Protein 6CGS (pdb70)

Structure (mmCIF, N/CA/C/O backbone):
data_6CGS
#
_entry.id   6CGS
#
_cell.length_a   58.304
_cell.length_b   82.431
_cell.length_c   93.546
_cell.angle_alpha   90.00
_cell.angle_beta   90.00
_cell.angle_gamma   90.00
#
_symmetry.space_group_name_H-M   'P 21 21 21'
#
loop_
_entity.id
_entity.type
_entity.pdbx_description
1 polymer Cadherin-7
2 non-polymer 'CALCIUM ION'
3 non-polymer GLYCEROL
4 water water
#
loop_
_atom_site.group_PDB
_atom_site.id
_atom_site.type_symbol
_atom_site.label_atom_id
_atom_site.label_alt_id
_atom_site.label_comp_id
_atom_site.label_asym_id
_atom_site.label_entity_id
_atom_site.label_seq_id
_atom_site.pdbx_PDB_ins_code
_atom_site.Cartn_x
_atom_site.Cartn_y
_atom_site.Cartn_z
_atom_site.occupancy
_atom_site.B_iso_or_equiv
_atom_site.auth_seq_id
_atom_site.auth_comp_id
_atom_site.auth_asym_id
_atom_site.auth_atom_id
_atom_site.pdbx_PDB_model_num
ATOM 1 N N . SER A 1 1 ? -25.520 0.121 -9.347 1.00 23.75 1 SER A N 1
ATOM 2 C CA . SER A 1 1 ? -24.967 -0.131 -10.704 1.00 18.53 1 SER A CA 1
ATOM 3 C C . SER A 1 1 ? -23.486 -0.483 -10.613 1.00 18.08 1 SER A C 1
ATOM 4 O O . SER A 1 1 ? -22.767 0.061 -9.795 1.00 15.36 1 SER A O 1
ATOM 14 N N . TRP A 1 2 ? -23.053 -1.377 -11.485 1.00 16.58 2 TRP A N 1
ATOM 15 C CA . TRP A 1 2 ? -21.626 -1.552 -11.743 1.00 15.65 2 TRP A CA 1
ATOM 16 C C . TRP A 1 2 ? -21.040 -0.263 -12.265 1.00 14.98 2 TRP A C 1
ATOM 17 O O . TRP A 1 2 ? -21.652 0.411 -13.088 1.00 16.44 2 TRP A O 1
ATOM 38 N N . VAL A 1 3 ? -19.855 0.069 -11.776 1.00 13.43 3 VAL A N 1
ATOM 39 C CA . VAL A 1 3 ? -19.096 1.220 -12.224 1.00 14.78 3 VAL A CA 1
ATOM 40 C C . VAL A 1 3 ? -17.990 0.745 -13.139 1.00 15.85 3 VAL A C 1
ATOM 41 O O . VAL A 1 3 ? -17.060 0.064 -12.707 1.00 14.02 3 VAL A O 1
ATOM 54 N N . TRP A 1 4 ? -18.112 1.076 -14.417 1.00 13.26 4 TRP A N 1
ATOM 55 C CA . TRP A 1 4 ? -17.144 0.675 -15.423 1.00 13.93 4 TRP A CA 1
ATOM 56 C C . TRP A 1 4 ? -16.472 1.866 -16.114 1.00 15.20 4 TRP A C 1
ATOM 57 O O . TRP A 1 4 ? -15.591 1.668 -16.944 1.00 16.57 4 TRP A O 1
ATOM 78 N N . ASN A 1 5 ? -16.897 3.085 -15.784 1.00 14.98 5 ASN A N 1
ATOM 79 C CA . ASN A 1 5 ? -16.443 4.268 -16.518 1.00 13.27 5 ASN A CA 1
ATOM 80 C C . ASN A 1 5 ? -15.306 4.963 -15.777 1.00 16.97 5 ASN A C 1
ATOM 81 O O . ASN A 1 5 ? -15.272 6.183 -15.670 1.00 16.41 5 ASN A O 1
ATOM 92 N N . GLN A 1 6 ? -14.378 4.164 -15.272 1.00 17.05 6 GLN A N 1
ATOM 93 C CA A GLN A 1 6 ? -13.222 4.682 -14.536 0.57 18.14 6 GLN A CA 1
ATOM 94 C CA B GLN A 1 6 ? -13.222 4.677 -14.532 0.43 18.15 6 GLN A CA 1
ATOM 95 C C . GLN A 1 6 ? -11.949 4.024 -15.058 1.00 20.30 6 GLN A C 1
ATOM 96 O O . GLN A 1 6 ? -11.865 2.800 -15.134 1.00 22.07 6 GLN A O 1
ATOM 121 N N . PHE A 1 7 ? -10.975 4.851 -15.445 1.00 12.49 7 PHE A N 1
ATOM 122 C CA . PHE A 1 7 ? -9.669 4.388 -15.883 1.00 13.00 7 PHE A CA 1
ATOM 123 C C . PHE A 1 7 ? -8.675 4.708 -14.784 1.00 12.14 7 PHE A C 1
ATOM 124 O O . PHE A 1 7 ? -9.002 5.421 -13.846 1.00 14.09 7 PHE A O 1
ATOM 141 N N . PHE A 1 8 ? -7.461 4.187 -14.894 1.00 14.07 8 PHE A N 1
ATOM 142 C CA . PHE A 1 8 ? -6.434 4.517 -13.911 1.00 15.34 8 PHE A CA 1
ATOM 143 C C . PHE A 1 8 ? -5.057 4.673 -14.532 1.00 17.23 8 PHE A C 1
ATOM 144 O O . PHE A 1 8 ? -4.732 4.078 -15.559 1.00 18.20 8 PHE A O 1
ATOM 161 N N . VAL A 1 9 ? -4.253 5.507 -13.884 1.00 16.14 9 VAL A N 1
ATOM 162 C CA . VAL A 1 9 ? -2.896 5.799 -14.301 1.00 16.78 9 VAL A CA 1
ATOM 163 C C . VAL A 1 9 ? -2.060 5.773 -13.027 1.00 15.58 9 VAL A C 1
ATOM 164 O O . VAL A 1 9 ? -2.424 6.423 -12.057 1.00 15.85 9 VAL A O 1
ATOM 177 N N . LEU A 1 10 ? -0.950 5.052 -13.040 1.00 15.76 10 LEU A N 1
ATOM 178 C CA . LEU A 1 10 ? -0.057 5.067 -11.887 1.00 15.27 10 LEU A CA 1
ATOM 179 C C . LEU A 1 10 ? 0.734 6.371 -11.858 1.00 16.50 10 LEU A C 1
ATOM 180 O O . LEU A 1 10 ? 1.292 6.783 -12.875 1.00 16.60 10 LEU A O 1
ATOM 196 N N . GLU A 1 11 ? 0.772 7.033 -10.701 1.00 16.17 11 GLU A N 1
ATOM 197 C CA . GLU A 1 11 ? 1.475 8.305 -10.591 1.00 13.17 11 GLU A CA 1
ATOM 198 C C . GLU A 1 11 ? 2.998 8.134 -10.754 1.00 15.72 11 GLU A C 1
ATOM 199 O O . GLU A 1 11 ? 3.561 7.046 -10.523 1.00 17.66 11 GLU A O 1
ATOM 211 N N . GLU A 1 12 ? 3.609 9.236 -11.185 1.00 15.02 12 GLU A N 1
ATOM 212 C CA . GLU A 1 12 ? 5.057 9.487 -11.184 1.00 16.71 12 GLU A CA 1
ATOM 213 C C . GLU A 1 12 ? 5.791 8.607 -12.209 1.00 19.81 12 GLU A C 1
ATOM 214 O O . GLU A 1 12 ? 6.929 8.190 -12.027 1.00 20.64 12 GLU A O 1
ATOM 226 N N . TYR A 1 13 ? 5.116 8.355 -13.322 1.00 17.38 13 TYR A N 1
ATOM 227 C CA . TYR A 1 13 ? 5.717 7.594 -14.412 1.00 17.73 13 TYR A CA 1
ATOM 228 C C . TYR A 1 13 ? 6.790 8.414 -15.108 1.00 20.17 13 TYR A C 1
ATOM 229 O O . TYR A 1 13 ? 6.557 9.558 -15.504 1.00 19.94 13 TYR A O 1
ATOM 247 N N . MET A 1 14 ? 7.963 7.817 -15.278 1.00 23.45 14 MET A N 1
ATOM 248 C CA A MET A 1 14 ? 9.110 8.546 -15.803 0.30 24.61 14 MET A CA 1
ATOM 249 C CA C MET A 1 14 ? 9.109 8.545 -15.796 0.70 24.61 14 MET A CA 1
ATOM 250 C C . MET A 1 14 ? 9.541 8.084 -17.186 1.00 25.97 14 MET A C 1
ATOM 251 O O . MET A 1 14 ? 10.577 8.512 -17.687 1.00 29.36 14 MET A O 1
ATOM 276 N N . GLY A 1 15 ? 8.755 7.221 -17.813 1.00 25.22 15 GLY A N 1
ATOM 277 C CA . GLY A 1 15 ? 9.098 6.758 -19.156 1.00 28.82 15 GLY A CA 1
ATOM 278 C C . GLY A 1 15 ? 8.823 7.794 -20.229 1.00 27.07 15 GLY A C 1
ATOM 279 O O . GLY A 1 15 ? 8.052 8.726 -20.019 1.00 23.46 15 GLY A O 1
ATOM 283 N N . SER A 1 16 ? 9.455 7.639 -21.394 1.00 26.60 16 SER A N 1
ATOM 284 C CA . SER A 1 16 ? 9.230 8.564 -22.502 1.00 26.42 16 SER A CA 1
ATOM 285 C C . SER A 1 16 ? 8.000 8.171 -23.306 1.00 24.81 16 SER A C 1
ATOM 286 O O . SER A 1 16 ? 7.373 9.031 -23.907 1.00 25.64 16 SER A O 1
ATOM 294 N N . ASP A 1 17 ? 7.657 6.884 -23.313 1.00 25.15 17 ASP A N 1
ATOM 295 C CA A ASP A 1 17 ? 6.484 6.411 -24.048 0.42 26.10 17 ASP A CA 1
ATOM 296 C CA B ASP A 1 17 ? 6.475 6.403 -24.048 0.58 26.08 17 ASP A CA 1
ATOM 297 C C . ASP A 1 17 ? 5.199 6.794 -23.306 1.00 23.08 17 ASP A C 1
ATOM 298 O O . ASP A 1 17 ? 5.044 6.437 -22.162 1.00 24.66 17 ASP A O 1
ATOM 313 N N . PRO A 1 18 ? 4.279 7.518 -23.968 1.00 21.69 18 PRO A N 1
ATOM 314 C CA . PRO A 1 18 ? 3.041 7.873 -23.242 1.00 20.86 18 PRO A CA 1
ATOM 315 C C . PRO A 1 18 ? 2.294 6.675 -22.681 1.00 21.27 18 PRO A C 1
ATOM 316 O O . PRO A 1 18 ? 2.139 5.662 -23.351 1.00 22.17 18 PRO A O 1
ATOM 327 N N . LEU A 1 19 ? 1.866 6.801 -21.426 1.00 19.06 19 LEU A N 1
ATOM 328 C CA A LEU A 1 19 ? 1.147 5.748 -20.745 0.32 20.17 19 LEU A CA 1
ATOM 329 C CA B LEU A 1 19 ? 1.138 5.737 -20.755 0.68 20.13 19 LEU A CA 1
ATOM 330 C C . LEU A 1 19 ? -0.233 5.558 -21.350 1.00 19.67 19 LEU A C 1
ATOM 331 O O . LEU A 1 19 ? -0.967 6.529 -21.522 1.00 16.70 19 LEU A O 1
ATOM 360 N N . TYR A 1 20 ? -0.584 4.311 -21.643 1.00 20.53 20 TYR A N 1
ATOM 361 C CA . TYR A 1 20 ? -1.919 3.997 -22.127 1.00 17.19 20 TYR A CA 1
ATOM 362 C C . TYR A 1 20 ? -2.940 3.986 -20.995 1.00 17.73 20 TYR A C 1
ATOM 363 O O . TYR A 1 20 ? -2.740 3.361 -19.949 1.00 16.24 20 TYR A O 1
ATOM 381 N N . VAL A 1 21 ? -4.047 4.686 -21.224 1.00 15.96 21 VAL A N 1
ATOM 382 C CA . VAL A 1 21 ? -5.077 4.880 -20.220 1.00 14.45 21 VAL A CA 1
ATOM 383 C C . VAL A 1 21 ? -6.260 3.941 -20.434 1.00 15.86 21 VAL A C 1
ATOM 384 O O . VAL A 1 21 ? -6.829 3.400 -19.468 1.00 15.43 21 VAL A O 1
ATOM 397 N N . GLY A 1 22 ? -6.609 3.731 -21.697 1.00 16.36 22 GLY A N 1
ATOM 398 C CA . GLY A 1 22 ? -7.782 2.938 -22.043 1.00 14.82 22 GLY A CA 1
ATOM 399 C C . GLY A 1 22 ? -8.426 3.383 -23.343 1.00 16.23 22 GLY A C 1
ATOM 400 O O . GLY A 1 22 ? -7.859 4.184 -24.064 1.00 15.18 22 GLY A O 1
ATOM 404 N N . LYS A 1 23 ? -9.631 2.890 -23.608 1.00 17.01 23 LYS A N 1
ATOM 405 C CA . LYS A 1 23 ? -10.253 3.037 -24.931 1.00 16.44 23 LYS A CA 1
ATOM 406 C C . LYS A 1 23 ? -11.715 3.439 -24.775 1.00 16.93 23 LYS A C 1
ATOM 407 O O . LYS A 1 23 ? -12.447 2.810 -24.015 1.00 19.02 23 LYS A O 1
ATOM 426 N N . LEU A 1 24 ? -12.139 4.477 -25.484 1.00 15.28 24 LEU A N 1
ATOM 427 C CA . LEU A 1 24 ? -13.554 4.818 -25.586 1.00 15.52 24 LEU A CA 1
ATOM 428 C C . LEU A 1 24 ? -14.173 4.029 -26.730 1.00 15.62 24 LEU A C 1
ATOM 429 O O . LEU A 1 24 ? -13.540 3.850 -27.772 1.00 16.96 24 LEU A O 1
ATOM 445 N N . HIS A 1 25 ? -15.411 3.582 -26.550 1.00 13.63 25 HIS A N 1
ATOM 446 C CA . HIS A 1 25 ? -16.075 2.838 -27.604 1.00 15.45 25 HIS A CA 1
ATOM 447 C C . HIS A 1 25 ? -17.575 2.956 -27.508 1.00 14.91 25 HIS A C 1
ATOM 448 O O . HIS A 1 25 ? -18.156 2.794 -26.435 1.00 14.09 25 HIS A O 1
ATOM 462 N N . SER A 1 26 ? -18.193 3.254 -28.649 1.00 15.66 26 SER A N 1
ATOM 463 C CA . SER A 1 26 ? -19.643 3.253 -28.780 1.00 16.12 26 SER A CA 1
ATOM 464 C C . SER A 1 26 ? -20.068 2.059 -29.618 1.00 17.59 26 SER A C 1
ATOM 465 O O . SER A 1 26 ? -19.414 1.759 -30.613 1.00 17.01 26 SER A O 1
ATOM 473 N N . ASP A 1 27 ? -21.145 1.366 -29.244 1.00 15.73 27 ASP A N 1
ATOM 474 C CA . ASP A 1 27 ? -21.534 0.197 -30.027 1.00 19.19 27 ASP A CA 1
ATOM 475 C C . ASP A 1 27 ? -22.290 0.626 -31.303 1.00 22.09 27 ASP A C 1
ATOM 476 O O . ASP A 1 27 ? -22.758 -0.215 -32.059 1.00 20.64 27 ASP A O 1
ATOM 485 N N . VAL A 1 28 ? -22.352 1.931 -31.562 1.00 17.03 28 VAL A N 1
ATOM 486 C CA . VAL A 1 28 ? -22.755 2.440 -32.886 1.00 20.77 28 VAL A CA 1
ATOM 487 C C . VAL A 1 28 ? -21.608 2.308 -33.903 1.00 24.92 28 VAL A C 1
ATOM 488 O O . VAL A 1 28 ? -21.837 2.285 -35.112 1.00 23.59 28 VAL A O 1
ATOM 501 N N . ASP A 1 29 ? -20.382 2.198 -33.400 1.00 21.46 29 ASP A N 1
ATOM 502 C CA . ASP A 1 29 ? -19.160 2.134 -34.193 1.00 22.57 29 ASP A CA 1
ATOM 503 C C . ASP A 1 29 ? -19.026 0.803 -34.942 1.00 30.26 29 ASP A C 1
ATOM 504 O O . ASP A 1 29 ? -18.823 -0.242 -34.328 1.00 28.41 29 ASP A O 1
ATOM 513 N N . LYS A 1 30 ? -19.118 0.863 -36.272 1.00 26.16 30 LYS A N 1
ATOM 514 C CA . LYS A 1 30 ? -19.067 -0.330 -37.119 1.00 29.48 30 LYS A CA 1
ATOM 515 C C . LYS A 1 30 ? -17.647 -0.635 -37.603 1.00 29.59 30 LYS A C 1
ATOM 516 O O . LYS A 1 30 ? -17.445 -1.546 -38.398 1.00 30.35 30 LYS A O 1
ATOM 535 N N . GLY A 1 31 ? -16.675 0.138 -37.134 1.00 25.54 31 GLY A N 1
ATOM 536 C CA . GLY A 1 31 ? -15.286 -0.089 -37.469 1.00 26.03 31 GLY A CA 1
ATOM 537 C C . GLY A 1 31 ? -14.907 0.502 -38.818 1.00 24.38 31 GLY A C 1
ATOM 538 O O . GLY A 1 31 ? -13.819 0.247 -39.318 1.00 25.41 31 GLY A O 1
ATOM 542 N N . ASP A 1 32 ? -15.796 1.309 -39.384 1.00 21.95 32 ASP A N 1
ATOM 543 C CA . ASP A 1 32 ? -15.581 1.884 -40.715 1.00 20.83 32 ASP A CA 1
ATOM 544 C C . ASP A 1 32 ? -15.089 3.328 -40.654 1.00 20.93 32 ASP A C 1
ATOM 545 O O . ASP A 1 32 ? -14.993 4.021 -41.679 1.00 21.25 32 ASP A O 1
ATOM 554 N N . GLY A 1 33 ? -14.748 3.784 -39.457 1.00 20.43 33 GLY A N 1
ATOM 555 C CA . GLY A 1 33 ? -14.187 5.106 -39.289 1.00 20.34 33 GLY A CA 1
ATOM 556 C C . GLY A 1 33 ? -15.155 6.260 -39.459 1.00 23.41 33 GLY A C 1
ATOM 557 O O . GLY A 1 33 ? -14.727 7.400 -39.607 1.00 26.06 33 GLY A O 1
ATOM 561 N N . SER A 1 34 ? -16.454 5.999 -39.403 1.00 21.58 34 SER A N 1
ATOM 562 C CA . SER A 1 34 ? -17.421 7.080 -39.572 1.00 22.39 34 SER A CA 1
ATOM 563 C C . SER A 1 34 ? -17.698 7.841 -38.256 1.00 23.05 34 SER A C 1
ATOM 564 O O . SER A 1 34 ? -18.335 8.888 -38.284 1.00 23.56 34 SER A O 1
ATOM 572 N N . ILE A 1 35 ? -17.220 7.304 -37.133 1.00 20.83 35 ILE A N 1
ATOM 573 C CA A ILE A 1 35 ? -17.343 7.942 -35.818 0.52 23.66 35 ILE A CA 1
ATOM 574 C CA B ILE A 1 35 ? -17.344 7.941 -35.822 0.48 23.66 35 ILE A CA 1
ATOM 575 C C . ILE A 1 35 ? -16.023 8.571 -35.393 1.00 22.69 35 ILE A C 1
ATOM 576 O O . ILE A 1 35 ? -14.949 8.016 -35.652 1.00 22.98 35 ILE A O 1
ATOM 605 N N . LYS A 1 36 ? -16.126 9.715 -34.729 1.00 16.20 36 LYS A N 1
ATOM 606 C CA . LYS A 1 36 ? -15.003 10.456 -34.175 1.00 19.94 36 LYS A CA 1
ATOM 607 C C . LYS A 1 36 ? -15.187 10.483 -32.651 1.00 18.04 36 LYS A C 1
ATOM 608 O O . LYS A 1 36 ? -16.238 10.906 -32.190 1.00 17.07 36 LYS A O 1
ATOM 627 N N . TYR A 1 37 ? -14.189 10.047 -31.884 1.00 15.53 37 TYR A N 1
ATOM 628 C CA . TYR A 1 37 ? -14.239 10.113 -30.417 1.00 14.41 37 TYR A CA 1
ATOM 629 C C . TYR A 1 37 ? -13.505 11.343 -29.918 1.00 17.31 37 TYR A C 1
ATOM 630 O O . TYR A 1 37 ? -12.355 11.563 -30.302 1.00 16.72 37 TYR A O 1
ATOM 648 N N . ILE A 1 38 ? -14.147 12.158 -29.080 1.00 15.53 38 ILE A N 1
ATOM 649 C CA A ILE A 1 38 ? -13.496 13.353 -28.561 0.52 18.24 38 ILE A CA 1
ATOM 650 C CA B ILE A 1 38 ? -13.463 13.331 -28.565 0.48 18.25 38 ILE A CA 1
ATOM 651 C C . ILE A 1 38 ? -13.608 13.436 -27.043 1.00 17.02 38 ILE A C 1
ATOM 652 O O . ILE A 1 38 ? -14.551 12.904 -26.447 1.00 14.06 38 ILE A O 1
ATOM 681 N N . LEU A 1 39 ? -12.613 14.075 -26.430 1.00 16.02 39 LEU A N 1
ATOM 682 C CA . LEU A 1 39 ? -12.546 14.272 -24.985 1.00 15.03 39 LEU A CA 1
ATOM 683 C C . LEU A 1 39 ? -12.726 15.721 -24.646 1.00 18.20 39 LEU A C 1
ATOM 684 O O . LEU A 1 39 ? -12.289 16.580 -25.406 1.00 18.68 39 LEU A O 1
ATOM 700 N N . SER A 1 40 ? -13.308 15.981 -23.484 1.00 15.89 40 SER A N 1
ATOM 701 C CA . SER A 1 40 ? -13.269 17.297 -22.879 1.00 19.06 40 SER A CA 1
ATOM 702 C C . SER A 1 40 ? -13.247 17.121 -21.360 1.00 18.51 40 SER A C 1
ATOM 703 O O . SER A 1 40 ? -13.403 16.014 -20.853 1.00 16.06 40 SER A O 1
ATOM 711 N N . GLY A 1 41 ? -13.033 18.219 -20.650 1.00 21.25 41 GLY A N 1
ATOM 712 C CA . GLY A 1 41 ? -12.949 18.196 -19.200 1.00 18.66 41 GLY A CA 1
ATOM 713 C C . GLY A 1 41 ? -11.521 18.262 -18.737 1.00 18.46 41 GLY A C 1
ATOM 714 O O . GLY A 1 41 ? -10.621 18.722 -19.444 1.00 18.02 41 GLY A O 1
ATOM 718 N N . GLU A 1 42 ? -11.315 17.786 -17.518 1.00 18.64 42 GLU A N 1
ATOM 719 C CA . GLU A 1 42 ? -10.053 17.981 -16.824 1.00 19.16 42 GLU A CA 1
ATOM 720 C C . GLU A 1 42 ? -8.909 17.242 -17.484 1.00 20.71 42 GLU A C 1
ATOM 721 O O . GLU A 1 42 ? -8.932 16.021 -17.579 1.00 19.26 42 GLU A O 1
ATOM 733 N N . GLY A 1 43 ? -7.912 18.004 -17.924 1.00 21.28 43 GLY A N 1
ATOM 734 C CA . GLY A 1 43 ? -6.740 17.466 -18.593 1.00 22.02 43 GLY A CA 1
ATOM 735 C C . GLY A 1 43 ? -6.904 17.183 -20.079 1.00 21.54 43 GLY A C 1
ATOM 736 O O . GLY A 1 43 ? -5.987 16.685 -20.734 1.00 21.66 43 GLY A O 1
ATOM 740 N N . ALA A 1 44 ? -8.072 17.481 -20.637 1.00 20.66 44 ALA A N 1
ATOM 741 C CA . ALA A 1 44 ? -8.355 17.067 -22.014 1.00 22.55 44 ALA A CA 1
ATOM 742 C C . ALA A 1 44 ? -7.517 17.831 -23.050 1.00 27.16 44 ALA A C 1
ATOM 743 O O . ALA A 1 44 ? -7.351 19.038 -22.958 1.00 29.00 44 ALA A O 1
ATOM 750 N N . SER A 1 45 ? -6.980 17.080 -24.011 1.00 27.96 45 SER A N 1
ATOM 751 C CA . SER A 1 45 ? -6.173 17.602 -25.118 1.00 30.23 45 SER A CA 1
ATOM 752 C C . SER A 1 45 ? -4.854 18.234 -24.658 1.00 33.32 45 SER A C 1
ATOM 753 O O . SER A 1 45 ? -4.200 18.933 -25.439 1.00 41.58 45 SER A O 1
ATOM 761 N N . SER A 1 46 ? -4.458 17.986 -23.407 1.00 29.08 46 SER A N 1
ATOM 762 C CA . SER A 1 46 ? -3.142 18.409 -22.909 1.00 25.71 46 SER A CA 1
ATOM 763 C C . SER A 1 46 ? -2.491 17.222 -22.192 1.00 21.44 46 SER A C 1
ATOM 764 O O . SER A 1 46 ? -1.636 16.545 -22.774 1.00 21.40 46 SER A O 1
ATOM 772 N N . ILE A 1 47 ? -2.947 16.952 -20.968 1.00 18.64 47 ILE A N 1
ATOM 773 C CA . ILE A 1 47 ? -2.530 15.772 -20.211 1.00 17.56 47 ILE A CA 1
ATOM 774 C C . ILE A 1 47 ? -3.018 14.489 -20.860 1.00 15.81 47 ILE A C 1
ATOM 775 O O . ILE A 1 47 ? -2.265 13.531 -21.000 1.00 16.99 47 ILE A O 1
ATOM 791 N N . PHE A 1 48 ? -4.300 14.454 -21.207 1.00 16.52 48 PHE A N 1
ATOM 792 C CA . PHE A 1 48 ? -4.871 13.286 -21.875 1.00 16.93 48 PHE A CA 1
ATOM 793 C C . PHE A 1 48 ? -5.197 13.589 -23.327 1.00 17.65 48 PHE A C 1
ATOM 794 O O . PHE A 1 48 ? -5.831 14.589 -23.635 1.00 19.43 48 PHE A O 1
ATOM 811 N N . ILE A 1 49 ? -4.719 12.716 -24.197 1.00 15.37 49 ILE A N 1
ATOM 812 C CA . ILE A 1 49 ? -4.963 12.826 -25.634 1.00 16.02 49 ILE A CA 1
ATOM 813 C C . ILE A 1 49 ? -5.687 11.577 -26.094 1.00 18.75 49 ILE A C 1
ATOM 814 O O . ILE A 1 49 ? -5.630 10.548 -25.452 1.00 17.01 49 ILE A O 1
ATOM 830 N N . ILE A 1 50 ? -6.380 11.685 -27.212 1.00 16.30 50 ILE A N 1
ATOM 831 C CA . ILE A 1 50 ? -7.147 10.567 -27.734 1.00 15.46 50 ILE A CA 1
ATOM 832 C C . ILE A 1 50 ? -6.891 10.446 -29.223 1.00 16.98 50 ILE A C 1
ATOM 833 O O . ILE A 1 50 ? -6.672 11.437 -29.922 1.00 17.49 50 ILE A O 1
ATOM 849 N N . ASP A 1 51 ? 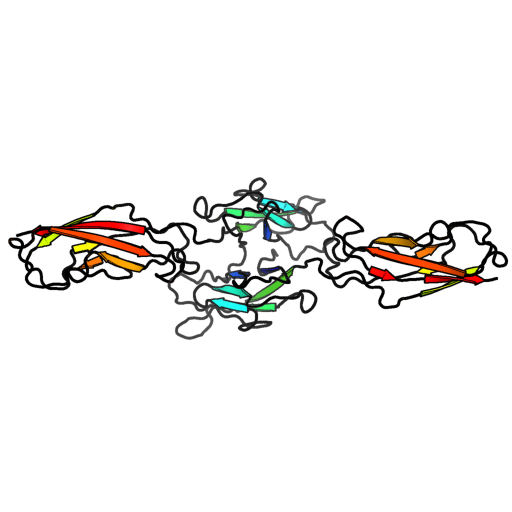-6.867 9.209 -29.689 1.00 14.72 51 ASP A N 1
ATOM 850 C CA . ASP A 1 51 ? -6.922 8.912 -31.100 1.00 18.83 51 ASP A CA 1
ATOM 851 C C . ASP A 1 51 ? -8.398 8.957 -31.486 1.00 16.89 51 ASP A C 1
ATOM 852 O O . ASP A 1 51 ? -9.191 8.124 -31.047 1.00 15.96 51 ASP A O 1
ATOM 861 N N . GLU A 1 52 ? -8.765 9.943 -32.299 1.00 16.73 52 GLU A N 1
ATOM 862 C CA A GLU A 1 52 ? -10.170 10.165 -32.647 0.56 18.30 52 GLU A CA 1
ATOM 863 C CA B GLU A 1 52 ? -10.170 10.176 -32.631 0.44 18.31 52 GLU A CA 1
ATOM 864 C C . GLU A 1 52 ? -10.802 8.991 -33.362 1.00 16.89 52 GLU A C 1
ATOM 865 O O . GLU A 1 52 ? -12.009 8.817 -33.312 1.00 17.24 52 GLU A O 1
ATOM 886 N N . ASN A 1 53 ? -9.992 8.182 -34.037 1.00 15.48 53 ASN A N 1
ATOM 887 C CA A ASN A 1 53 ? -10.519 7.046 -34.786 0.41 17.80 53 ASN A CA 1
ATOM 888 C CA B ASN A 1 53 ? -10.525 7.058 -34.784 0.59 17.77 53 ASN A CA 1
ATOM 889 C C . ASN A 1 53 ? -10.739 5.814 -33.919 1.00 17.47 53 ASN A C 1
ATOM 890 O O . ASN A 1 53 ? -11.754 5.135 -34.039 1.00 17.05 53 ASN A O 1
ATOM 909 N N . THR A 1 54 ? -9.784 5.523 -33.047 1.00 14.63 54 THR A N 1
ATOM 910 C CA . THR A 1 54 ? -9.819 4.291 -32.274 1.00 16.77 54 THR A CA 1
ATOM 911 C C . THR A 1 54 ? -10.372 4.454 -30.869 1.00 14.99 54 THR A C 1
ATOM 912 O O . THR A 1 54 ? -10.732 3.462 -30.240 1.00 16.59 54 THR A O 1
ATOM 923 N N . GLY A 1 55 ? -10.427 5.687 -30.379 1.00 13.99 55 GLY A N 1
ATOM 924 C CA . GLY A 1 55 ? -10.842 5.927 -28.995 1.00 14.33 55 GLY A CA 1
ATOM 925 C C . GLY A 1 55 ? -9.749 5.705 -27.955 1.00 15.39 55 GLY A C 1
ATOM 926 O O . GLY A 1 55 ? -10.007 5.855 -26.753 1.00 13.61 55 GLY A O 1
ATOM 930 N N . ASP A 1 56 ? -8.538 5.366 -28.404 1.00 14.09 56 ASP A N 1
ATOM 931 C CA . ASP A 1 56 ? -7.429 5.098 -27.474 1.00 13.64 56 ASP A CA 1
ATOM 932 C C . ASP A 1 56 ? -6.933 6.385 -26.834 1.00 14.98 56 ASP A C 1
ATOM 933 O O . ASP A 1 56 ? -6.642 7.366 -27.523 1.00 15.85 56 ASP A O 1
ATOM 942 N N . ILE A 1 57 ? -6.802 6.351 -25.507 1.00 13.26 57 ILE A N 1
ATOM 943 C CA . ILE A 1 57 ? -6.393 7.502 -24.715 1.00 13.32 57 ILE A CA 1
ATOM 944 C C . ILE A 1 57 ? -5.015 7.268 -24.140 1.00 15.81 57 ILE A C 1
ATOM 945 O O . ILE A 1 57 ? -4.752 6.192 -23.632 1.00 13.94 57 ILE A O 1
ATOM 961 N N . HIS A 1 58 ? -4.138 8.272 -24.229 1.00 14.60 58 HIS A N 1
ATOM 962 C CA . HIS A 1 58 ? -2.851 8.228 -23.537 1.00 14.67 58 HIS A CA 1
ATOM 963 C C . HIS A 1 58 ? -2.662 9.443 -22.622 1.00 16.61 58 HIS A C 1
ATOM 964 O O . HIS A 1 58 ? -3.246 10.515 -22.826 1.00 16.15 58 HIS A O 1
ATOM 978 N N . ALA A 1 59 ? -1.832 9.256 -21.609 1.00 15.83 59 ALA A N 1
ATOM 979 C CA . ALA A 1 59 ? -1.373 10.346 -20.740 1.00 14.23 59 ALA A CA 1
ATOM 980 C C . ALA A 1 59 ? -0.016 10.825 -21.236 1.00 16.29 59 ALA A C 1
ATOM 981 O O . ALA A 1 59 ? 0.850 10.001 -21.512 1.00 18.13 59 ALA A O 1
ATOM 988 N N . THR A 1 60 ? 0.172 12.140 -21.336 1.00 15.93 60 THR A N 1
ATOM 989 C CA . THR A 1 60 ? 1.336 12.687 -22.037 1.00 17.07 60 THR A CA 1
ATOM 990 C C . THR A 1 60 ? 2.445 13.201 -21.139 1.00 21.10 60 THR A C 1
ATOM 991 O O . THR A 1 60 ? 3.485 13.659 -21.622 1.00 20.64 60 THR A O 1
ATOM 1002 N N . LYS A 1 61 ? 2.235 13.141 -19.835 1.00 17.62 61 LYS A N 1
ATOM 1003 C CA . LYS A 1 61 ? 3.252 13.601 -18.909 1.00 20.30 61 LYS A CA 1
ATOM 1004 C C . LYS A 1 61 ? 3.164 12.856 -17.592 1.00 20.59 61 LYS A C 1
ATOM 1005 O O . LYS A 1 61 ? 2.159 12.218 -17.286 1.00 17.68 61 LYS A O 1
ATOM 1024 N N . ARG A 1 62 ? 4.248 12.940 -16.836 1.00 19.79 62 ARG A N 1
ATOM 1025 C CA . ARG A 1 62 ? 4.318 12.407 -15.487 1.00 20.46 62 ARG A CA 1
ATOM 1026 C C . ARG A 1 62 ? 3.265 13.067 -14.599 1.00 17.75 62 ARG A C 1
ATOM 1027 O O . ARG A 1 62 ? 3.158 14.297 -14.571 1.00 17.90 62 ARG A O 1
ATOM 1048 N N . LEU A 1 63 ? 2.475 12.263 -13.885 1.00 16.59 63 LEU A N 1
ATOM 1049 C CA . LEU A 1 63 ? 1.445 12.818 -13.021 1.00 14.44 63 LEU A CA 1
ATOM 1050 C C . LEU A 1 63 ? 1.713 12.554 -11.527 1.00 16.09 63 LEU A C 1
ATOM 1051 O O . LEU A 1 63 ? 2.337 11.580 -11.147 1.00 17.60 63 LEU A O 1
ATOM 1067 N N . ASP A 1 64 ? 1.231 13.471 -10.712 1.00 16.76 64 ASP A N 1
ATOM 1068 C CA . ASP A 1 64 ? 1.442 13.465 -9.251 1.00 16.01 64 ASP A CA 1
ATOM 1069 C C . ASP A 1 64 ? 0.076 13.386 -8.551 1.00 15.11 64 ASP A C 1
ATOM 1070 O O . ASP A 1 64 ? -0.705 14.320 -8.608 1.00 13.55 64 ASP A O 1
ATOM 1079 N N . ARG A 1 65 ? -0.237 12.245 -7.936 1.00 14.62 65 ARG A N 1
ATOM 1080 C CA . ARG A 1 65 ? -1.494 12.085 -7.215 1.00 15.94 65 ARG A CA 1
ATOM 1081 C C . ARG A 1 65 ? -1.712 13.169 -6.158 1.00 14.61 65 ARG A C 1
ATOM 1082 O O . ARG A 1 65 ? -2.836 13.598 -5.922 1.00 15.90 65 ARG A O 1
ATOM 1103 N N . GLU A 1 66 ? -0.623 13.585 -5.513 1.00 17.77 66 GLU A N 1
ATOM 1104 C CA . GLU A 1 66 ? -0.716 14.574 -4.455 1.00 16.24 66 GLU A CA 1
ATOM 1105 C C . GLU A 1 66 ? -0.974 15.975 -5.041 1.00 19.12 66 GLU A C 1
ATOM 1106 O O . GLU A 1 66 ? -1.350 16.880 -4.305 1.00 22.67 66 GLU A O 1
ATOM 1118 N N . GLU A 1 67 ? -0.805 16.159 -6.351 1.00 17.89 67 GLU A N 1
ATOM 1119 C CA . GLU A 1 67 ? -1.240 17.407 -6.990 1.00 19.70 67 GLU A CA 1
ATOM 1120 C C . GLU A 1 67 ? -2.712 17.325 -7.406 1.00 19.84 67 GLU A C 1
ATOM 1121 O O . GLU A 1 67 ? -3.495 18.249 -7.168 1.00 20.27 67 GLU A O 1
ATOM 1133 N N . GLN A 1 68 ? -3.092 16.217 -8.037 1.00 17.82 68 GLN A N 1
ATOM 1134 C CA . GLN A 1 68 ? -4.485 15.978 -8.376 1.00 17.81 68 GLN A CA 1
ATOM 1135 C C . GLN A 1 68 ? -4.733 14.480 -8.468 1.00 17.00 68 GLN A C 1
ATOM 1136 O O . GLN A 1 68 ? -4.018 13.785 -9.190 1.00 16.01 68 GLN A O 1
ATOM 1150 N N . ALA A 1 69 ? -5.736 14.000 -7.732 1.00 15.18 69 ALA A N 1
ATOM 1151 C CA . ALA A 1 69 ? -5.922 12.569 -7.529 1.00 15.06 69 ALA A CA 1
ATOM 1152 C C . ALA A 1 69 ? -6.856 11.934 -8.545 1.00 16.47 69 ALA A C 1
ATOM 1153 O O . ALA A 1 69 ? -6.811 10.726 -8.763 1.00 15.51 69 ALA A O 1
ATOM 1160 N N A TYR A 1 70 ? -7.716 12.762 -9.151 0.63 17.08 70 TYR A N 1
ATOM 1161 N N B TYR A 1 70 ? -7.694 12.734 -9.180 0.37 17.08 70 TYR A N 1
ATOM 1162 C CA A TYR A 1 70 ? -8.760 12.320 -10.076 0.63 16.93 70 TYR A CA 1
ATOM 1163 C CA B TYR A 1 70 ? -8.453 12.208 -10.286 0.37 17.26 70 TYR A CA 1
ATOM 1164 C C A TYR A 1 70 ? -8.947 13.363 -11.162 0.63 17.80 70 TYR A C 1
ATOM 1165 C C B TYR A 1 70 ? -9.006 13.309 -11.140 0.37 17.81 70 TYR A C 1
ATOM 1166 O O A TYR A 1 70 ? -8.790 14.556 -10.902 0.63 17.54 70 TYR A O 1
ATOM 1167 O O B TYR A 1 70 ? -9.187 14.447 -10.704 0.37 17.89 70 TYR A O 1
ATOM 1202 N N . TYR A 1 71 ? -9.282 12.907 -12.370 1.00 15.47 71 TYR A N 1
ATOM 1203 C CA . TYR A 1 71 ? -9.684 13.791 -13.456 1.00 16.46 71 TYR A CA 1
ATOM 1204 C C . TYR A 1 71 ? -11.037 13.340 -13.955 1.00 16.73 71 TYR A C 1
ATOM 1205 O O . TYR A 1 71 ? -11.233 12.161 -14.244 1.00 15.01 71 TYR A O 1
ATOM 1223 N N . THR A 1 72 ? -11.953 14.292 -14.067 1.00 15.13 72 THR A N 1
ATOM 1224 C CA . THR A 1 72 ? -13.286 14.040 -14.580 1.00 14.70 72 THR A CA 1
ATOM 1225 C C . THR A 1 72 ? -13.401 14.616 -15.985 1.00 16.53 72 THR A C 1
ATOM 1226 O O . THR A 1 72 ? -13.125 15.793 -16.207 1.00 15.94 72 THR A O 1
ATOM 1237 N N . LEU A 1 73 ? -13.778 13.749 -16.922 1.00 14.10 73 LEU A N 1
ATOM 1238 C CA . LEU A 1 73 ? -13.821 14.079 -18.355 1.00 15.04 73 LEU A CA 1
ATOM 1239 C C . LEU A 1 73 ? -15.187 13.726 -18.939 1.00 14.26 73 LEU A C 1
ATOM 1240 O O . LEU A 1 73 ? -15.995 13.072 -18.282 1.00 14.46 73 LEU A O 1
ATOM 1256 N N . ARG A 1 74 ? -15.441 14.197 -20.154 1.00 16.29 74 ARG A N 1
ATOM 1257 C CA . ARG A 1 74 ? -16.642 13.854 -20.906 1.00 15.66 74 ARG A CA 1
ATOM 1258 C C . ARG A 1 74 ? -16.188 13.208 -22.189 1.00 13.96 74 ARG A C 1
ATOM 1259 O O . ARG A 1 74 ? -15.296 13.730 -22.852 1.00 15.24 74 ARG A O 1
ATOM 1280 N N . ALA A 1 75 ? -16.820 12.093 -22.528 1.00 15.34 75 ALA A N 1
ATOM 1281 C CA . ALA A 1 75 ? -16.666 11.446 -23.819 1.00 15.07 75 ALA A CA 1
ATOM 1282 C C . ALA A 1 75 ? -17.814 11.829 -24.764 1.00 13.90 75 ALA A C 1
ATOM 1283 O O . ALA A 1 75 ? -18.979 11.838 -24.372 1.00 14.52 75 ALA A O 1
ATOM 1290 N N . GLN A 1 76 ? -17.468 12.125 -26.019 1.00 12.13 76 GLN A N 1
ATOM 1291 C CA . GLN A 1 76 ? -18.456 12.290 -27.069 1.00 13.84 76 GLN A CA 1
ATOM 1292 C C . GLN A 1 76 ? -18.103 11.408 -28.248 1.00 14.36 76 GLN A C 1
ATOM 1293 O O . GLN A 1 76 ? -16.921 11.163 -28.537 1.00 13.89 76 GLN A O 1
ATOM 1307 N N . ALA A 1 77 ? -19.137 10.908 -28.909 1.00 14.55 77 ALA A N 1
ATOM 1308 C CA . ALA A 1 77 ? -18.967 10.207 -30.171 1.00 12.35 77 ALA A CA 1
ATOM 1309 C C . ALA A 1 77 ? -19.702 10.996 -31.248 1.00 14.58 77 ALA A C 1
ATOM 1310 O O . ALA A 1 77 ? -20.927 11.152 -31.187 1.00 15.42 77 ALA A O 1
ATOM 1317 N N . LEU A 1 78 ? -18.948 11.520 -32.201 1.00 14.89 78 LEU A N 1
ATOM 1318 C CA . LEU A 1 78 ? -19.503 12.409 -33.228 1.00 13.97 78 LEU A CA 1
ATOM 1319 C C . LEU A 1 78 ? -19.500 11.746 -34.594 1.00 16.31 78 LEU A C 1
ATOM 1320 O O . LEU A 1 78 ? -18.617 10.954 -34.907 1.00 15.93 78 LEU A O 1
ATOM 1336 N N . ASP A 1 79 ? -20.491 12.071 -35.420 1.00 17.18 79 ASP A N 1
ATOM 1337 C CA . ASP A 1 79 ? -20.411 11.713 -36.840 1.00 17.98 79 ASP A CA 1
ATOM 1338 C C . ASP A 1 79 ? -19.238 12.461 -37.461 1.00 20.35 79 ASP A C 1
ATOM 1339 O O . ASP A 1 79 ? -19.171 13.672 -37.364 1.00 19.79 79 ASP A O 1
ATOM 1348 N N . ARG A 1 80 ? -18.314 11.753 -38.105 1.00 20.79 80 ARG A N 1
ATOM 1349 C CA A ARG A 1 80 ? -17.107 12.387 -38.638 0.58 24.65 80 ARG A CA 1
ATOM 1350 C CA B ARG A 1 80 ? -17.116 12.397 -38.637 0.42 24.65 80 ARG A CA 1
ATOM 1351 C C . ARG A 1 80 ? -17.469 13.466 -39.667 1.00 24.29 80 ARG A C 1
ATOM 1352 O O . ARG A 1 80 ? -16.875 14.540 -39.681 1.00 27.19 80 ARG A O 1
ATOM 1391 N N . LEU A 1 81 ? -18.455 13.191 -40.512 1.00 23.26 81 LEU A N 1
ATOM 1392 C CA . LEU A 1 81 ? -18.863 14.154 -41.543 1.00 26.74 81 LEU A CA 1
ATOM 1393 C C . LEU A 1 81 ? -19.537 15.424 -41.009 1.00 26.25 81 LEU A C 1
ATOM 1394 O O . LEU A 1 81 ? -19.182 16.528 -41.418 1.00 27.23 81 LEU A O 1
ATOM 1410 N N . THR A 1 82 ? -20.511 15.264 -40.111 1.00 22.95 82 THR A N 1
ATOM 1411 C CA . THR A 1 82 ? -21.340 16.376 -39.654 1.00 22.35 82 THR A CA 1
ATOM 1412 C C . THR A 1 82 ? -20.865 17.013 -38.339 1.00 21.26 82 THR A C 1
ATOM 1413 O O . THR A 1 82 ? -21.285 18.107 -38.009 1.00 19.73 82 THR A O 1
ATOM 1424 N N . ASN A 1 83 ? -19.984 16.324 -37.622 1.00 16.61 83 ASN A N 1
ATOM 1425 C CA . ASN A 1 83 ? -19.580 16.713 -36.248 1.00 17.63 83 ASN A CA 1
ATOM 1426 C C . ASN A 1 83 ? -20.743 16.712 -35.252 1.00 16.66 83 ASN A C 1
ATOM 1427 O O . ASN A 1 83 ? -20.624 17.293 -34.172 1.00 15.80 83 ASN A O 1
ATOM 1438 N N . LYS A 1 84 ? -21.845 16.052 -35.589 1.00 17.17 84 LYS A N 1
ATOM 1439 C CA . LYS A 1 84 ? -22.987 15.971 -34.694 1.00 17.97 84 LYS A CA 1
ATOM 1440 C C . LYS A 1 84 ? -22.985 14.656 -33.912 1.00 16.49 84 LYS A C 1
ATOM 1441 O O . LYS A 1 84 ? -22.519 13.641 -34.410 1.00 15.92 84 LYS A O 1
ATOM 1460 N N . PRO A 1 85 ? -23.488 14.672 -32.666 1.00 17.95 85 PRO A N 1
ATOM 1461 C CA . PRO A 1 85 ? -23.364 13.458 -31.841 1.00 16.92 85 PRO A CA 1
ATOM 1462 C C . PRO A 1 85 ? -24.160 12.268 -32.320 1.00 18.05 85 PRO A C 1
ATOM 1463 O O . PRO A 1 85 ? -25.280 12.434 -32.786 1.00 19.13 85 PRO A O 1
ATOM 1474 N N . VAL A 1 86 ? -23.605 11.075 -32.147 1.00 16.73 86 VAL A N 1
ATOM 1475 C CA . VAL A 1 86 ? -24.332 9.835 -32.392 1.00 18.56 86 VAL A CA 1
ATOM 1476 C C . VAL A 1 86 ? -24.566 9.053 -31.085 1.00 21.72 86 VAL A C 1
ATOM 1477 O O . VAL A 1 86 ? -25.161 7.964 -31.099 1.00 24.45 86 VAL A O 1
ATOM 1490 N N . GLU A 1 87 ? -24.101 9.621 -29.970 1.00 19.32 87 GLU A N 1
ATOM 1491 C CA . GLU A 1 87 ? -24.377 9.128 -28.620 1.00 22.79 87 GLU A CA 1
ATOM 1492 C C . GLU A 1 87 ? -24.648 10.303 -27.717 1.00 19.75 87 GLU A C 1
ATOM 1493 O O . GLU A 1 87 ? -24.107 11.376 -27.953 1.00 18.61 87 GLU A O 1
ATOM 1505 N N . PRO A 1 88 ? -25.429 10.099 -26.646 1.00 21.43 88 PRO A N 1
ATOM 1506 C CA . PRO A 1 88 ? -25.390 11.128 -25.611 1.00 19.55 88 PRO A CA 1
ATOM 1507 C C . PRO A 1 88 ? -23.983 11.199 -25.027 1.00 20.68 88 PRO A C 1
ATOM 1508 O O . PRO A 1 88 ? -23.341 10.162 -24.949 1.00 20.42 88 PRO A O 1
ATOM 1519 N N . GLU A 1 89 ? -23.520 12.373 -24.632 1.00 18.62 89 GLU A N 1
ATOM 1520 C CA . GLU A 1 89 ? -22.217 12.476 -23.974 1.00 16.70 89 GLU A CA 1
ATOM 1521 C C . GLU A 1 89 ? -22.225 11.635 -22.715 1.00 16.54 89 GLU A C 1
ATOM 1522 O O . GLU A 1 89 ? -23.282 11.387 -22.121 1.00 18.37 89 GLU A O 1
ATOM 1534 N N . SER A 1 90 ? -21.046 11.189 -22.306 1.00 16.52 90 SER A N 1
ATOM 1535 C CA . SER A 1 90 ? -20.916 10.418 -21.069 1.00 15.44 90 SER A CA 1
ATOM 1536 C C . SER A 1 90 ? -19.710 10.840 -20.237 1.00 17.23 90 SER A C 1
ATOM 1537 O O . SER A 1 90 ? -18.600 10.946 -20.749 1.00 18.88 90 SER A O 1
ATOM 1545 N N . GLU A 1 91 ? -19.928 11.035 -18.941 1.00 16.14 91 GLU A N 1
ATOM 1546 C CA . GLU A 1 91 ? -18.846 11.365 -18.016 1.00 16.46 91 GLU A CA 1
ATOM 1547 C C . GLU A 1 91 ? -18.003 10.117 -17.756 1.00 18.00 91 GLU A C 1
ATOM 1548 O O . GLU A 1 91 ? -18.516 9.013 -17.798 1.00 16.05 91 GLU A O 1
ATOM 1560 N N . PHE A 1 92 ? -16.717 10.315 -17.486 1.00 14.49 92 PHE A N 1
ATOM 1561 C CA . PHE A 1 92 ? -15.856 9.244 -16.987 1.00 14.09 92 PHE A CA 1
ATOM 1562 C C . PHE A 1 92 ? -14.735 9.863 -16.185 1.00 14.62 92 PHE A C 1
ATOM 1563 O O . PHE A 1 92 ? -14.530 11.073 -16.217 1.00 14.05 92 PHE A O 1
ATOM 1580 N N . VAL A 1 93 ? -14.024 9.012 -15.445 1.00 13.59 93 VAL A N 1
ATOM 1581 C CA . VAL A 1 93 ? -13.023 9.449 -14.489 1.00 14.32 93 VAL A CA 1
ATOM 1582 C C . VAL A 1 93 ? -11.722 8.720 -14.759 1.00 15.64 93 VAL A C 1
ATOM 1583 O O . VAL A 1 93 ? -11.717 7.537 -15.113 1.00 15.61 93 VAL A O 1
ATOM 1596 N N . ILE A 1 94 ? -10.624 9.450 -14.627 1.00 13.10 94 ILE A N 1
ATOM 1597 C CA . ILE A 1 94 ? -9.291 8.857 -14.656 1.00 13.06 94 ILE A CA 1
ATOM 1598 C C . ILE A 1 94 ? -8.734 9.037 -13.258 1.00 15.34 94 ILE A C 1
ATOM 1599 O O . ILE A 1 94 ? -8.527 10.159 -12.801 1.00 16.01 94 ILE A O 1
ATOM 1615 N N . LYS A 1 95 ? -8.556 7.917 -12.562 1.00 13.96 95 LYS A N 1
ATOM 1616 C CA . LYS A 1 95 ? -7.997 7.890 -11.215 1.00 14.49 95 LYS A CA 1
ATOM 1617 C C . LYS A 1 95 ? -6.471 7.812 -11.244 1.00 14.63 95 LYS A C 1
ATOM 1618 O O . LYS A 1 95 ? -5.904 7.040 -12.005 1.00 15.26 95 LYS A O 1
ATOM 1637 N N . ILE A 1 96 ? -5.801 8.625 -10.434 1.00 13.45 96 ILE A N 1
ATOM 1638 C CA . ILE A 1 96 ? -4.344 8.587 -10.356 1.00 13.18 96 ILE A CA 1
ATOM 1639 C C . ILE A 1 96 ? -3.970 7.697 -9.163 1.00 14.64 96 ILE A C 1
ATOM 1640 O O . ILE A 1 96 ? -4.256 8.026 -8.013 1.00 15.01 96 ILE A O 1
ATOM 1656 N N . GLN A 1 97 ? -3.349 6.558 -9.435 1.00 14.77 97 GLN A N 1
ATOM 1657 C CA . GLN A 1 97 ? -3.045 5.611 -8.371 1.00 16.26 97 GLN A CA 1
ATOM 1658 C C . GLN A 1 97 ? -1.822 6.039 -7.587 1.00 15.25 97 GLN A C 1
ATOM 1659 O O . GLN A 1 97 ? -0.845 6.466 -8.149 1.00 16.20 97 GLN A O 1
ATOM 1673 N N . ASP A 1 98 ? -1.902 5.851 -6.278 1.00 14.93 98 ASP A N 1
ATOM 1674 C CA . ASP A 1 98 ? -0.858 6.253 -5.351 1.00 15.99 98 ASP A CA 1
ATOM 1675 C C . ASP A 1 98 ? 0.376 5.356 -5.374 1.00 17.75 98 ASP A C 1
ATOM 1676 O O . ASP A 1 98 ? 0.258 4.122 -5.480 1.00 17.35 98 ASP A O 1
ATOM 1685 N N . ILE A 1 99 ? 1.556 5.972 -5.271 1.00 15.61 99 ILE A N 1
ATOM 1686 C CA . ILE A 1 99 ? 2.750 5.259 -4.806 1.00 15.49 99 ILE A CA 1
ATOM 1687 C C . ILE A 1 99 ? 3.190 5.917 -3.499 1.00 16.57 99 ILE A C 1
ATOM 1688 O O . ILE A 1 99 ? 2.785 7.034 -3.195 1.00 13.78 99 ILE A O 1
ATOM 1704 N N . ASN A 1 100 ? 3.998 5.207 -2.726 1.00 16.76 100 ASN A N 1
ATOM 1705 C CA . ASN A 1 100 ? 4.551 5.785 -1.503 1.00 15.97 100 ASN A CA 1
ATOM 1706 C C . ASN A 1 100 ? 5.756 6.648 -1.796 1.00 16.32 100 ASN A C 1
ATOM 1707 O O . ASN A 1 100 ? 6.896 6.172 -1.771 1.00 18.61 100 ASN A O 1
ATOM 1718 N N . ASP A 1 101 ? 5.511 7.918 -2.112 1.00 14.87 101 ASP A N 1
ATOM 1719 C CA . ASP A 1 101 ? 6.603 8.826 -2.438 1.00 17.43 101 ASP A CA 1
ATOM 1720 C C . ASP A 1 101 ? 6.651 10.065 -1.542 1.00 16.48 101 ASP A C 1
ATOM 1721 O O . ASP A 1 101 ? 7.353 11.034 -1.843 1.00 16.05 101 ASP A O 1
ATOM 1730 N N . ASN A 1 102 ? 5.961 10.011 -0.398 1.00 16.05 102 ASN A N 1
ATOM 1731 C CA . ASN A 1 102 ? 6.052 11.073 0.592 1.00 16.43 102 ASN A CA 1
ATOM 1732 C C . ASN A 1 102 ? 6.388 10.507 1.951 1.00 15.85 102 ASN A C 1
ATOM 1733 O O . ASN A 1 102 ? 5.787 9.531 2.388 1.00 15.33 102 ASN A O 1
ATOM 1744 N N . GLU A 1 103 ? 7.353 11.125 2.611 1.00 17.84 103 GLU A N 1
ATOM 1745 C CA . GLU A 1 103 ? 7.732 10.664 3.927 1.00 16.00 103 GLU A CA 1
ATOM 1746 C C . GLU A 1 103 ? 6.867 11.356 4.985 1.00 15.98 103 GLU A C 1
ATOM 1747 O O . GLU A 1 103 ? 6.405 12.471 4.780 1.00 16.07 103 GLU A O 1
ATOM 1759 N N . PRO A 1 104 ? 6.641 10.678 6.115 1.00 16.07 104 PRO A N 1
ATOM 1760 C CA . PRO A 1 104 ? 5.993 11.333 7.249 1.00 14.86 104 PRO A CA 1
ATOM 1761 C C . PRO A 1 104 ? 6.743 12.601 7.665 1.00 14.79 104 PRO A C 1
ATOM 1762 O O . PRO A 1 104 ? 7.982 12.655 7.612 1.00 16.64 104 PRO A O 1
ATOM 1773 N N . LYS A 1 105 ? 5.989 13.620 8.043 1.00 16.90 105 LYS A N 1
ATOM 1774 C CA . LYS A 1 105 ? 6.563 14.901 8.439 1.00 15.67 105 LYS A CA 1
ATOM 1775 C C . LYS A 1 105 ? 5.928 15.387 9.726 1.00 15.88 105 LYS A C 1
ATOM 1776 O O . LYS A 1 105 ? 4.728 15.328 9.893 1.00 16.72 105 LYS 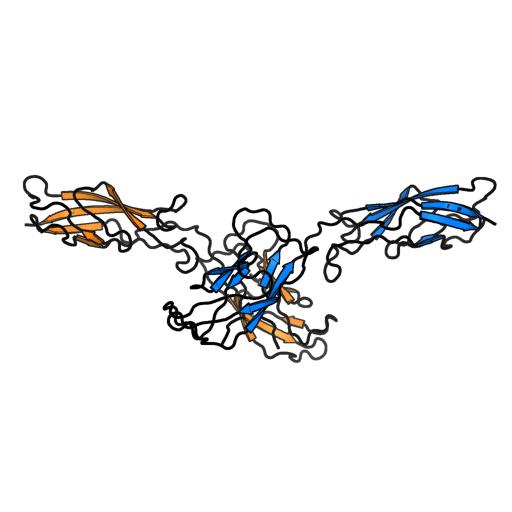A O 1
ATOM 1795 N N . PHE A 1 106 ? 6.761 15.866 10.639 1.00 16.54 106 PHE A N 1
ATOM 1796 C CA . PHE A 1 106 ? 6.270 16.488 11.861 1.00 16.14 106 PHE A CA 1
ATOM 1797 C C . PHE A 1 106 ? 6.222 17.997 11.655 1.00 19.63 106 PHE A C 1
ATOM 1798 O O . PHE A 1 106 ? 7.144 18.712 12.064 1.00 21.37 106 PHE A O 1
ATOM 1815 N N . LEU A 1 107 ? 5.159 18.475 11.012 1.00 20.78 107 LEU A N 1
ATOM 1816 C CA . LEU A 1 107 ? 5.079 19.871 10.586 1.00 22.88 107 LEU A CA 1
ATOM 1817 C C . LEU A 1 107 ? 5.012 20.849 11.764 1.00 24.72 107 LEU A C 1
ATOM 1818 O O . LEU A 1 107 ? 5.420 21.997 11.630 1.00 27.60 107 LEU A O 1
ATOM 1834 N N . ASP A 1 108 ? 4.511 20.397 12.907 1.00 22.52 108 ASP A N 1
ATOM 1835 C CA . ASP A 1 108 ? 4.424 21.269 14.085 1.00 24.24 108 ASP A CA 1
ATOM 1836 C C . ASP A 1 108 ? 5.584 21.057 15.071 1.00 25.59 108 ASP A C 1
ATOM 1837 O O . ASP A 1 108 ? 5.613 21.664 16.142 1.00 27.11 108 ASP A O 1
ATOM 1846 N N . GLY A 1 109 ? 6.543 20.216 14.702 1.00 22.08 109 GLY A N 1
ATOM 1847 C CA . GLY A 1 109 ? 7.700 19.955 15.544 1.00 22.06 109 GLY A CA 1
ATOM 1848 C C . GLY A 1 109 ? 8.778 20.999 15.388 1.00 23.23 109 GLY A C 1
ATOM 1849 O O . GLY A 1 109 ? 8.708 21.835 14.484 1.00 24.66 109 GLY A O 1
ATOM 1853 N N . PRO A 1 110 ? 9.790 20.965 16.262 1.00 19.75 110 PRO A N 1
ATOM 1854 C CA . PRO A 1 110 ? 9.916 20.045 17.398 1.00 18.91 110 PRO A CA 1
ATOM 1855 C C . PRO A 1 110 ? 8.973 20.399 18.537 1.00 18.33 110 PRO A C 1
ATOM 1856 O O . PRO A 1 110 ? 8.162 21.347 18.440 1.00 16.80 110 PRO A O 1
ATOM 1867 N N . TYR A 1 111 ? 9.074 19.631 19.621 1.00 15.80 111 TYR A N 1
ATOM 1868 C CA . TYR A 1 111 ? 8.128 19.756 20.714 1.00 16.38 111 TYR A CA 1
ATOM 1869 C C . TYR A 1 111 ? 8.834 20.041 22.008 1.00 14.68 111 TYR A C 1
ATOM 1870 O O . TYR A 1 111 ? 9.977 19.645 22.213 1.00 15.18 111 TYR A O 1
ATOM 1888 N N . THR A 1 112 ? 8.118 20.752 22.868 1.00 15.74 112 THR A N 1
ATOM 1889 C CA . THR A 1 112 ? 8.502 20.890 24.263 1.00 15.52 112 THR A CA 1
ATOM 1890 C C . THR A 1 112 ? 7.314 20.505 25.142 1.00 15.28 112 THR A C 1
ATOM 1891 O O . THR A 1 112 ? 6.154 20.702 24.770 1.00 17.43 112 THR A O 1
ATOM 1902 N N . ALA A 1 113 ? 7.610 19.954 26.310 1.00 12.15 113 ALA A N 1
ATOM 1903 C CA . ALA A 1 113 ? 6.570 19.523 27.228 1.00 15.32 113 ALA A CA 1
ATOM 1904 C C . ALA A 1 113 ? 7.095 19.431 28.657 1.00 16.14 113 ALA A C 1
ATOM 1905 O O . ALA A 1 113 ? 8.301 19.275 28.880 1.00 15.51 113 ALA A O 1
ATOM 1912 N N . GLY A 1 114 ? 6.182 19.520 29.620 1.00 16.39 114 GLY A N 1
ATOM 1913 C CA . GLY A 1 114 ? 6.519 19.262 31.007 1.00 17.00 114 GLY A CA 1
ATOM 1914 C C . GLY A 1 114 ? 5.726 18.102 31.574 1.00 18.55 114 GLY A C 1
ATOM 1915 O O . GLY A 1 114 ? 4.611 17.825 31.137 1.00 18.73 114 GLY A O 1
ATOM 1919 N N . VAL A 1 115 ? 6.316 17.399 32.535 1.00 15.68 115 VAL A N 1
ATOM 1920 C CA . VAL A 1 115 ? 5.595 16.349 33.258 1.00 15.76 115 VAL A CA 1
ATOM 1921 C C . VAL A 1 115 ? 6.066 16.359 34.693 1.00 18.47 115 VAL A C 1
ATOM 1922 O O . VAL A 1 115 ? 7.231 16.600 34.951 1.00 16.15 115 VAL A O 1
ATOM 1935 N N . PRO A 1 116 ? 5.159 16.127 35.649 1.00 18.73 116 PRO A N 1
ATOM 1936 C CA . PRO A 1 116 ? 5.670 16.180 37.027 1.00 20.47 116 PRO A CA 1
ATOM 1937 C C . PRO A 1 116 ? 6.679 15.083 37.349 1.00 20.15 116 PRO A C 1
ATOM 1938 O O . PRO A 1 116 ? 6.563 13.961 36.852 1.00 19.23 116 PRO A O 1
ATOM 1949 N N . GLU A 1 117 ? 7.677 15.403 38.171 1.00 20.59 117 GLU A N 1
ATOM 1950 C CA . GLU A 1 117 ? 8.593 14.392 38.684 1.00 20.71 117 GLU A CA 1
ATOM 1951 C C . GLU A 1 117 ? 7.786 13.406 39.533 1.00 21.47 117 GLU A C 1
ATOM 1952 O O . GLU A 1 117 ? 6.686 13.729 39.949 1.00 21.75 117 GLU A O 1
ATOM 1964 N N . MET A 1 118 ? 8.336 12.217 39.760 1.00 23.70 118 MET A N 1
ATOM 1965 C CA A MET A 1 118 ? 7.708 11.243 40.652 0.53 26.38 118 MET A CA 1
ATOM 1966 C CA B MET A 1 118 ? 7.711 11.235 40.644 0.47 26.38 118 MET A CA 1
ATOM 1967 C C . MET A 1 118 ? 6.279 10.945 40.209 1.00 26.70 118 MET A C 1
ATOM 1968 O O . MET A 1 118 ? 5.363 10.930 41.027 1.00 28.41 118 MET A O 1
ATOM 1993 N N . SER A 1 119 ? 6.110 10.730 38.904 1.00 25.89 119 SER A N 1
ATOM 1994 C CA . SER A 1 119 ? 4.821 10.381 38.307 1.00 24.39 119 SER A CA 1
ATOM 1995 C C . SER A 1 119 ? 4.679 8.873 38.179 1.00 22.63 119 SER A C 1
ATOM 1996 O O . SER A 1 119 ? 5.677 8.173 38.065 1.00 23.73 119 SER A O 1
ATOM 2004 N N . PRO A 1 120 ? 3.434 8.370 38.192 1.00 22.25 120 PRO A N 1
ATOM 2005 C CA . PRO A 1 120 ? 3.177 6.970 37.858 1.00 22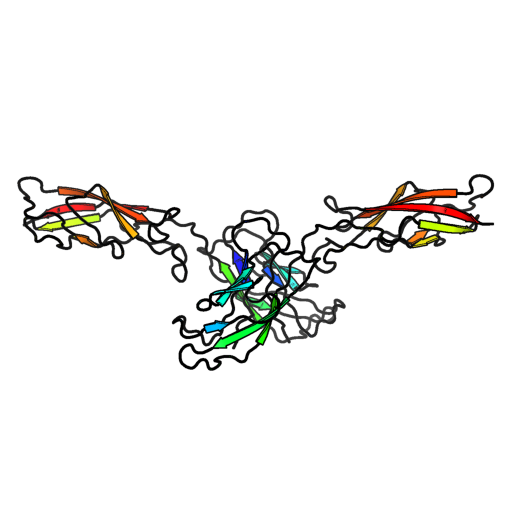.69 120 PRO A CA 1
ATOM 2006 C C . PRO A 1 120 ? 3.694 6.613 36.476 1.00 21.79 120 PRO A C 1
ATOM 2007 O O . PRO A 1 120 ? 3.624 7.468 35.574 1.00 19.28 120 PRO A O 1
ATOM 2018 N N . VAL A 1 121 ? 4.207 5.394 36.315 1.00 21.42 121 VAL A N 1
ATOM 2019 C CA . VAL A 1 121 ? 4.558 4.897 34.993 1.00 19.95 121 VAL A CA 1
ATOM 2020 C C . VAL A 1 121 ? 3.337 5.030 34.109 1.00 21.34 121 VAL A C 1
ATOM 2021 O O . VAL A 1 121 ? 2.222 4.717 34.521 1.00 21.39 121 VAL A O 1
ATOM 2034 N N . GLY A 1 122 ? 3.540 5.540 32.895 1.00 19.35 122 GLY A N 1
ATOM 2035 C CA . GLY A 1 122 ? 2.457 5.666 31.934 1.00 19.37 122 GLY A CA 1
ATOM 2036 C C . GLY A 1 122 ? 1.716 6.990 31.939 1.00 17.72 122 GLY A C 1
ATOM 2037 O O . GLY A 1 122 ? 0.635 7.106 31.358 1.00 18.43 122 GLY A O 1
ATOM 2041 N N . THR A 1 123 ? 2.298 8.003 32.577 1.00 16.60 123 THR A N 1
ATOM 2042 C CA . THR A 1 123 ? 1.745 9.337 32.596 1.00 14.20 123 THR A CA 1
ATOM 2043 C C . THR A 1 123 ? 1.982 10.030 31.264 1.00 17.22 123 THR A C 1
ATOM 2044 O O . THR A 1 123 ? 3.113 10.056 30.791 1.00 15.69 123 THR A O 1
ATOM 2055 N N . SER A 1 124 ? 0.930 10.607 30.695 1.00 16.96 124 SER A N 1
ATOM 2056 C CA . SER A 1 124 ? 1.022 11.272 29.385 1.00 17.57 124 SER A CA 1
ATOM 2057 C C . SER A 1 124 ? 1.834 12.547 29.480 1.00 18.49 124 SER A C 1
ATOM 2058 O O . SER A 1 124 ? 1.653 13.353 30.396 1.00 18.98 124 SER A O 1
ATOM 2066 N N . VAL A 1 125 ? 2.740 12.707 28.521 1.00 16.10 125 VAL A N 1
ATOM 2067 C CA . VAL A 1 125 ? 3.633 13.863 28.467 1.00 17.13 125 VAL A CA 1
ATOM 2068 C C . VAL A 1 125 ? 3.191 14.810 27.370 1.00 17.63 125 VAL A C 1
ATOM 2069 O O . VAL A 1 125 ? 2.939 15.983 27.620 1.00 18.57 125 VAL A O 1
ATOM 2082 N N . VAL A 1 126 ? 3.111 14.295 26.143 1.00 17.43 126 VAL A N 1
ATOM 2083 C CA . VAL A 1 126 ? 2.698 15.104 24.998 1.00 16.09 126 VAL A CA 1
ATOM 2084 C C . VAL A 1 126 ? 2.336 14.145 23.872 1.00 16.14 126 VAL A C 1
ATOM 2085 O O . VAL A 1 126 ? 2.813 13.012 23.847 1.00 15.83 126 VAL A O 1
ATOM 2098 N N . GLN A 1 127 ? 1.483 14.597 22.963 1.00 16.84 127 GLN A N 1
ATOM 2099 C CA . GLN A 1 127 ? 1.138 13.823 21.767 1.00 16.54 127 GLN A CA 1
ATOM 2100 C C . GLN A 1 127 ? 1.790 14.454 20.569 1.00 16.85 127 GLN A C 1
ATOM 2101 O O . GLN A 1 127 ? 1.574 15.635 20.308 1.00 16.25 127 GLN A O 1
ATOM 2115 N N . VAL A 1 128 ? 2.600 13.672 19.857 1.00 17.68 128 VAL A N 1
ATOM 2116 C CA . VAL A 1 128 ? 3.218 14.136 18.626 1.00 15.73 128 VAL A CA 1
ATOM 2117 C C . VAL A 1 128 ? 2.422 13.583 17.432 1.00 18.33 128 VAL A C 1
ATOM 2118 O O . VAL A 1 128 ? 1.807 12.533 17.520 1.00 17.17 128 VAL A O 1
ATOM 2131 N N . THR A 1 129 ? 2.428 14.327 16.334 1.00 17.11 129 THR A N 1
ATOM 2132 C CA . THR A 1 129 ? 1.668 13.953 15.147 1.00 18.43 129 THR A CA 1
ATOM 2133 C C . THR A 1 129 ? 2.473 14.186 13.882 1.00 18.19 129 THR A C 1
ATOM 2134 O O . THR A 1 129 ? 2.903 15.306 13.600 1.00 17.73 129 THR A O 1
ATOM 2145 N N . ALA A 1 130 ? 2.653 13.118 13.106 1.00 15.68 130 ALA A N 1
ATOM 2146 C CA . ALA A 1 130 ? 3.266 13.218 11.805 1.00 16.53 130 ALA A CA 1
ATOM 2147 C C . ALA A 1 130 ? 2.164 13.103 10.757 1.00 18.05 130 ALA A C 1
ATOM 2148 O O . ALA A 1 130 ? 1.249 12.310 10.901 1.00 23.31 130 ALA A O 1
ATOM 2155 N N . THR A 1 131 ? 2.259 13.914 9.717 1.00 18.10 131 THR A N 1
ATOM 2156 C CA . THR A 1 131 ? 1.362 13.802 8.584 1.00 17.63 131 THR A CA 1
ATOM 2157 C C . THR A 1 131 ? 2.091 13.154 7.423 1.00 17.90 131 THR A C 1
ATOM 2158 O O . THR A 1 131 ? 3.313 13.245 7.312 1.00 16.48 131 THR A O 1
ATOM 2169 N N . ASP A 1 132 ? 1.325 12.508 6.546 1.00 16.60 132 ASP A N 1
ATOM 2170 C CA . ASP A 1 132 ? 1.894 11.796 5.409 1.00 16.81 132 ASP A CA 1
ATOM 2171 C C . ASP A 1 132 ? 0.986 12.089 4.213 1.00 15.66 132 ASP A C 1
ATOM 2172 O O . ASP A 1 132 ? -0.188 11.763 4.237 1.00 18.97 132 ASP A O 1
ATOM 2181 N N . ALA A 1 133 ? 1.540 12.720 3.197 1.00 15.45 133 ALA A N 1
ATOM 2182 C CA . ALA A 1 133 ? 0.755 13.227 2.070 1.00 17.00 133 ALA A CA 1
ATOM 2183 C C . ALA A 1 133 ? 0.236 12.139 1.138 1.00 16.00 133 ALA A C 1
ATOM 2184 O O . ALA A 1 133 ? -0.551 12.428 0.246 1.00 17.27 133 ALA A O 1
ATOM 2191 N N . ASP A 1 134 ? 0.675 10.897 1.321 1.00 14.97 134 ASP A N 1
ATOM 2192 C CA . ASP A 1 134 ? 0.191 9.826 0.458 1.00 16.90 134 ASP A CA 1
ATOM 2193 C C . ASP A 1 134 ? -1.264 9.438 0.799 1.00 18.57 134 ASP A C 1
ATOM 2194 O O . ASP A 1 134 ? -1.890 10.033 1.679 1.00 20.61 134 ASP A O 1
ATOM 2203 N N . ASP A 1 135 ? -1.793 8.458 0.084 1.00 19.54 135 ASP A N 1
ATOM 2204 C CA . ASP A 1 135 ? -3.213 8.110 0.161 1.00 23.93 135 ASP A CA 1
ATOM 2205 C C . ASP A 1 135 ? -3.555 7.300 1.409 1.00 25.25 135 ASP A C 1
ATOM 2206 O O . ASP A 1 135 ? -3.094 6.174 1.557 1.00 25.69 135 ASP A O 1
ATOM 2215 N N . PRO A 1 136 ? -4.389 7.859 2.287 1.00 28.72 136 PRO A N 1
ATOM 2216 C CA . PRO A 1 136 ? -4.762 7.106 3.488 1.00 33.58 136 PRO A CA 1
ATOM 2217 C C . PRO A 1 136 ? -5.884 6.091 3.259 1.00 42.23 136 PRO A C 1
ATOM 2218 O O . PRO A 1 136 ? -6.079 5.205 4.098 1.00 46.08 136 PRO A O 1
ATOM 2229 N N . THR A 1 137 ? -6.603 6.207 2.145 1.00 38.09 137 THR A N 1
ATOM 2230 C CA . THR A 1 137 ? -7.872 5.489 2.009 1.00 46.57 137 THR A CA 1
ATOM 2231 C C . THR A 1 137 ? -7.679 4.002 1.734 1.00 45.00 137 THR A C 1
ATOM 2232 O O . THR A 1 137 ? -8.564 3.204 2.027 1.00 52.31 137 THR A O 1
ATOM 2243 N N . TYR A 1 138 ? -6.535 3.626 1.175 1.00 43.43 138 TYR A N 1
ATOM 2244 C CA . TYR A 1 138 ? -6.186 2.213 1.054 1.00 45.67 138 TYR A CA 1
ATOM 2245 C C . TYR A 1 138 ? -4.697 2.029 1.210 1.00 42.50 138 TYR A C 1
ATOM 2246 O O . TYR A 1 138 ? -3.910 2.900 0.854 1.00 47.56 138 TYR A O 1
ATOM 2264 N N . GLY A 1 139 ? -4.316 0.874 1.733 1.00 41.69 139 GLY A N 1
ATOM 2265 C CA . GLY A 1 139 ? -2.916 0.557 1.898 1.00 37.52 139 GLY A CA 1
ATOM 2266 C C . GLY A 1 139 ? -2.319 1.342 3.047 1.00 32.91 139 GLY A C 1
ATOM 2267 O O . GLY A 1 139 ? -3.018 2.058 3.769 1.00 33.20 139 GLY A O 1
ATOM 2271 N N . ASN A 1 140 ? -1.012 1.205 3.196 1.00 28.65 140 ASN A N 1
ATOM 2272 C CA . ASN A 1 140 ? -0.301 1.740 4.352 1.00 26.18 140 ASN A CA 1
ATOM 2273 C C . ASN A 1 140 ? 0.713 2.818 3.989 1.00 24.46 140 ASN A C 1
ATOM 2274 O O . ASN A 1 140 ? 1.563 3.184 4.792 1.00 20.00 140 ASN A O 1
ATOM 2285 N N . SER A 1 141 ? 0.616 3.352 2.780 1.00 22.73 141 SER A N 1
ATOM 2286 C CA A SER A 1 141 ? 1.568 4.361 2.332 0.84 21.78 141 SER A CA 1
ATOM 2287 C CA B SER A 1 141 ? 1.556 4.365 2.323 0.16 21.79 141 SER A CA 1
ATOM 2288 C C . SER A 1 141 ? 1.505 5.635 3.181 1.00 21.87 141 SER A C 1
ATOM 2289 O O . SER A 1 141 ? 2.470 6.414 3.204 1.00 17.54 141 SER A O 1
ATOM 2302 N N . ALA A 1 142 ? 0.391 5.831 3.891 1.00 19.56 142 ALA A N 1
ATOM 2303 C CA . ALA A 1 142 ? 0.225 6.992 4.772 1.00 19.50 142 ALA A CA 1
ATOM 2304 C C . ALA A 1 142 ? -0.230 6.611 6.178 1.00 20.24 142 ALA A C 1
ATOM 2305 O O . ALA A 1 142 ? -0.797 7.432 6.897 1.00 21.96 142 ALA A O 1
ATOM 2312 N N . ARG A 1 143 ? 0.010 5.365 6.558 1.00 20.14 143 ARG A N 1
ATOM 2313 C CA . ARG A 1 143 ? -0.345 4.876 7.885 1.00 20.85 143 ARG A CA 1
ATOM 2314 C C . ARG A 1 143 ? 0.940 4.724 8.679 1.00 21.04 143 ARG A C 1
ATOM 2315 O O . ARG A 1 143 ? 1.781 3.898 8.329 1.00 20.76 143 ARG A O 1
ATOM 2336 N N . VAL A 1 144 ? 1.114 5.544 9.710 1.00 20.86 144 VAL A N 1
ATOM 2337 C CA . VAL A 1 144 ? 2.412 5.623 10.353 1.00 20.06 144 VAL A CA 1
ATOM 2338 C C . VAL A 1 144 ? 2.441 4.946 11.726 1.00 20.81 144 VAL A C 1
ATOM 2339 O O . VAL A 1 144 ? 1.430 4.873 12.418 1.00 21.11 144 VAL A O 1
ATOM 2352 N N . VAL A 1 145 ? 3.624 4.448 12.067 1.00 18.78 145 VAL A N 1
ATOM 2353 C CA . VAL A 1 145 ? 3.933 3.923 13.403 1.00 19.29 145 VAL A CA 1
ATOM 2354 C C . VAL A 1 145 ? 5.002 4.809 14.028 1.00 17.98 145 VAL A C 1
ATOM 2355 O O . VAL A 1 145 ? 5.979 5.162 13.370 1.00 18.09 145 VAL A O 1
ATOM 2368 N N . TYR A 1 146 ? 4.792 5.154 15.295 1.00 18.05 146 TYR A N 1
ATOM 2369 C CA . TYR A 1 146 ? 5.732 5.970 16.065 1.00 14.08 146 TYR A CA 1
ATOM 2370 C C . TYR A 1 146 ? 6.666 5.108 16.885 1.00 17.68 146 TYR A C 1
ATOM 2371 O O . TYR A 1 146 ? 6.261 4.099 17.448 1.00 16.63 146 TYR A O 1
ATOM 2389 N N . SER A 1 147 ? 7.919 5.528 16.956 1.00 15.48 147 SER A N 1
ATOM 2390 C CA . SER A 1 147 ? 8.904 4.865 17.807 1.00 16.67 147 SER A CA 1
ATOM 2391 C C . SER A 1 147 ? 9.840 5.902 18.411 1.00 15.93 147 SER A C 1
ATOM 2392 O O . SER A 1 147 ? 9.942 7.030 17.916 1.00 16.59 147 SER A O 1
ATOM 2400 N N . ILE A 1 148 ? 10.495 5.531 19.513 1.00 17.54 148 ILE A N 1
ATOM 2401 C CA . ILE A 1 148 ? 11.508 6.387 20.124 1.00 17.24 148 ILE A CA 1
ATOM 2402 C C . ILE A 1 148 ? 12.896 5.893 19.730 1.00 21.52 148 ILE A C 1
ATOM 2403 O O . ILE A 1 148 ? 13.259 4.743 20.006 1.00 21.69 148 ILE A O 1
ATOM 2419 N N . LEU A 1 149 ? 13.644 6.753 19.050 1.00 19.18 149 LEU A N 1
ATOM 2420 C CA . LEU A 1 149 ? 14.987 6.430 18.592 1.00 20.75 149 LEU A CA 1
ATOM 2421 C C . LEU A 1 149 ? 15.993 6.715 19.693 1.00 22.74 149 LEU A C 1
ATOM 2422 O O . LEU A 1 149 ? 16.962 5.986 19.860 1.00 24.54 149 LEU A O 1
ATOM 2438 N N . GLN A 1 150 ? 15.771 7.812 20.404 1.00 20.86 150 GLN A N 1
ATOM 2439 C CA A GLN A 1 150 ? 16.601 8.176 21.549 0.44 23.72 150 GLN A CA 1
ATOM 2440 C CA B GLN A 1 150 ? 16.596 8.169 21.555 0.56 23.72 150 GLN A CA 1
ATOM 2441 C C . GLN A 1 150 ? 15.693 8.593 22.697 1.00 20.84 150 GLN A C 1
ATOM 2442 O O . GLN A 1 150 ? 14.828 9.451 22.531 1.00 20.66 150 GLN A O 1
ATOM 2467 N N . GLY A 1 151 ? 15.880 7.989 23.867 1.00 23.75 151 GLY A N 1
ATOM 2468 C CA . GLY A 1 151 ? 15.044 8.347 24.991 1.00 23.41 151 GLY A CA 1
ATOM 2469 C C . GLY A 1 151 ? 14.461 7.177 25.771 1.00 25.10 151 GLY A C 1
ATOM 2470 O O . GLY A 1 151 ? 13.968 7.368 26.873 1.00 26.03 151 GLY A O 1
ATOM 2474 N N . GLN A 1 152 ? 14.509 5.978 25.213 1.00 26.22 152 GLN A N 1
ATOM 2475 C CA . GLN A 1 152 ? 14.318 4.787 26.035 1.00 32.09 152 GLN A CA 1
ATOM 2476 C C . GLN A 1 152 ? 15.507 4.729 27.014 1.00 26.63 152 GLN A C 1
ATOM 2477 O O . GLN A 1 152 ? 16.600 5.169 26.679 1.00 30.16 152 GLN A O 1
ATOM 2491 N N . PRO A 1 153 ? 15.315 4.197 28.229 1.00 27.73 153 PRO A N 1
ATOM 2492 C CA . PRO A 1 153 ? 14.128 3.643 28.861 1.00 28.09 153 PRO A CA 1
ATOM 2493 C C . PRO A 1 153 ? 13.322 4.649 29.667 1.00 26.22 153 PRO A C 1
ATOM 2494 O O . PRO A 1 153 ? 12.417 4.259 30.397 1.00 27.84 153 PRO A O 1
ATOM 2505 N N . TYR A 1 154 ? 13.622 5.930 29.541 1.00 23.23 154 TYR A N 1
ATOM 2506 C CA . TYR A 1 154 ? 12.969 6.919 30.374 1.00 22.48 154 TYR A CA 1
ATOM 2507 C C . TYR A 1 154 ? 11.539 7.210 29.934 1.00 19.80 154 TYR A C 1
ATOM 2508 O O . TYR A 1 154 ? 10.676 7.497 30.776 1.00 18.55 154 TYR A O 1
ATOM 2526 N N . PHE A 1 155 ? 11.289 7.112 28.626 1.00 20.74 155 PHE A N 1
ATOM 2527 C CA . PHE A 1 155 ? 9.964 7.395 28.064 1.00 17.08 155 PHE A CA 1
ATOM 2528 C C . PHE A 1 155 ? 9.567 6.328 27.062 1.00 15.95 155 PHE A C 1
ATOM 2529 O O . PHE A 1 155 ? 10.404 5.562 26.596 1.00 20.19 155 PHE A O 1
ATOM 2546 N N . SER A 1 156 ? 8.274 6.271 26.763 1.00 16.50 156 SER A N 1
ATOM 2547 C CA . SER A 1 156 ? 7.741 5.376 25.744 1.00 16.81 156 SER A CA 1
ATOM 2548 C C . SER A 1 156 ? 6.831 6.194 24.820 1.00 15.31 156 SER A C 1
ATOM 2549 O O . SER A 1 156 ? 6.413 7.305 25.173 1.00 14.79 156 SER A O 1
ATOM 2557 N N . VAL A 1 157 ? 6.516 5.650 23.649 1.00 17.64 157 VAL A N 1
ATOM 2558 C CA . VAL A 1 157 ? 5.539 6.311 22.776 1.00 16.45 157 VAL A CA 1
ATOM 2559 C C . VAL A 1 157 ? 4.519 5.275 22.306 1.00 17.06 157 VAL A C 1
ATOM 2560 O O . VAL A 1 157 ? 4.887 4.145 21.971 1.00 18.13 157 VAL A O 1
ATOM 2573 N N . GLU A 1 158 ? 3.246 5.646 22.327 1.00 16.45 158 GLU A N 1
ATOM 2574 C CA A GLU A 1 158 ? 2.197 4.778 21.815 0.45 19.28 158 GLU A CA 1
ATOM 2575 C CA B GLU A 1 158 ? 2.199 4.766 21.814 0.55 19.25 158 GLU A CA 1
ATOM 2576 C C . GLU A 1 158 ? 2.381 4.684 20.308 1.00 20.29 158 GLU A C 1
ATOM 2577 O O . GLU A 1 158 ? 2.390 5.707 19.619 1.00 16.40 158 GLU A O 1
ATOM 2598 N N . PRO A 1 159 ? 2.542 3.465 19.789 1.00 18.29 159 PRO A N 1
ATOM 2599 C CA . PRO A 1 159 ? 2.931 3.338 18.392 1.00 17.08 159 PRO A CA 1
ATOM 2600 C C . PRO A 1 159 ? 1.924 3.880 17.346 1.00 20.65 159 PRO A C 1
ATOM 2601 O O . PRO A 1 159 ? 2.359 4.288 16.261 1.00 19.04 159 PRO A O 1
ATOM 2612 N N . LYS A 1 160 ? 0.631 3.901 17.644 1.00 17.91 160 LYS A N 1
ATOM 2613 C CA A LYS A 1 160 ? -0.350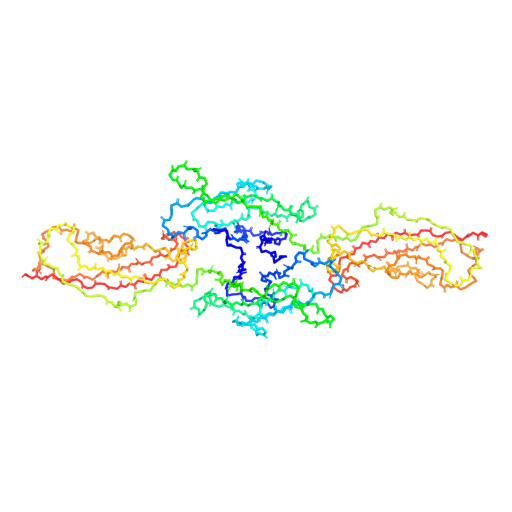 4.378 16.675 0.52 21.24 160 LYS A CA 1
ATOM 2614 C CA B LYS A 1 160 ? -0.348 4.391 16.674 0.48 21.24 160 LYS A CA 1
ATOM 2615 C C . LYS A 1 160 ? -0.753 5.841 16.899 1.00 20.88 160 LYS A C 1
ATOM 2616 O O . LYS A 1 160 ? -1.030 6.559 15.957 1.00 20.36 160 LYS A O 1
ATOM 2651 N N . THR A 1 161 ? -0.774 6.282 18.148 1.00 20.90 161 THR A N 1
ATOM 2652 C CA . THR A 1 161 ? -1.290 7.613 18.473 1.00 19.31 161 THR A CA 1
ATOM 2653 C C . THR A 1 161 ? -0.232 8.674 18.706 1.00 18.50 161 THR A C 1
ATOM 2654 O O . THR A 1 161 ? -0.552 9.859 18.719 1.00 17.94 161 THR A O 1
ATOM 2665 N N . GLY A 1 162 ? 1.013 8.254 18.911 1.00 17.41 162 GLY A N 1
ATOM 2666 C CA . GLY A 1 162 ? 2.093 9.194 19.165 1.00 18.50 162 GLY A CA 1
ATOM 2667 C C . GLY A 1 162 ? 2.074 9.828 20.550 1.00 17.18 162 GLY A C 1
ATOM 2668 O O . GLY A 1 162 ? 2.770 10.826 20.794 1.00 16.08 162 GLY A O 1
ATOM 2672 N N . VAL A 1 163 ? 1.316 9.252 21.480 1.00 16.47 163 VAL A N 1
ATOM 2673 C CA . VAL A 1 163 ? 1.315 9.776 22.862 1.00 16.29 163 VAL A CA 1
ATOM 2674 C C . VAL A 1 163 ? 2.577 9.305 23.588 1.00 16.71 163 VAL A C 1
ATOM 2675 O O . VAL A 1 163 ? 2.802 8.121 23.740 1.00 17.19 163 VAL A O 1
ATOM 2688 N N . ILE A 1 164 ? 3.413 10.258 23.989 1.00 14.93 164 ILE A N 1
ATOM 2689 C CA . ILE A 1 164 ? 4.617 9.967 24.733 1.00 13.99 164 ILE A CA 1
ATOM 2690 C C . ILE A 1 164 ? 4.256 9.894 26.220 1.00 14.06 164 ILE A C 1
ATOM 2691 O O . ILE A 1 164 ? 3.503 10.730 26.715 1.00 14.39 164 ILE A O 1
ATOM 2707 N N . LYS A 1 165 ? 4.774 8.867 26.884 1.00 15.35 165 LYS A N 1
ATOM 2708 C CA . LYS A 1 165 ? 4.481 8.612 28.298 1.00 15.68 165 LYS A CA 1
ATOM 2709 C C . LYS A 1 165 ? 5.750 8.352 29.099 1.00 13.97 165 LYS A C 1
ATOM 2710 O O . LYS A 1 165 ? 6.748 7.884 28.559 1.00 14.65 165 LYS A O 1
ATOM 2729 N N . THR A 1 166 ? 5.697 8.623 30.401 1.00 17.41 166 THR A N 1
ATOM 2730 C CA . THR A 1 166 ? 6.782 8.241 31.290 1.00 16.35 166 THR A CA 1
ATOM 2731 C C . THR A 1 166 ? 6.881 6.713 31.357 1.00 17.74 166 THR A C 1
ATOM 2732 O O . THR A 1 166 ? 5.864 6.005 31.297 1.00 19.52 166 THR A O 1
ATOM 2743 N N . ALA A 1 167 ? 8.099 6.202 31.465 1.00 20.36 167 ALA A N 1
ATOM 2744 C CA . ALA A 1 167 ? 8.317 4.757 31.469 1.00 20.46 167 ALA A CA 1
ATOM 2745 C C . ALA A 1 167 ? 9.007 4.281 32.751 1.00 26.73 167 ALA A C 1
ATOM 2746 O O . ALA A 1 167 ? 8.878 3.122 33.135 1.00 34.44 167 ALA A O 1
ATOM 2753 N N . LEU A 1 168 ? 9.715 5.177 33.419 1.00 25.22 168 LEU A N 1
ATOM 2754 C CA . LEU A 1 168 ? 10.392 4.811 34.662 1.00 29.86 168 LEU A CA 1
ATOM 2755 C C . LEU A 1 168 ? 9.769 5.507 35.849 1.00 29.20 168 LEU A C 1
ATOM 2756 O O . LEU A 1 168 ? 9.389 6.669 35.742 1.00 26.59 168 LEU A O 1
ATOM 2772 N N . PRO A 1 169 ? 9.676 4.803 37.000 1.00 26.02 169 PRO A N 1
ATOM 2773 C CA . PRO A 1 169 ? 9.084 5.420 38.183 1.00 29.03 169 PRO A CA 1
ATOM 2774 C C . PRO A 1 169 ? 10.105 6.264 38.941 1.00 27.64 169 PRO A C 1
ATOM 2775 O O . PRO A 1 169 ? 11.300 6.114 38.718 1.00 26.57 169 PRO A O 1
ATOM 2786 N N . ASN A 1 170 ? 9.623 7.148 39.795 1.00 31.01 170 ASN A N 1
ATOM 2787 C CA . ASN A 1 170 ? 10.479 7.864 40.732 1.00 36.48 170 ASN A CA 1
ATOM 2788 C C . ASN A 1 170 ? 11.513 8.748 40.053 1.00 31.95 170 ASN A C 1
ATOM 2789 O O . ASN A 1 170 ? 12.646 8.860 40.521 1.00 31.11 170 ASN A O 1
ATOM 2800 N N . MET A 1 171 ? 11.143 9.355 38.925 1.00 28.75 171 MET A N 1
ATOM 2801 C CA A MET A 1 171 ? 12.008 10.338 38.287 0.29 27.08 171 MET A CA 1
ATOM 2802 C CA B MET A 1 171 ? 12.010 10.334 38.289 0.71 27.06 171 MET A CA 1
ATOM 2803 C C . MET A 1 171 ? 12.178 11.528 39.215 1.00 25.33 171 MET A C 1
ATOM 2804 O O . MET A 1 171 ? 11.196 12.081 39.707 1.00 26.35 171 MET A O 1
ATOM 2829 N N . ASP A 1 172 ? 13.427 11.921 39.415 1.00 23.50 172 ASP A N 1
ATOM 2830 C CA . ASP A 1 172 ? 13.801 12.926 40.398 1.00 24.04 172 ASP A CA 1
ATOM 2831 C C . ASP A 1 172 ? 14.328 14.202 39.737 1.00 21.61 172 ASP A C 1
ATOM 2832 O O . ASP A 1 172 ? 15.392 14.213 39.166 1.00 20.62 172 ASP A O 1
ATOM 2841 N N . ARG A 1 173 ? 13.551 15.268 39.833 1.00 21.93 173 ARG A N 1
ATOM 2842 C CA . ARG A 1 173 ? 13.897 16.547 39.244 1.00 21.65 173 ARG A CA 1
ATOM 2843 C C . ARG A 1 173 ? 15.274 17.028 39.694 1.00 21.96 173 ARG A C 1
ATOM 2844 O O . ARG A 1 173 ? 16.034 17.558 38.900 1.00 20.76 173 ARG A O 1
ATOM 2865 N N . GLU A 1 174 ? 15.606 16.810 40.969 1.00 22.46 174 GLU A N 1
ATOM 2866 C CA . GLU A 1 174 ? 16.890 17.277 41.497 1.00 26.12 174 GLU A CA 1
ATOM 2867 C C . GLU A 1 174 ? 18.060 16.529 40.873 1.00 26.17 174 GLU A C 1
ATOM 2868 O O . GLU A 1 174 ? 19.137 17.089 40.714 1.00 27.96 174 GLU A O 1
ATOM 2880 N N . ALA A 1 175 ? 17.828 15.266 40.529 1.00 22.82 175 ALA A N 1
ATOM 2881 C CA . ALA A 1 175 ? 18.826 14.420 39.887 1.00 24.50 175 ALA A CA 1
ATOM 2882 C C . ALA A 1 175 ? 19.038 14.814 38.417 1.00 23.95 175 ALA A C 1
ATOM 2883 O O . ALA A 1 175 ? 20.172 14.943 37.948 1.00 24.28 175 ALA A O 1
ATOM 2890 N N . LYS A 1 176 ? 17.933 14.998 37.702 1.00 21.77 176 LYS A N 1
ATOM 2891 C CA . LYS A 1 176 ? 17.973 15.411 36.293 1.00 21.07 176 LYS A CA 1
ATOM 2892 C C . LYS A 1 176 ? 16.592 15.936 35.888 1.00 17.80 176 LYS A C 1
ATOM 2893 O O . LYS A 1 176 ? 15.614 15.215 36.022 1.00 20.67 176 LYS A O 1
ATOM 2912 N N . ASP A 1 177 ? 16.507 17.182 35.411 1.00 18.48 177 ASP A N 1
ATOM 2913 C CA . ASP A 1 177 ? 15.208 17.801 35.183 1.00 18.30 177 ASP A CA 1
ATOM 2914 C C . ASP A 1 177 ? 14.850 18.050 33.720 1.00 17.23 177 ASP A C 1
ATOM 2915 O O . ASP A 1 177 ? 13.829 18.683 33.454 1.00 17.28 177 ASP A O 1
ATOM 2924 N N . GLN A 1 178 ? 15.652 17.531 32.791 1.00 18.85 178 GLN A N 1
ATOM 2925 C CA . GLN A 1 178 ? 15.371 17.682 31.355 1.00 17.16 178 GLN A CA 1
ATOM 2926 C C . GLN A 1 178 ? 15.860 16.475 30.585 1.00 18.45 178 GLN A C 1
ATOM 2927 O O . GLN A 1 178 ? 16.965 15.978 30.838 1.00 18.33 178 GLN A O 1
ATOM 2941 N N . TYR A 1 179 ? 15.024 16.000 29.648 1.00 16.33 179 TYR A N 1
ATOM 2942 C CA . TYR A 1 179 ? 15.347 14.883 28.769 1.00 16.04 179 TYR A CA 1
ATOM 2943 C C . TYR 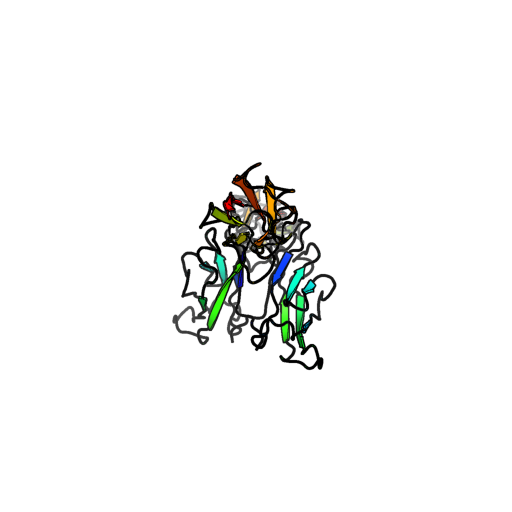A 1 179 ? 15.085 15.297 27.324 1.00 14.51 179 TYR A C 1
ATOM 2944 O O . TYR A 1 179 ? 14.096 15.979 27.049 1.00 17.51 179 TYR A O 1
ATOM 2962 N N . LEU A 1 180 ? 15.971 14.892 26.427 1.00 16.37 180 LEU A N 1
ATOM 2963 C CA . LEU A 1 180 ? 15.796 15.167 25.014 1.00 16.99 180 LEU A CA 1
ATOM 2964 C C . LEU A 1 180 ? 15.479 13.860 24.278 1.00 16.93 180 LEU A C 1
ATOM 2965 O O . LEU A 1 180 ? 16.301 12.953 24.240 1.00 20.70 180 LEU A O 1
ATOM 2981 N N . LEU A 1 181 ? 14.284 13.771 23.710 1.00 17.04 181 LEU A N 1
ATOM 2982 C CA . LEU A 1 181 ? 13.851 12.579 22.982 1.00 14.69 181 LEU A CA 1
ATOM 2983 C C . LEU A 1 181 ? 13.897 12.797 21.488 1.00 17.44 181 LEU A C 1
ATOM 2984 O O . LEU A 1 181 ? 13.638 13.905 21.022 1.00 16.86 181 LEU A O 1
ATOM 3000 N N . VAL A 1 182 ? 14.222 11.743 20.745 1.00 15.39 182 VAL A N 1
ATOM 3001 C CA . VAL A 1 182 ? 14.054 11.731 19.298 1.00 16.36 182 VAL A CA 1
ATOM 3002 C C . VAL A 1 182 ? 12.981 10.697 18.955 1.00 17.51 182 VAL A C 1
ATOM 3003 O O . VAL A 1 182 ? 13.079 9.531 19.359 1.00 16.91 182 VAL A O 1
ATOM 3016 N N . ILE A 1 183 ? 11.950 11.136 18.226 1.00 14.45 183 ILE A N 1
ATOM 3017 C CA . ILE A 1 183 ? 10.825 10.301 17.838 1.00 14.61 183 ILE A CA 1
ATOM 3018 C C . ILE A 1 183 ? 10.846 10.109 16.319 1.00 16.97 183 ILE A C 1
ATOM 3019 O O . ILE A 1 183 ? 11.097 11.063 15.587 1.00 17.51 183 ILE A O 1
ATOM 3035 N N . GLN A 1 184 ? 10.586 8.887 15.873 1.00 15.09 184 GLN A N 1
ATOM 3036 C CA . GLN A 1 184 ? 10.411 8.569 14.463 1.00 14.98 184 GLN A CA 1
ATOM 3037 C C . GLN A 1 184 ? 8.970 8.202 14.152 1.00 15.89 184 GLN A C 1
ATOM 3038 O O . GLN A 1 184 ? 8.303 7.541 14.944 1.00 15.01 184 GLN A O 1
ATOM 3052 N N . ALA A 1 185 ? 8.522 8.633 12.974 1.00 14.43 185 ALA A N 1
ATOM 3053 C CA . ALA A 1 185 ? 7.293 8.152 12.365 1.00 14.49 185 ALA A CA 1
ATOM 3054 C C . ALA A 1 185 ? 7.662 7.464 11.056 1.00 15.16 185 ALA A C 1
ATOM 3055 O O . ALA A 1 185 ? 8.371 8.041 10.241 1.00 16.66 185 ALA A O 1
ATOM 3062 N N . LYS A 1 186 ? 7.168 6.244 10.874 1.00 16.32 186 LYS A N 1
ATOM 3063 C CA . LYS A 1 186 ? 7.484 5.439 9.696 1.00 18.55 186 LYS A CA 1
ATOM 3064 C C . LYS A 1 186 ? 6.186 4.940 9.054 1.00 18.55 186 LYS A C 1
ATOM 3065 O O . LYS A 1 186 ? 5.334 4.370 9.729 1.00 18.16 186 LYS A O 1
ATOM 3084 N N . ASP A 1 187 ? 6.044 5.135 7.746 1.00 17.68 187 ASP A N 1
ATOM 3085 C CA . ASP A 1 187 ? 4.837 4.671 7.083 1.00 18.16 187 ASP A CA 1
ATOM 3086 C C . ASP A 1 187 ? 4.988 3.181 6.728 1.00 20.36 187 ASP A C 1
ATOM 3087 O O . ASP A 1 187 ? 5.934 2.527 7.182 1.00 22.11 187 ASP A O 1
ATOM 3096 N N . MET A 1 188 ? 4.049 2.662 5.938 1.00 21.26 188 MET A N 1
ATOM 3097 C CA A MET A 1 188 ? 3.924 1.219 5.725 0.60 23.67 188 MET A CA 1
ATOM 3098 C CA B MET A 1 188 ? 3.918 1.220 5.731 0.40 23.68 188 MET A CA 1
ATOM 3099 C C . MET A 1 188 ? 3.908 0.524 7.086 1.00 25.65 188 MET A C 1
ATOM 3100 O O . MET A 1 188 ? 4.522 -0.520 7.263 1.00 27.89 188 MET A O 1
ATOM 3125 N N . VAL A 1 189 ? 3.188 1.133 8.025 1.00 22.70 189 VAL A N 1
ATOM 3126 C CA . VAL A 1 189 ? 3.088 0.706 9.440 1.00 27.42 189 VAL A CA 1
ATOM 3127 C C . VAL A 1 189 ? 4.413 0.193 9.988 1.00 28.72 189 VAL A C 1
ATOM 3128 O O . VAL A 1 189 ? 4.472 -0.808 10.710 1.00 29.15 189 VAL A O 1
ATOM 3141 N N . GLY A 1 190 ? 5.481 0.899 9.647 1.00 24.54 190 GLY A N 1
ATOM 3142 C CA . GLY A 1 190 ? 6.779 0.655 10.237 1.00 28.68 190 GLY A CA 1
ATOM 3143 C C . GLY A 1 190 ? 7.516 -0.509 9.615 1.00 31.97 190 GLY A C 1
ATOM 3144 O O . GLY A 1 190 ? 8.625 -0.819 10.034 1.00 35.50 190 GLY A O 1
ATOM 3148 N N . GLN A 1 191 ? 6.907 -1.143 8.614 1.00 30.96 191 GLN A N 1
ATOM 3149 C CA . GLN A 1 191 ? 7.520 -2.282 7.927 1.00 35.95 191 GLN A CA 1
ATOM 3150 C C . GLN A 1 191 ? 8.684 -1.854 7.046 1.00 41.46 191 GLN A C 1
ATOM 3151 O O . GLN A 1 191 ? 8.789 -0.693 6.649 1.00 31.76 191 GLN A O 1
ATOM 3165 N N . ASN A 1 192 ? 9.553 -2.814 6.744 1.00 43.32 192 ASN A N 1
ATOM 3166 C CA . ASN A 1 192 ? 10.700 -2.587 5.867 1.00 48.45 192 ASN A CA 1
ATOM 3167 C C . ASN A 1 192 ? 10.278 -1.965 4.542 1.00 42.22 192 ASN A C 1
ATOM 3168 O O . ASN A 1 192 ? 9.347 -2.445 3.885 1.00 46.09 192 ASN A O 1
ATOM 3179 N N . GLY A 1 193 ? 10.973 -0.901 4.152 1.00 38.80 193 GLY A N 1
ATOM 3180 C CA . GLY A 1 193 ? 10.671 -0.199 2.917 1.00 38.31 193 GLY A CA 1
ATOM 3181 C C . GLY A 1 193 ? 9.839 1.037 3.183 1.00 32.81 193 GLY A C 1
ATOM 3182 O O . GLY A 1 193 ? 9.632 1.849 2.289 1.00 30.41 193 GLY A O 1
ATOM 3186 N N . GLY A 1 194 ? 9.344 1.167 4.411 1.00 30.59 194 GLY A N 1
ATOM 3187 C CA . GLY A 1 194 ? 8.628 2.362 4.822 1.00 24.37 194 GLY A CA 1
ATOM 3188 C C . GLY A 1 194 ? 9.536 3.583 4.794 1.00 25.72 194 GLY A C 1
ATOM 3189 O O . GLY A 1 194 ? 10.742 3.490 5.048 1.00 25.52 194 GLY A O 1
ATOM 3193 N N . LEU A 1 195 ? 8.957 4.734 4.471 1.00 19.50 195 LEU A N 1
ATOM 3194 C CA . LEU A 1 195 ? 9.650 6.011 4.546 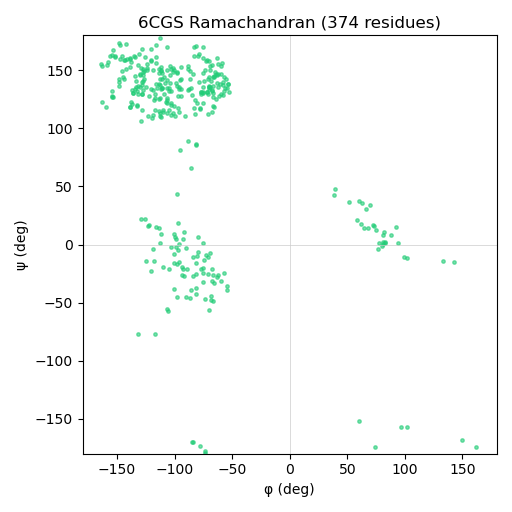1.00 17.38 195 LEU A CA 1
ATOM 3195 C C . LEU A 1 195 ? 9.469 6.584 5.953 1.00 19.63 195 LEU A C 1
ATOM 3196 O O . LEU A 1 195 ? 8.480 6.276 6.605 1.00 17.45 195 LEU A O 1
ATOM 3212 N N . SER A 1 196 ? 10.403 7.422 6.409 1.00 19.98 196 SER A N 1
ATOM 3213 C CA A SER A 1 196 ? 10.359 7.908 7.790 0.36 19.13 196 SER A CA 1
ATOM 3214 C CA B SER A 1 196 ? 10.372 7.910 7.792 0.64 19.11 196 SER A CA 1
ATOM 3215 C C . SER A 1 196 ? 10.656 9.399 7.915 1.00 18.18 196 SER A C 1
ATOM 3216 O O . SER A 1 196 ? 11.238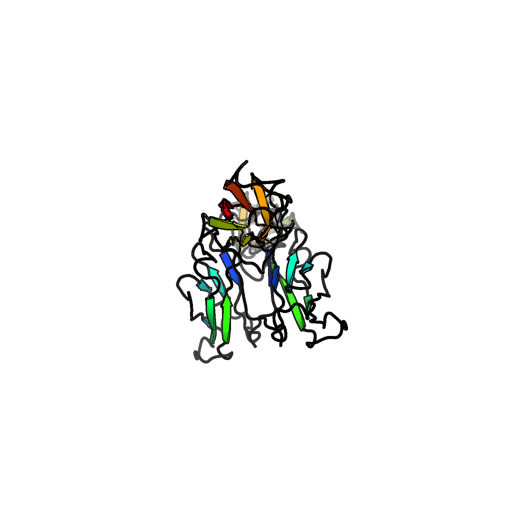 10.013 7.029 1.00 19.42 196 SER A O 1
ATOM 3229 N N . GLY A 1 197 ? 10.256 9.959 9.054 1.00 17.84 197 GLY A N 1
ATOM 3230 C CA . GLY A 1 197 ? 10.542 11.334 9.416 1.00 17.73 197 GLY A CA 1
ATOM 3231 C C . GLY A 1 197 ? 10.773 11.332 10.922 1.00 18.77 197 GLY A C 1
ATOM 3232 O O . GLY A 1 197 ? 10.333 10.417 11.622 1.00 16.13 197 GLY A O 1
ATOM 3236 N N . THR A 1 198 ? 11.460 12.350 11.419 1.00 16.53 198 THR A N 1
ATOM 3237 C CA . THR A 1 198 ? 11.758 12.408 12.840 1.00 17.54 198 THR A CA 1
ATOM 3238 C C . THR A 1 198 ? 11.491 13.780 13.402 1.00 19.60 198 THR A C 1
ATOM 3239 O O . THR A 1 198 ? 11.367 14.750 12.675 1.00 17.95 198 THR A O 1
ATOM 3250 N N . THR A 1 199 ? 11.362 13.840 14.723 1.00 16.73 199 THR A N 1
ATOM 3251 C CA . THR A 1 199 ? 11.303 15.112 15.417 1.00 17.94 199 THR A CA 1
ATOM 3252 C C . THR A 1 199 ? 11.940 14.919 16.781 1.00 18.05 199 THR A C 1
ATOM 3253 O O . THR A 1 199 ? 12.317 13.802 17.149 1.00 17.80 199 THR A O 1
ATOM 3264 N N . SER A 1 200 ? 12.107 16.002 17.511 1.00 17.28 200 SER A N 1
ATOM 3265 C CA A SER A 1 200 ? 12.670 15.915 18.850 0.47 17.56 200 SER A CA 1
ATOM 3266 C CA B SER A 1 200 ? 12.668 15.915 18.851 0.53 17.55 200 SER A CA 1
ATOM 3267 C C . SER A 1 200 ? 11.673 16.454 19.854 1.00 16.56 200 SER A C 1
ATOM 3268 O O . SER A 1 200 ? 10.785 17.240 19.505 1.00 15.81 200 SER A O 1
ATOM 3281 N N . VAL A 1 201 ? 11.822 16.021 21.106 1.00 13.37 201 VAL A N 1
ATOM 3282 C CA . VAL A 1 201 ? 10.924 16.425 22.166 1.00 14.98 201 VAL A CA 1
ATOM 3283 C C . VAL A 1 201 ? 11.783 16.738 23.379 1.00 14.19 201 VAL A C 1
ATOM 3284 O O . VAL A 1 201 ? 12.544 15.861 23.843 1.00 16.77 201 VAL A O 1
ATOM 3297 N N . THR A 1 202 ? 11.688 17.971 23.868 1.00 13.15 202 THR A N 1
ATOM 3298 C CA . THR A 1 202 ? 12.424 18.367 25.068 1.00 14.30 202 THR A CA 1
ATOM 3299 C C . THR A 1 202 ? 11.474 18.361 26.250 1.00 15.46 202 THR A C 1
ATOM 3300 O O . THR A 1 202 ? 10.568 19.163 26.323 1.00 14.58 202 THR A O 1
ATOM 3311 N N . VAL A 1 203 ? 11.699 17.443 27.180 1.00 14.83 203 VAL A N 1
ATOM 3312 C CA . VAL A 1 203 ? 10.802 17.235 28.296 1.00 13.25 203 VAL A CA 1
ATOM 3313 C C . VAL A 1 203 ? 11.422 17.773 29.566 1.00 13.91 203 VAL A C 1
ATOM 3314 O O . VAL A 1 203 ? 12.542 17.399 29.904 1.00 16.77 203 VAL A O 1
ATOM 3327 N N . THR A 1 204 ? 10.682 18.629 30.246 1.00 13.83 204 THR A N 1
ATOM 3328 C CA . THR A 1 204 ? 11.108 19.195 31.520 1.00 14.37 204 THR A CA 1
ATOM 3329 C C . THR A 1 204 ? 10.339 18.540 32.663 1.00 15.58 204 THR A C 1
ATOM 3330 O O . THR A 1 204 ? 9.111 18.389 32.581 1.00 16.33 204 THR A O 1
ATOM 3341 N N . LEU A 1 205 ? 11.048 18.159 33.729 1.00 16.06 205 LEU A N 1
ATOM 3342 C CA . LEU A 1 205 ? 10.366 17.687 34.932 1.00 16.27 205 LEU A CA 1
ATOM 3343 C C . LEU A 1 205 ? 9.948 18.853 35.851 1.00 16.62 205 LEU A C 1
ATOM 3344 O O . LEU A 1 205 ? 10.7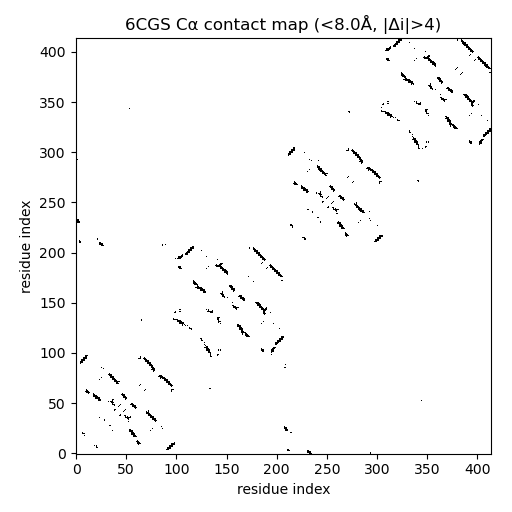61 19.721 36.211 1.00 18.43 205 LEU A O 1
ATOM 3360 N N . THR A 1 206 ? 8.676 18.848 36.238 1.00 17.29 206 THR A N 1
ATOM 3361 C CA . THR A 1 206 ? 8.079 19.914 37.026 1.00 17.69 206 THR A CA 1
ATOM 3362 C C . THR A 1 206 ? 7.696 19.448 38.420 1.00 22.15 206 THR A C 1
ATOM 3363 O O . THR A 1 206 ? 7.825 18.272 38.746 1.00 20.16 206 THR A O 1
ATOM 3374 N N . ASP A 1 207 ? 7.194 20.377 39.221 1.00 24.64 207 ASP A N 1
ATOM 3375 C CA . ASP A 1 207 ? 6.439 20.002 40.424 0.96 37.92 207 ASP A CA 1
ATOM 3376 C C . ASP A 1 207 ? 5.153 19.255 40.046 1.00 36.53 207 ASP A C 1
ATOM 3377 O O . ASP A 1 207 ? 4.584 19.446 38.953 1.00 30.30 207 ASP A O 1
ATOM 3386 N N . SER B 1 1 ? -24.899 2.848 -27.675 1.00 20.21 1 SER B N 1
ATOM 3387 C CA . SER B 1 1 ? -24.541 2.924 -26.228 1.00 19.20 1 SER B CA 1
ATOM 3388 C C . SER B 1 1 ? -23.034 2.884 -26.045 1.00 14.40 1 SER B C 1
ATOM 3389 O O . SER B 1 1 ? -22.330 2.216 -26.778 1.00 16.25 1 SER B O 1
ATOM 3399 N N . TRP B 1 2 ? -22.565 3.566 -25.022 1.00 16.87 2 TRP B N 1
ATOM 3400 C CA . TRP B 1 2 ? -21.175 3.445 -24.630 1.00 14.01 2 TRP B CA 1
ATOM 3401 C C . TRP B 1 2 ? -20.905 2.065 -24.066 1.00 15.12 2 TRP B C 1
ATOM 3402 O O . TRP B 1 2 ? -21.756 1.494 -23.380 1.00 17.40 2 TRP B O 1
ATOM 3423 N N . VAL B 1 3 ? -19.745 1.528 -24.398 1.00 14.90 3 VAL B N 1
ATOM 3424 C CA . VAL B 1 3 ? -19.263 0.263 -23.869 1.00 15.53 3 VAL B CA 1
ATOM 3425 C C . VAL B 1 3 ? -18.090 0.547 -22.940 1.00 14.73 3 VAL B C 1
ATOM 3426 O O . VAL B 1 3 ? -17.015 1.008 -23.372 1.00 15.76 3 VAL B O 1
ATOM 3439 N N . TRP B 1 4 ? -18.298 0.268 -21.655 1.00 13.99 4 TRP B N 1
ATOM 3440 C CA . TRP B 1 4 ? -17.310 0.571 -20.637 1.00 14.63 4 TRP B CA 1
ATOM 3441 C C . TRP B 1 4 ? -16.785 -0.661 -19.914 1.00 15.56 4 TRP B C 1
ATOM 3442 O O . TRP B 1 4 ? -15.817 -0.545 -19.204 1.00 15.16 4 TRP B O 1
ATOM 3463 N N . ASN B 1 5 ? -17.439 -1.814 -20.053 1.00 14.18 5 ASN B N 1
ATOM 3464 C CA . ASN B 1 5 ? -17.140 -2.966 -19.181 1.00 14.48 5 ASN B CA 1
ATOM 3465 C C . ASN B 1 5 ? -15.975 -3.818 -19.713 1.00 13.24 5 ASN B C 1
ATOM 3466 O O . ASN B 1 5 ? -16.119 -4.987 -20.090 1.00 14.64 5 ASN B O 1
ATOM 3477 N N . GLN B 1 6 ? -14.799 -3.202 -19.712 1.00 13.18 6 GLN B N 1
ATOM 3478 C CA . GLN B 1 6 ? -13.589 -3.828 -20.206 1.00 15.15 6 GLN B CA 1
ATOM 3479 C C . GLN B 1 6 ? -12.373 -3.313 -19.435 1.00 15.36 6 GLN B C 1
ATOM 3480 O O . GLN B 1 6 ? -12.309 -2.151 -19.039 1.00 15.29 6 GLN B O 1
ATOM 3494 N N . PHE B 1 7 ? -11.438 -4.217 -19.187 1.00 13.49 7 PHE B N 1
ATOM 3495 C CA . PHE B 1 7 ? -10.144 -3.872 -18.621 1.00 12.08 7 PHE B CA 1
ATOM 3496 C C . PHE B 1 7 ? -9.109 -4.334 -19.630 1.00 13.49 7 PHE B C 1
ATOM 3497 O O . PHE B 1 7 ? -9.429 -5.069 -20.556 1.00 15.02 7 PHE B O 1
ATOM 3514 N N . PHE B 1 8 ? -7.873 -3.910 -19.445 1.00 15.92 8 PHE B N 1
ATOM 3515 C CA . PHE B 1 8 ? -6.794 -4.408 -20.273 1.00 15.58 8 PHE B CA 1
ATOM 3516 C C . PHE B 1 8 ? -5.558 -4.684 -19.438 1.00 15.92 8 PHE B C 1
ATOM 3517 O O . PHE B 1 8 ? -5.367 -4.131 -18.366 1.00 16.91 8 PHE B O 1
ATOM 3534 N N . VAL B 1 9 ? -4.704 -5.555 -19.956 1.00 15.59 9 VAL B N 1
ATOM 3535 C CA A VAL B 1 9 ? -3.408 -5.784 -19.363 0.21 16.76 9 VAL B CA 1
ATOM 3536 C CA B VAL B 1 9 ? -3.415 -5.784 -19.343 0.79 16.66 9 VAL B CA 1
ATOM 3537 C C . VAL B 1 9 ? -2.389 -6.073 -20.443 1.00 16.08 9 VAL B C 1
ATOM 3538 O O . VAL B 1 9 ? -2.663 -6.780 -21.388 1.00 17.64 9 VAL B O 1
ATOM 3561 N N . LEU B 1 10 ? -1.217 -5.497 -20.296 1.00 16.79 10 LEU B N 1
ATOM 3562 C CA . LEU B 1 10 ? -0.165 -5.646 -21.295 1.00 19.09 10 LEU B CA 1
ATOM 3563 C C . LEU B 1 10 ? 0.402 -7.069 -21.387 1.00 20.00 10 LEU B C 1
ATOM 3564 O O . LEU B 1 10 ? 0.730 -7.677 -20.381 1.00 20.32 10 LEU B O 1
ATOM 3580 N N . GLU B 1 11 ? 0.523 -7.583 -22.604 1.00 19.66 11 GLU B N 1
ATOM 3581 C CA . GLU B 1 11 ? 1.102 -8.901 -22.814 1.00 19.23 11 GLU B CA 1
ATOM 3582 C C . GLU B 1 11 ? 2.606 -8.931 -22.545 1.00 21.44 11 GLU B C 1
ATOM 3583 O O . GLU B 1 11 ? 3.294 -7.903 -22.579 1.00 19.21 11 GLU B O 1
ATOM 3595 N N . GLU B 1 12 ? 3.079 -10.146 -22.278 1.00 20.74 12 GLU B N 1
ATOM 3596 C CA . GLU B 1 12 ? 4.496 -10.503 -22.230 1.00 20.23 12 GLU B CA 1
ATOM 3597 C C . GLU B 1 12 ? 5.260 -9.828 -21.091 1.00 22.15 12 GLU B C 1
ATOM 3598 O O . GLU B 1 12 ? 6.460 -9.596 -21.179 1.00 23.34 12 GLU B O 1
ATOM 3610 N N . TYR B 1 13 ? 4.566 -9.554 -19.989 1.00 22.02 13 TYR B N 1
ATOM 3611 C CA . TYR B 1 13 ? 5.182 -9.016 -18.785 1.00 22.22 13 TYR B CA 1
ATOM 3612 C C . TYR B 1 13 ? 6.122 -10.034 -18.139 1.00 22.09 13 TYR B C 1
ATOM 3613 O O . TYR B 1 13 ? 5.742 -11.194 -17.964 1.00 21.05 13 TYR B O 1
ATOM 3631 N N . MET B 1 14 ? 7.335 -9.588 -17.790 1.00 25.84 14 MET B N 1
ATOM 3632 C CA A MET B 1 14 ? 8.367 -10.469 -17.243 0.47 25.89 14 MET B CA 1
ATOM 3633 C CA B MET B 1 14 ? 8.353 -10.479 -17.240 0.53 25.89 14 MET B CA 1
ATOM 3634 C C . MET B 1 14 ? 8.735 -10.151 -15.797 1.00 26.56 14 MET B C 1
ATOM 3635 O O . MET B 1 14 ? 9.720 -10.674 -15.276 1.00 28.33 14 MET B O 1
ATOM 3660 N N . GLY B 1 15 ? 7.966 -9.298 -15.141 1.00 23.84 15 GLY B N 1
ATOM 3661 C CA . GLY B 1 15 ? 8.236 -8.975 -13.744 1.00 26.60 15 GLY B CA 1
ATOM 3662 C C . GLY B 1 15 ? 7.672 -10.028 -12.810 1.00 24.96 15 GLY B C 1
ATOM 3663 O O . GLY B 1 15 ? 6.926 -10.899 -13.244 1.00 25.70 15 GLY B O 1
ATOM 3667 N N . SER B 1 16 ? 8.011 -9.957 -11.524 1.00 24.84 16 SER B N 1
ATOM 3668 C CA . SER B 1 16 ? 7.514 -10.928 -10.557 1.00 26.82 16 SER B CA 1
ATOM 3669 C C . SER B 1 16 ? 6.242 -10.435 -9.853 1.00 26.46 16 SER B C 1
ATOM 3670 O O . SER B 1 16 ? 5.421 -11.240 -9.415 1.00 31.70 16 SER B O 1
ATOM 3678 N N . ASP B 1 17 ? 6.072 -9.124 -9.762 1.00 26.60 17 ASP B N 1
ATOM 3679 C CA . ASP B 1 17 ? 4.878 -8.551 -9.138 1.00 28.45 17 ASP B CA 1
ATOM 3680 C C . ASP B 1 17 ? 3.685 -8.693 -10.094 1.00 25.26 17 ASP B C 1
ATOM 3681 O O . ASP B 1 17 ? 3.746 -8.184 -11.206 1.00 26.22 17 ASP B O 1
ATOM 3690 N N . PRO B 1 18 ? 2.608 -9.369 -9.667 1.00 23.16 18 PRO B N 1
ATOM 3691 C CA . PRO B 1 18 ? 1.460 -9.536 -10.574 1.00 23.40 18 PRO B CA 1
ATOM 3692 C C . PRO B 1 18 ? 0.888 -8.206 -11.062 1.00 21.39 18 PRO B C 1
ATOM 3693 O O . PRO B 1 18 ? 0.760 -7.280 -10.255 1.00 23.98 18 PRO B O 1
ATOM 3704 N N . LEU B 1 19 ? 0.561 -8.122 -12.350 1.00 19.42 19 LEU B N 1
ATOM 3705 C CA . LEU B 1 19 ? 0.005 -6.904 -12.940 1.00 20.49 19 LEU B CA 1
ATOM 3706 C C . LEU B 1 19 ? -1.403 -6.651 -12.447 1.00 19.77 19 LEU B C 1
ATOM 3707 O O . LEU B 1 19 ? -2.234 -7.552 -12.384 1.00 16.91 19 LEU B O 1
ATOM 3723 N N . TYR B 1 20 ? -1.651 -5.400 -12.105 1.00 18.62 20 TYR B N 1
ATOM 3724 C CA . TYR B 1 20 ? -2.976 -4.945 -11.753 1.00 18.21 20 TYR B CA 1
ATOM 3725 C C . TYR B 1 20 ? -3.822 -4.761 -13.001 1.00 18.25 20 TYR B C 1
ATOM 3726 O O . TYR B 1 20 ? -3.389 -4.101 -13.945 1.00 17.97 20 TYR B O 1
ATOM 3744 N N . VAL B 1 21 ? -5.025 -5.333 -12.997 1.00 16.85 21 VAL B N 1
ATOM 3745 C CA . VAL B 1 21 ? -5.925 -5.313 -14.153 1.00 14.65 21 VAL B CA 1
ATOM 3746 C C . VAL B 1 21 ? -6.988 -4.220 -14.054 1.00 15.97 21 VAL B C 1
ATOM 3747 O O . VAL B 1 21 ? -7.287 -3.524 -15.025 1.00 15.81 21 VAL B O 1
ATOM 3760 N N . GLY B 1 22 ? -7.578 -4.119 -12.874 1.00 16.34 22 GLY B N 1
ATOM 3761 C CA . GLY B 1 22 ? -8.689 -3.217 -12.629 1.00 15.33 22 GLY B CA 1
ATOM 3762 C C . GLY B 1 22 ? -9.434 -3.608 -11.378 1.00 17.35 22 GLY B C 1
ATOM 3763 O O . GLY B 1 22 ? -9.016 -4.490 -10.638 1.00 16.00 22 GLY B O 1
ATOM 3767 N N . LYS B 1 23 ? -10.537 -2.906 -11.151 1.00 15.04 23 LYS B N 1
ATOM 3768 C CA A LYS B 1 23 ? -11.339 -3.047 -9.944 0.41 16.22 23 LYS B CA 1
ATOM 3769 C CA B LYS B 1 23 ? -11.339 -3.041 -9.941 0.59 16.21 23 LYS B CA 1
ATOM 3770 C C . LYS B 1 23 ? -12.803 -3.249 -10.298 1.00 13.87 23 LYS B C 1
ATOM 3771 O O . LYS B 1 23 ? -13.383 -2.432 -11.024 1.00 16.20 23 LYS B O 1
ATOM 3806 N N . LEU B 1 24 ? -13.400 -4.331 -9.800 1.00 14.03 24 LEU B N 1
ATOM 3807 C CA . LEU B 1 24 ? -14.857 -4.459 -9.791 1.00 13.59 24 LEU B CA 1
ATOM 3808 C C . LEU B 1 24 ? -15.383 -3.564 -8.687 1.00 15.25 24 LEU B C 1
ATOM 3809 O O . LEU B 1 24 ? -14.839 -3.537 -7.585 1.00 15.09 24 LEU B O 1
ATOM 3825 N N . HIS B 1 25 ? -16.445 -2.819 -8.983 1.00 13.73 25 HIS B N 1
ATOM 3826 C CA . HIS B 1 25 ? -17.016 -1.901 -8.016 1.00 13.85 25 HIS B CA 1
ATOM 3827 C C . HIS B 1 25 ? -18.489 -1.662 -8.302 1.00 14.88 25 HIS B C 1
ATOM 3828 O O . HIS B 1 25 ? -18.867 -1.354 -9.440 1.00 13.92 25 HIS B O 1
ATOM 3842 N N . SER B 1 26 ? -19.299 -1.844 -7.266 1.00 13.59 26 SER B N 1
ATOM 3843 C CA . SER B 1 26 ? -20.709 -1.434 -7.285 1.00 15.74 26 SER B CA 1
ATOM 3844 C C . SER B 1 26 ? -20.858 -0.093 -6.577 1.00 16.41 26 SER B C 1
ATOM 3845 O O . SER B 1 26 ? -20.263 0.104 -5.518 1.00 17.18 26 SER B O 1
ATOM 3853 N N . ASP B 1 27 ? -21.671 0.819 -7.107 1.00 16.18 27 ASP B N 1
ATOM 3854 C CA . ASP B 1 27 ? -21.841 2.104 -6.426 1.00 17.72 27 ASP B CA 1
ATOM 3855 C C . ASP B 1 27 ? -22.739 1.977 -5.183 1.00 18.41 27 ASP B C 1
ATOM 3856 O O . ASP B 1 27 ? -22.970 2.955 -4.475 1.00 20.63 27 ASP B O 1
ATOM 3865 N N . VAL B 1 28 ? -23.196 0.760 -4.901 1.00 17.82 28 VAL B N 1
ATOM 3866 C CA . VAL B 1 28 ? -23.837 0.418 -3.628 1.00 20.22 28 VAL B CA 1
ATOM 3867 C C . VAL B 1 28 ? -22.818 0.290 -2.500 1.00 23.87 28 VAL B C 1
ATOM 3868 O O . VAL B 1 28 ? -23.156 0.391 -1.323 1.00 23.14 28 VAL B O 1
ATOM 3881 N N . ASP B 1 29 ? -21.564 0.076 -2.881 1.00 18.82 29 ASP B N 1
ATOM 3882 C CA . ASP B 1 29 ? -20.470 -0.196 -1.948 1.00 24.39 29 ASP B CA 1
ATOM 3883 C C . ASP B 1 29 ? -20.145 1.016 -1.070 1.00 27.87 29 ASP B C 1
ATOM 3884 O O . ASP B 1 29 ? -19.684 2.052 -1.551 1.00 30.29 29 ASP B O 1
ATOM 3893 N N . LYS B 1 30 ? -20.390 0.855 0.221 1.00 29.57 30 LYS B N 1
ATOM 3894 C CA . LYS B 1 30 ? -20.151 1.896 1.211 1.00 37.27 30 LYS B CA 1
ATOM 3895 C C . LYS B 1 30 ? -18.747 1.860 1.832 1.00 33.73 30 LYS B C 1
ATOM 3896 O O . LYS B 1 30 ? -18.409 2.718 2.649 1.00 35.29 30 LYS B O 1
ATOM 3915 N N . GLY B 1 31 ? -17.936 0.877 1.462 1.00 23.20 31 GLY B N 1
ATOM 3916 C CA . GLY B 1 31 ? -16.567 0.795 1.956 1.00 26.21 31 GLY B CA 1
ATOM 3917 C C . GLY B 1 31 ? -16.442 0.033 3.264 1.00 23.08 31 GLY B C 1
ATOM 3918 O O . GLY B 1 31 ? -15.357 -0.016 3.852 1.00 23.59 31 GLY B O 1
ATOM 3922 N N . ASP B 1 32 ? -17.532 -0.595 3.690 1.00 23.53 32 ASP B N 1
ATOM 3923 C CA . ASP B 1 32 ? -17.584 -1.327 4.957 1.00 22.48 32 ASP B CA 1
ATOM 3924 C C . ASP B 1 32 ? -17.427 -2.844 4.806 1.00 22.85 32 ASP B C 1
ATOM 3925 O O . ASP B 1 32 ? -17.573 -3.592 5.770 1.00 19.43 32 ASP B O 1
ATOM 3934 N N . GLY B 1 33 ? -17.141 -3.310 3.592 1.00 20.90 33 GLY B N 1
ATOM 3935 C CA . GLY B 1 33 ? -16.851 -4.711 3.391 1.00 19.77 33 GLY B CA 1
ATOM 3936 C C . GLY B 1 33 ? -18.052 -5.623 3.292 1.00 24.64 33 GLY B C 1
ATOM 3937 O O . GLY B 1 33 ? -17.884 -6.842 3.285 1.00 24.33 33 GLY B O 1
ATOM 3941 N N . SER B 1 34 ? -19.260 -5.062 3.222 1.00 21.48 34 SER B N 1
ATOM 3942 C CA . SER B 1 34 ? -20.450 -5.898 3.239 1.00 23.01 34 SER B CA 1
ATOM 3943 C C . SER B 1 34 ? -20.765 -6.519 1.875 1.00 23.02 34 SER B C 1
ATOM 3944 O O . SER B 1 34 ? -21.633 -7.377 1.769 1.00 24.84 34 SER B O 1
ATOM 3952 N N . ILE B 1 35 ? -20.069 -6.070 0.838 1.00 20.82 35 ILE B N 1
ATOM 3953 C CA . ILE B 1 35 ? -20.209 -6.657 -0.496 1.00 20.46 35 ILE B CA 1
ATOM 3954 C C . ILE B 1 35 ? -19.044 -7.557 -0.816 1.00 20.82 35 ILE B C 1
ATOM 3955 O O . ILE B 1 35 ? -17.898 -7.176 -0.636 1.00 19.36 35 ILE B O 1
ATOM 3971 N N . LYS B 1 36 ? -19.352 -8.747 -1.302 1.00 19.77 36 LYS B N 1
ATOM 3972 C CA . LYS B 1 36 ? -18.352 -9.700 -1.731 1.00 20.45 36 LYS B CA 1
ATOM 3973 C C . LYS B 1 36 ? -18.300 -9.685 -3.256 1.00 18.95 36 LYS B C 1
ATOM 3974 O O . LYS B 1 36 ? -19.325 -9.911 -3.900 1.00 18.87 36 LYS B O 1
ATOM 3993 N N . TYR B 1 37 ? -17.129 -9.383 -3.819 1.00 15.47 37 TYR B N 1
ATOM 3994 C CA . TYR B 1 37 ? -16.928 -9.364 -5.253 1.00 16.04 37 TYR B CA 1
ATOM 3995 C C . TYR B 1 37 ? -16.378 -10.708 -5.705 1.00 18.37 37 TYR B C 1
ATOM 3996 O O . TYR B 1 37 ? -15.383 -11.208 -5.161 1.00 16.55 37 TYR B O 1
ATOM 4014 N N . ILE B 1 38 ? -17.031 -11.293 -6.701 1.00 16.01 38 ILE B N 1
ATOM 4015 C CA . ILE B 1 38 ? -16.727 -12.654 -7.144 1.00 18.06 38 ILE B CA 1
ATOM 4016 C C . ILE B 1 38 ? -16.506 -12.658 -8.644 1.00 17.20 38 ILE B C 1
ATOM 4017 O O . ILE B 1 38 ? -17.234 -12.030 -9.390 1.00 17.16 38 ILE B O 1
ATOM 4033 N N . LEU B 1 39 ? -15.483 -13.397 -9.046 1.00 17.62 39 LEU B N 1
ATOM 4034 C CA A LEU B 1 39 ? -15.075 -13.516 -10.425 0.52 18.73 39 LEU B CA 1
ATOM 4035 C CA B LEU B 1 39 ? -15.084 -13.526 -10.445 0.48 18.73 39 LEU B CA 1
ATOM 4036 C C . LEU B 1 39 ? -15.416 -14.905 -10.962 1.00 20.51 39 LEU B C 1
ATOM 4037 O O . LEU B 1 39 ? -15.200 -15.897 -10.269 1.00 23.31 39 LEU B O 1
ATOM 4066 N N . SER B 1 40 ? -15.945 -14.976 -12.178 1.00 17.71 40 SER B N 1
ATOM 4067 C CA . SER B 1 40 ? -16.135 -16.272 -12.835 1.00 20.25 40 SER B CA 1
ATOM 4068 C C . SER B 1 40 ? -15.830 -16.119 -14.320 1.00 21.92 40 SER B C 1
ATOM 4069 O O . SER B 1 40 ? -15.602 -15.009 -14.787 1.00 20.35 40 SER B O 1
ATOM 4077 N N . GLY B 1 41 ? -15.805 -17.227 -15.056 1.00 22.54 41 GLY B N 1
ATOM 4078 C CA . GLY B 1 41 ? -15.532 -17.178 -16.487 1.00 22.33 41 GLY B CA 1
ATOM 4079 C C . GLY B 1 41 ? -14.089 -17.451 -16.883 1.00 21.44 41 GLY B C 1
ATOM 4080 O O . GLY B 1 41 ? -13.326 -18.070 -16.158 1.00 21.22 41 GLY B O 1
ATOM 4084 N N . GLU B 1 42 ? -13.713 -16.971 -18.065 1.00 19.21 42 GLU B N 1
ATOM 4085 C CA . GLU B 1 42 ? -12.448 -17.343 -18.662 1.00 19.65 42 GLU B CA 1
ATOM 4086 C C . GLU B 1 42 ? -11.236 -16.845 -17.880 1.00 22.91 42 GLU B C 1
ATOM 4087 O O . GLU B 1 42 ? -11.042 -15.639 -17.725 1.00 21.39 42 GLU B O 1
ATOM 4099 N N . GLY B 1 43 ? -10.426 -17.786 -17.392 1.00 20.86 43 GLY B N 1
ATOM 4100 C CA . GLY B 1 43 ? -9.243 -17.467 -16.616 1.00 22.76 43 GLY B CA 1
ATOM 4101 C C . GLY B 1 43 ? -9.502 -17.141 -15.151 1.00 22.09 43 GLY B C 1
ATOM 4102 O O . GLY B 1 43 ? -8.572 -16.866 -14.405 1.00 23.97 43 GLY B O 1
ATOM 4106 N N . ALA B 1 44 ? -10.759 -17.156 -14.733 1.00 21.57 44 ALA B N 1
ATOM 4107 C CA . ALA B 1 44 ? -11.116 -16.760 -13.379 1.00 20.82 44 ALA B CA 1
ATOM 4108 C C . ALA B 1 44 ? -10.558 -17.748 -12.363 1.00 26.83 44 ALA B C 1
ATOM 4109 O O . ALA B 1 44 ? -10.723 -18.946 -12.527 1.00 26.19 44 ALA B O 1
ATOM 4116 N N . SER B 1 45 ? -9.890 -17.217 -11.342 1.00 22.71 45 SER B N 1
ATOM 4117 C CA . SER B 1 45 ? -9.290 -17.978 -10.235 1.00 28.41 45 SER B CA 1
ATOM 4118 C C . SER B 1 45 ? -7.992 -18.666 -10.617 1.00 31.84 45 SER B C 1
ATOM 4119 O O . SER B 1 45 ? -7.350 -19.262 -9.757 1.00 32.62 45 SER B O 1
ATOM 4127 N N . SER B 1 46 ? -7.591 -18.580 -11.884 1.00 26.75 46 SER B N 1
ATOM 4128 C CA . SER B 1 46 ? -6.290 -19.111 -12.300 1.00 27.64 46 SER B CA 1
ATOM 4129 C C . SER B 1 46 ? -5.399 -17.980 -12.806 1.00 26.84 46 SER B C 1
ATOM 4130 O O . SER B 1 46 ? -4.511 -17.515 -12.095 1.00 24.65 46 SER B O 1
ATOM 4138 N N . ILE B 1 47 ? -5.670 -17.540 -14.031 1.00 24.87 47 ILE B N 1
ATOM 4139 C CA . ILE B 1 47 ? -4.973 -16.413 -14.635 1.00 20.84 47 ILE B CA 1
ATOM 4140 C C . ILE B 1 47 ? -5.330 -15.096 -13.943 1.00 20.13 47 ILE B C 1
ATOM 4141 O O . ILE B 1 47 ? -4.456 -14.270 -13.684 1.00 20.10 47 ILE B O 1
ATOM 4157 N N . PHE B 1 48 ? -6.616 -14.907 -13.676 1.00 18.31 48 PHE B N 1
ATOM 4158 C CA . PHE B 1 48 ? -7.105 -13.701 -12.997 1.00 18.07 48 PHE B CA 1
ATOM 4159 C C . PHE B 1 48 ? -7.640 -14.024 -11.606 1.00 18.24 48 PHE B C 1
ATOM 4160 O O . PHE B 1 48 ? -8.494 -14.889 -11.455 1.00 21.71 48 PHE B O 1
ATOM 4177 N N . ILE B 1 49 ? -7.116 -13.328 -10.604 1.00 17.39 49 ILE B N 1
ATOM 4178 C CA . ILE B 1 49 ? -7.613 -13.436 -9.233 1.00 17.98 49 ILE B CA 1
ATOM 4179 C C . ILE B 1 49 ? -8.189 -12.121 -8.758 1.00 19.01 49 ILE B C 1
ATOM 4180 O O . ILE B 1 49 ? -7.834 -11.062 -9.270 1.00 17.99 49 ILE B O 1
ATOM 4196 N N . ILE B 1 50 ? -9.085 -12.196 -7.777 1.00 17.62 50 ILE B N 1
ATOM 4197 C CA . ILE B 1 50 ? -9.700 -10.999 -7.240 1.00 16.64 50 ILE B CA 1
ATOM 4198 C C . ILE B 1 50 ? -9.625 -10.957 -5.722 1.00 18.19 50 ILE B C 1
ATOM 4199 O O . ILE B 1 50 ? -9.627 -11.993 -5.056 1.00 18.08 50 ILE B O 1
ATOM 4215 N N . ASP B 1 51 ? -9.480 -9.752 -5.192 1.00 16.06 51 ASP B N 1
ATOM 4216 C CA . ASP B 1 51 ? -9.671 -9.505 -3.771 1.00 18.74 51 ASP B CA 1
ATOM 4217 C C . ASP B 1 51 ? -11.160 -9.323 -3.524 1.00 17.18 51 ASP B C 1
ATOM 4218 O O . ASP B 1 51 ? -11.762 -8.389 -4.044 1.00 17.34 51 ASP B O 1
ATOM 4227 N N . GLU B 1 52 ? -11.764 -10.203 -2.737 1.00 17.90 52 GLU B N 1
ATOM 4228 C CA . GLU B 1 52 ? -13.220 -10.213 -2.608 1.00 17.95 52 GLU B CA 1
ATOM 4229 C C . GLU B 1 52 ? -13.761 -8.978 -1.902 1.00 17.50 52 GLU B C 1
ATOM 4230 O O . GLU B 1 52 ? -14.947 -8.647 -2.042 1.00 15.38 52 GLU B O 1
ATOM 4242 N N . ASN B 1 53 ? -12.896 -8.311 -1.129 1.00 17.13 53 ASN B N 1
ATOM 4243 C CA A ASN B 1 53 ? -13.281 -7.121 -0.380 0.70 18.53 53 ASN B CA 1
ATOM 4244 C CA B ASN B 1 53 ? -13.277 -7.116 -0.394 0.30 18.59 53 ASN B CA 1
ATOM 4245 C C . ASN B 1 53 ? -13.130 -5.862 -1.230 1.00 18.20 53 ASN B C 1
ATOM 4246 O O . ASN B 1 53 ? -14.034 -5.041 -1.301 1.00 16.97 53 ASN B O 1
ATOM 4265 N N . THR B 1 54 ? -11.992 -5.723 -1.895 1.00 15.96 54 THR B N 1
ATOM 4266 C CA . THR B 1 54 ? -11.692 -4.483 -2.607 1.00 15.98 54 THR B CA 1
ATOM 4267 C C . THR B 1 54 ? -12.102 -4.509 -4.072 1.00 15.55 54 THR B C 1
ATOM 4268 O O . THR B 1 54 ? -12.231 -3.456 -4.704 1.00 17.40 54 THR B O 1
ATOM 4279 N N . GLY B 1 55 ? -12.290 -5.706 -4.613 1.00 16.64 55 GLY B N 1
ATOM 4280 C CA . GLY B 1 55 ? -12.640 -5.867 -6.025 1.00 13.75 55 GLY B CA 1
ATOM 4281 C C . GLY B 1 55 ? -11.455 -5.818 -6.974 1.00 14.92 55 GLY B C 1
ATOM 4282 O O . GLY B 1 55 ? -11.612 -5.919 -8.191 1.00 14.62 55 GLY B O 1
ATOM 4286 N N . ASP B 1 56 ? -10.255 -5.673 -6.424 1.00 15.78 56 ASP B N 1
ATOM 4287 C CA . ASP B 1 56 ? -9.067 -5.540 -7.264 1.00 14.87 56 ASP B CA 1
ATOM 4288 C C . ASP B 1 56 ? -8.719 -6.876 -7.926 1.00 16.26 56 ASP B C 1
ATOM 4289 O O . ASP B 1 56 ? -8.637 -7.907 -7.258 1.00 16.52 56 ASP B O 1
ATOM 4298 N N . ILE B 1 57 ? -8.492 -6.821 -9.234 1.00 14.31 57 ILE B N 1
ATOM 4299 C CA . ILE B 1 57 ? -8.119 -7.975 -10.048 1.00 15.58 57 ILE B CA 1
ATOM 4300 C C . ILE B 1 57 ? -6.646 -7.894 -10.434 1.00 15.78 57 ILE B C 1
ATOM 4301 O O . ILE B 1 57 ? -6.165 -6.830 -10.844 1.00 15.14 57 ILE B O 1
ATOM 4317 N N . HIS B 1 58 ? -5.937 -9.014 -10.299 1.00 14.70 58 HIS B N 1
ATOM 4318 C CA . HIS B 1 58 ? -4.574 -9.136 -10.793 1.00 16.58 58 HIS B CA 1
ATOM 4319 C C . HIS B 1 58 ? -4.450 -10.311 -11.741 1.00 14.49 58 HIS B C 1
ATOM 4320 O O . HIS B 1 58 ? -5.206 -11.265 -11.658 1.00 17.64 58 HIS B O 1
ATOM 4334 N N . ALA B 1 59 ? -3.507 -10.194 -12.671 1.00 17.87 59 ALA B N 1
ATOM 4335 C CA . ALA B 1 59 ? -3.107 -11.286 -13.547 1.00 16.78 59 ALA B CA 1
ATOM 4336 C C . ALA B 1 59 ? -1.904 -11.992 -12.927 1.00 18.72 59 ALA B C 1
ATOM 4337 O O . ALA B 1 59 ? -0.951 -11.333 -12.513 1.00 18.28 59 ALA B O 1
ATOM 4344 N N . THR B 1 60 ? -1.948 -13.325 -12.897 1.00 18.50 60 THR B N 1
ATOM 4345 C CA . THR B 1 60 ? -0.966 -14.121 -12.150 1.00 22.17 60 THR B CA 1
ATOM 4346 C C . THR B 1 60 ? 0.179 -14.720 -12.971 1.00 23.49 60 THR B C 1
ATOM 4347 O O . THR B 1 60 ? 1.069 -15.351 -12.402 1.00 22.66 60 THR B O 1
ATOM 4358 N N . LYS B 1 61 ? 0.176 -14.510 -14.280 1.00 22.60 61 LYS B N 1
ATOM 4359 C CA . LYS B 1 61 ? 1.219 -15.035 -15.158 1.00 26.75 61 LYS B CA 1
ATOM 4360 C C . LYS B 1 61 ? 1.406 -14.147 -16.386 1.00 24.37 61 LYS B C 1
ATOM 4361 O O . LYS B 1 61 ? 0.532 -13.346 -16.724 1.00 23.09 61 LYS B O 1
ATOM 4380 N N . ARG B 1 62 ? 2.559 -14.301 -17.033 1.00 23.63 62 ARG B N 1
ATOM 4381 C CA . ARG B 1 62 ? 2.846 -13.684 -18.317 1.00 22.94 62 ARG B CA 1
ATOM 4382 C C . ARG B 1 62 ? 1.805 -14.117 -19.356 1.00 23.67 62 ARG B C 1
ATOM 4383 O O . ARG B 1 62 ? 1.539 -15.309 -19.519 1.00 24.49 62 ARG B O 1
ATOM 4404 N N . LEU B 1 63 ? 1.208 -13.149 -20.054 1.00 19.51 63 LEU B N 1
ATOM 4405 C CA . LEU B 1 63 ? 0.178 -13.437 -21.032 1.00 18.56 63 LEU B CA 1
ATOM 4406 C C . LEU B 1 63 ? 0.639 -13.105 -22.448 1.00 18.67 63 LEU B C 1
ATOM 4407 O O . LEU B 1 63 ? 1.422 -12.185 -22.671 1.00 21.51 63 LEU B O 1
ATOM 4423 N N . ASP B 1 64 ? 0.138 -13.884 -23.389 1.00 18.75 64 ASP B N 1
ATOM 4424 C CA . ASP B 1 64 ? 0.469 -13.730 -24.810 1.00 20.60 64 ASP B CA 1
ATOM 4425 C C . ASP B 1 64 ? -0.780 -13.412 -25.608 1.00 18.14 64 ASP B C 1
ATOM 4426 O O . ASP B 1 64 ? -1.656 -14.255 -25.749 1.00 18.29 64 ASP B O 1
ATOM 4435 N N . ARG B 1 65 ? -0.869 -12.190 -26.131 1.00 19.60 65 ARG B N 1
ATOM 4436 C CA A ARG B 1 65 ? -2.028 -11.781 -26.893 0.59 18.70 65 ARG B CA 1
ATOM 4437 C CA B ARG B 1 65 ? -2.035 -11.781 -26.891 0.41 18.71 65 ARG B CA 1
ATOM 4438 C C . ARG B 1 65 ? -2.270 -12.695 -28.073 1.00 19.19 65 ARG B C 1
ATOM 4439 O O . ARG B 1 65 ? -3.411 -12.940 -28.464 1.00 18.64 65 ARG B O 1
ATOM 4478 N N . GLU B 1 66 ? -1.182 -13.179 -28.650 1.00 19.33 66 GLU B N 1
ATOM 4479 C CA . GLU B 1 66 ? -1.290 -13.990 -29.832 1.00 20.56 66 GLU B CA 1
ATOM 4480 C C . GLU B 1 66 ? -1.667 -15.434 -29.490 1.00 23.84 66 GLU B C 1
ATOM 4481 O O . GLU B 1 66 ? -1.929 -16.228 -30.396 1.00 26.82 66 GLU B O 1
ATOM 4493 N N . GLU B 1 67 ? -1.717 -15.772 -28.202 1.00 20.53 67 GLU B N 1
ATOM 4494 C CA . GLU B 1 67 ? -2.307 -17.048 -27.774 1.00 23.88 67 GLU B CA 1
ATOM 4495 C C . GLU B 1 67 ? -3.806 -16.881 -27.498 1.00 26.63 67 GLU B C 1
ATOM 4496 O O . GLU B 1 67 ? -4.632 -17.709 -27.909 1.00 25.84 67 GLU B O 1
ATOM 4508 N N . GLN B 1 68 ? -4.158 -15.810 -26.788 1.00 22.06 68 GLN B N 1
ATOM 4509 C CA . GLN B 1 68 ? -5.560 -15.460 -26.582 1.00 21.24 68 GLN B CA 1
ATOM 4510 C C . GLN B 1 68 ? -5.602 -13.957 -26.343 1.00 17.87 68 GLN B C 1
ATOM 4511 O O . GLN B 1 68 ? -4.887 -13.447 -25.490 1.00 19.44 68 GLN B O 1
ATOM 4525 N N . ALA B 1 69 ? -6.430 -13.273 -27.124 1.00 18.91 69 ALA B N 1
ATOM 4526 C CA . ALA B 1 69 ? -6.363 -11.830 -27.213 1.00 18.52 69 ALA B CA 1
ATOM 4527 C C . ALA B 1 69 ? -7.283 -11.183 -26.201 1.00 19.82 69 ALA B C 1
ATOM 4528 O O . ALA B 1 69 ? -7.048 -10.054 -25.761 1.00 19.18 69 ALA B O 1
ATOM 4535 N N . TYR B 1 70 ? -8.340 -11.884 -25.837 1.00 19.63 70 TYR B N 1
ATOM 4536 C CA . TYR B 1 70 ? -9.142 -11.397 -24.731 1.00 20.70 70 TYR B CA 1
ATOM 4537 C C . TYR B 1 70 ? -9.897 -12.498 -24.017 1.00 19.71 70 TYR B C 1
ATOM 4538 O O . TYR B 1 70 ? -10.028 -13.613 -24.519 1.00 17.61 70 TYR B O 1
ATOM 4556 N N . TYR B 1 71 ? -10.348 -12.157 -22.815 1.00 17.48 71 TYR B N 1
ATOM 4557 C CA . TYR B 1 71 ? -11.025 -13.091 -21.926 1.00 18.41 71 TYR B CA 1
ATOM 4558 C C . TYR B 1 71 ? -12.371 -12.525 -21.534 1.00 16.75 71 TYR B C 1
ATOM 4559 O O . TYR B 1 71 ? -12.469 -11.339 -21.219 1.00 16.19 71 TYR B O 1
ATOM 4577 N N . THR B 1 72 ? -13.406 -13.365 -21.556 1.00 17.05 72 THR B N 1
ATOM 4578 C CA . THR B 1 72 ? -14.745 -12.947 -21.140 1.00 16.22 72 THR B CA 1
ATOM 4579 C C . THR B 1 72 ? -15.053 -13.526 -19.769 1.00 19.57 72 THR B C 1
ATOM 4580 O O . THR B 1 72 ? -15.111 -14.750 -19.594 1.00 19.32 72 THR B O 1
ATOM 4591 N N . LEU B 1 73 ? -15.219 -12.622 -18.808 1.00 15.83 73 LEU B N 1
ATOM 4592 C CA . LEU B 1 73 ? -15.498 -12.977 -17.427 1.00 16.43 73 LEU B CA 1
ATOM 4593 C C . LEU B 1 73 ? -16.860 -12.476 -16.992 1.00 17.95 73 LEU B C 1
ATOM 4594 O O . LEU B 1 73 ? -17.536 -11.759 -17.730 1.00 16.35 73 LEU B O 1
ATOM 4610 N N . ARG B 1 74 ? -17.271 -12.901 -15.797 1.00 16.45 74 ARG B N 1
ATOM 4611 C CA . ARG B 1 74 ? -18.502 -12.427 -15.184 1.00 18.78 74 ARG B CA 1
ATOM 4612 C C . ARG B 1 74 ? -18.183 -11.912 -13.787 1.00 15.46 74 ARG B C 1
ATOM 4613 O O . ARG B 1 74 ? -17.318 -12.446 -13.091 1.00 17.32 74 ARG B O 1
ATOM 4634 N N . ALA B 1 75 ? -18.862 -10.829 -13.424 1.00 14.64 75 ALA B N 1
ATOM 4635 C CA . ALA B 1 75 ? -18.716 -10.145 -12.161 1.00 15.91 75 ALA B CA 1
ATOM 4636 C C . ALA B 1 75 ? -19.986 -10.333 -11.361 1.00 14.81 75 ALA B C 1
ATOM 4637 O O . ALA B 1 75 ? -21.089 -10.129 -11.895 1.00 16.50 75 ALA B O 1
ATOM 4644 N N . GLN B 1 76 ? -19.821 -10.671 -10.088 1.00 16.63 76 GLN B N 1
ATOM 4645 C CA . GLN B 1 76 ? -20.928 -10.691 -9.137 1.00 17.46 76 GLN B CA 1
ATOM 4646 C C . GLN B 1 76 ? -20.576 -9.851 -7.938 1.00 15.07 76 GLN B C 1
ATOM 4647 O O . GLN B 1 76 ? -19.414 -9.755 -7.552 1.00 16.74 76 GLN B O 1
ATOM 4661 N N . ALA B 1 77 ? -21.624 -9.275 -7.361 1.00 15.81 77 ALA B N 1
ATOM 4662 C CA . ALA B 1 77 ? -21.535 -8.500 -6.141 1.00 14.85 77 ALA B CA 1
ATOM 4663 C C . ALA B 1 77 ? -22.592 -9.046 -5.192 1.00 17.78 77 ALA B C 1
ATOM 4664 O O . ALA B 1 77 ? -23.778 -8.837 -5.410 1.00 17.28 77 ALA B O 1
ATOM 4671 N N . LEU B 1 78 ? -22.163 -9.782 -4.173 1.00 17.06 78 LEU B N 1
ATOM 4672 C CA . LEU B 1 78 ? -23.094 -10.453 -3.263 1.00 18.57 78 LEU B CA 1
ATOM 4673 C C . LEU B 1 78 ? -23.026 -9.863 -1.850 1.00 22.39 78 LEU B C 1
ATOM 4674 O O . LEU B 1 78 ? -21.960 -9.547 -1.349 1.00 19.80 78 LEU B O 1
ATOM 4690 N N . ASP B 1 79 ? -24.188 -9.689 -1.230 1.00 23.34 79 ASP B N 1
ATOM 4691 C CA . ASP B 1 79 ? -24.261 -9.322 0.188 1.00 25.03 79 ASP B CA 1
ATOM 4692 C C . ASP B 1 79 ? -23.616 -10.417 1.042 1.00 26.40 79 ASP B C 1
ATOM 4693 O O . ASP B 1 79 ? -23.955 -11.588 0.913 1.00 27.60 79 ASP B O 1
ATOM 4702 N N . ARG B 1 80 ? -22.676 -10.052 1.912 1.00 26.65 80 ARG B N 1
ATOM 4703 C CA A ARG B 1 80 ? -21.917 -11.038 2.674 0.49 30.73 80 ARG B CA 1
ATOM 4704 C CA B ARG B 1 80 ? -21.921 -11.053 2.665 0.51 30.73 80 ARG B CA 1
ATOM 4705 C C . ARG B 1 80 ? -22.787 -11.895 3.592 1.00 34.54 80 ARG B C 1
ATOM 4706 O O . ARG B 1 80 ? -22.551 -13.094 3.749 1.00 43.27 80 ARG B O 1
ATOM 4745 N N . LEU B 1 81 ? -23.784 -11.279 4.205 1.00 34.32 81 LEU B N 1
ATOM 4746 C CA . LEU B 1 81 ? -24.638 -12.013 5.118 1.00 39.94 81 LEU B CA 1
ATOM 4747 C C . LEU B 1 81 ? -25.521 -13.016 4.375 1.00 39.34 81 LEU B C 1
ATOM 4748 O O . LEU B 1 81 ? -25.486 -14.214 4.653 1.00 38.92 81 LEU B O 1
ATOM 4764 N N . THR B 1 82 ? -26.298 -12.516 3.419 1.00 37.75 82 THR B N 1
ATOM 4765 C CA . THR B 1 82 ? -27.342 -13.307 2.778 1.00 33.33 82 THR B CA 1
ATOM 4766 C C . THR B 1 82 ? -26.847 -14.060 1.554 1.00 37.54 82 THR B C 1
ATOM 4767 O O . THR B 1 82 ? -27.459 -15.040 1.132 1.00 36.46 82 THR B O 1
ATOM 4778 N N . ASN B 1 83 ? -25.739 -13.597 0.988 1.00 32.48 83 ASN B N 1
ATOM 4779 C CA . ASN B 1 83 ? -25.218 -14.141 -0.262 1.00 33.93 83 ASN B CA 1
ATOM 4780 C C . ASN B 1 83 ? -26.140 -13.809 -1.449 1.00 31.60 83 ASN B C 1
ATOM 4781 O O . ASN B 1 83 ? -26.001 -14.375 -2.531 1.00 32.84 83 ASN B O 1
ATOM 4792 N N . LYS B 1 84 ? -27.061 -12.873 -1.244 1.00 31.27 84 LYS B N 1
ATOM 4793 C CA . LYS B 1 84 ? -27.949 -12.402 -2.323 1.00 33.54 84 LYS B CA 1
ATOM 4794 C C . LYS B 1 84 ? -27.282 -11.308 -3.159 1.00 26.95 84 LYS B C 1
ATOM 4795 O O . LYS B 1 84 ? -26.528 -10.501 -2.625 1.00 23.33 84 LYS B O 1
ATOM 4814 N N . PRO B 1 85 ? -27.583 -11.248 -4.465 1.00 23.08 85 PRO B N 1
ATOM 4815 C CA . PRO B 1 85 ? -26.907 -10.221 -5.272 1.00 21.13 85 PRO B CA 1
ATOM 4816 C C . PRO B 1 85 ? -27.356 -8.785 -4.969 1.00 22.62 85 PRO B C 1
ATOM 4817 O O . PRO B 1 85 ? -28.552 -8.537 -4.826 1.00 25.01 85 PRO B O 1
ATOM 4828 N N . VAL B 1 86 ? -26.402 -7.858 -4.865 1.00 19.54 86 VAL B N 1
ATOM 4829 C CA . VAL B 1 86 ? -26.696 -6.436 -4.766 1.00 21.58 86 VAL B CA 1
ATOM 4830 C C . VAL B 1 86 ? -26.700 -5.782 -6.150 1.00 21.17 86 VAL B C 1
ATOM 4831 O O . VAL B 1 86 ? -27.241 -4.691 -6.324 1.00 22.28 86 VAL B O 1
ATOM 4844 N N . GLU B 1 87 ? -26.043 -6.439 -7.104 1.00 20.35 87 GLU B N 1
ATOM 4845 C CA . GLU B 1 87 ? -26.063 -6.055 -8.514 1.00 19.56 87 GLU B CA 1
ATOM 4846 C C . GLU B 1 87 ? -26.415 -7.272 -9.349 1.00 18.20 87 GLU B C 1
ATOM 4847 O O . GLU B 1 87 ? -26.083 -8.390 -8.965 1.00 19.23 87 GLU B O 1
ATOM 4859 N N . PRO B 1 88 ? -27.040 -7.053 -10.512 1.00 15.69 88 PRO B N 1
ATOM 4860 C CA . PRO B 1 88 ? -27.167 -8.169 -11.448 1.00 16.02 88 PRO B CA 1
ATOM 4861 C C . PRO B 1 88 ? -25.805 -8.583 -11.971 1.00 21.29 88 PRO B C 1
ATOM 4862 O O . PRO B 1 88 ? -24.990 -7.708 -12.289 1.00 19.03 88 PRO B O 1
ATOM 4873 N N . GLU B 1 89 ? -25.562 -9.884 -12.035 1.00 18.72 89 GLU B N 1
ATOM 4874 C CA . GLU B 1 89 ? -24.326 -10.395 -12.593 1.00 17.93 89 GLU B CA 1
ATOM 4875 C C . GLU B 1 89 ? -24.123 -9.830 -13.979 1.00 20.46 89 GLU B C 1
ATOM 4876 O O . GLU B 1 89 ? -25.067 -9.723 -14.768 1.00 17.82 89 GLU B O 1
ATOM 4888 N N . SER B 1 90 ? -22.884 -9.448 -14.264 1.00 18.12 90 SER B N 1
ATOM 4889 C CA . SER B 1 90 ? -22.572 -8.837 -15.546 1.00 16.47 90 SER B CA 1
ATOM 4890 C C . SER B 1 90 ? -21.337 -9.439 -16.175 1.00 14.75 90 SER B C 1
ATOM 4891 O O . SER B 1 90 ? -20.356 -9.711 -15.505 1.00 17.12 90 SER B O 1
ATOM 4899 N N . GLU B 1 91 ? -21.386 -9.625 -17.489 1.00 16.19 91 GLU B N 1
ATOM 4900 C CA . GLU B 1 91 ? -20.187 -9.956 -18.236 1.00 17.31 91 GLU B CA 1
ATOM 4901 C C . GLU B 1 91 ? -19.253 -8.754 -18.276 1.00 15.61 91 GLU B C 1
ATOM 4902 O O . GLU B 1 91 ? -19.690 -7.591 -18.172 1.00 16.09 91 GLU B O 1
ATOM 4914 N N . PHE B 1 92 ? -17.964 -9.040 -18.429 1.00 13.70 92 PHE B N 1
ATOM 4915 C CA . PHE B 1 92 ? -16.991 -8.000 -18.751 1.00 14.07 92 PHE B CA 1
ATOM 4916 C C . PHE B 1 92 ? -15.802 -8.653 -19.421 1.00 16.04 92 PHE B C 1
ATOM 4917 O O . PHE B 1 92 ? -15.650 -9.866 -19.359 1.00 17.12 92 PHE B O 1
ATOM 4934 N N . VAL B 1 93 ? -14.981 -7.856 -20.101 1.00 13.35 93 VAL B N 1
ATOM 4935 C CA . VAL B 1 93 ? -13.863 -8.397 -20.889 1.00 13.52 93 VAL B CA 1
ATOM 4936 C C . VAL B 1 93 ? -12.546 -7.929 -20.318 1.00 16.23 93 VAL B C 1
ATOM 4937 O O . VAL B 1 93 ? -12.439 -6.784 -19.874 1.00 15.14 93 VAL B O 1
ATOM 4950 N N . ILE B 1 94 ? -11.565 -8.837 -20.252 1.00 14.49 94 ILE B N 1
ATOM 4951 C CA . ILE B 1 94 ? -10.186 -8.435 -20.019 1.00 14.12 94 ILE B CA 1
ATOM 4952 C C . ILE B 1 94 ? -9.429 -8.624 -21.329 1.00 16.07 94 ILE B C 1
ATOM 4953 O O . ILE B 1 94 ? -9.244 -9.743 -21.810 1.00 16.06 94 ILE B O 1
ATOM 4969 N N A LYS B 1 95 ? -9.013 -7.499 -21.899 0.20 15.37 95 LYS B N 1
ATOM 4970 N N B LYS B 1 95 ? -9.011 -7.503 -21.894 0.80 15.27 95 LYS B N 1
ATOM 4971 C CA A LYS B 1 95 ? -8.304 -7.465 -23.171 0.20 16.62 95 LYS B CA 1
ATOM 4972 C CA B LYS B 1 95 ? -8.293 -7.465 -23.161 0.80 16.58 95 LYS B CA 1
ATOM 4973 C C A LYS B 1 95 ? -6.802 -7.565 -22.944 0.20 17.01 95 LYS B C 1
ATOM 4974 C C B LYS B 1 95 ? -6.798 -7.574 -22.936 0.80 17.04 95 LYS B C 1
ATOM 4975 O O A LYS B 1 95 ? -6.264 -6.938 -22.036 0.20 16.20 95 LYS B O 1
ATOM 4976 O O B LYS B 1 95 ? -6.254 -6.973 -22.012 0.80 16.16 95 LYS B O 1
ATOM 5013 N N . ILE B 1 96 ? -6.120 -8.360 -23.758 1.00 16.41 96 ILE B N 1
ATOM 5014 C CA . ILE B 1 96 ? -4.668 -8.461 -23.649 1.00 16.39 96 ILE B CA 1
ATOM 5015 C C . ILE B 1 96 ? -4.093 -7.453 -24.635 1.00 16.86 96 ILE B C 1
ATOM 5016 O O . ILE B 1 96 ? -4.221 -7.590 -25.847 1.00 18.09 96 ILE B O 1
ATOM 5032 N N . GLN B 1 97 ? -3.479 -6.417 -24.089 1.00 17.07 97 GLN B N 1
ATOM 5033 C CA . GLN B 1 97 ? -3.005 -5.295 -24.881 1.00 18.18 97 GLN B CA 1
ATOM 5034 C C . GLN B 1 97 ? -1.709 -5.651 -25.604 1.00 19.83 97 GLN B C 1
ATOM 5035 O O . GLN B 1 97 ? -0.757 -6.133 -24.989 1.00 17.97 97 GLN B O 1
ATOM 5049 N N . ASP B 1 98 ? -1.691 -5.359 -26.901 1.00 17.93 98 ASP B N 1
ATOM 5050 C CA . ASP B 1 98 ? -0.629 -5.770 -27.826 1.00 19.05 98 ASP B CA 1
ATOM 5051 C C . ASP B 1 98 ? 0.710 -5.039 -27.632 1.00 20.47 98 ASP B C 1
ATOM 5052 O O . ASP B 1 98 ? 0.751 -3.834 -27.333 1.00 21.46 98 ASP B O 1
ATOM 5061 N N . ILE B 1 99 ? 1.798 -5.783 -27.804 1.00 19.77 99 ILE B N 1
ATOM 5062 C CA . ILE B 1 99 ? 3.109 -5.184 -28.079 1.00 21.54 99 ILE B CA 1
ATOM 5063 C C . ILE B 1 99 ? 3.567 -5.730 -29.419 1.00 18.27 99 ILE B C 1
ATOM 5064 O O . ILE B 1 99 ? 3.108 -6.783 -29.873 1.00 19.99 99 ILE B O 1
ATOM 5080 N N . ASN B 1 100 ? 4.482 -5.013 -30.057 1.00 21.93 100 ASN B N 1
ATOM 5081 C CA . ASN B 1 100 ? 5.007 -5.460 -31.332 1.00 20.03 100 ASN B CA 1
ATOM 5082 C C . ASN B 1 100 ? 6.101 -6.513 -31.140 1.00 21.15 100 ASN B C 1
ATOM 5083 O O . ASN B 1 100 ? 7.288 -6.178 -31.097 1.00 23.46 100 ASN B O 1
ATOM 5094 N N . ASP B 1 101 ? 5.695 -7.776 -31.011 1.00 18.14 101 ASP B N 1
ATOM 5095 C CA . ASP B 1 101 ? 6.648 -8.854 -30.762 1.00 20.34 101 ASP B CA 1
ATOM 5096 C C . ASP B 1 101 ? 6.595 -9.967 -31.817 1.00 21.17 101 ASP B C 1
ATOM 5097 O O . ASP B 1 101 ? 7.143 -11.044 -31.621 1.00 21.52 101 ASP B O 1
ATOM 5106 N N . ASN B 1 102 ? 5.966 -9.687 -32.957 1.00 20.75 102 ASN B N 1
ATOM 5107 C CA . ASN B 1 102 ? 5.933 -10.611 -34.080 1.00 20.67 102 ASN B CA 1
ATOM 5108 C C . ASN B 1 102 ? 6.364 -9.923 -35.363 1.00 23.84 102 ASN B C 1
ATOM 5109 O O . ASN B 1 102 ? 5.867 -8.849 -35.700 1.00 21.88 102 ASN B O 1
ATOM 5120 N N . GLU B 1 103 ? 7.301 -10.560 -36.062 1.00 23.92 103 GLU B N 1
ATOM 5121 C CA . GLU B 1 103 ? 7.742 -10.112 -37.379 1.00 23.62 103 GLU B CA 1
ATOM 5122 C C . GLU B 1 103 ? 6.729 -10.444 -38.459 1.00 24.19 103 GLU B C 1
ATOM 5123 O O . GLU B 1 103 ? 6.071 -11.480 -38.392 1.00 23.05 103 GLU B O 1
ATOM 5135 N N . PRO B 1 104 ? 6.635 -9.588 -39.487 1.00 20.76 104 PRO B N 1
ATOM 5136 C CA . PRO B 1 104 ? 5.881 -10.010 -40.663 1.00 22.94 104 PRO B CA 1
ATOM 5137 C C . PRO B 1 104 ? 6.470 -11.295 -41.221 1.00 21.31 104 PRO B C 1
ATOM 5138 O O . PRO B 1 104 ? 7.699 -11.448 -41.227 1.00 24.47 104 PRO B O 1
ATOM 5149 N N . LYS B 1 105 ? 5.608 -12.209 -41.651 1.00 24.66 105 LYS B N 1
ATOM 5150 C CA . LYS B 1 105 ? 6.033 -13.479 -42.217 1.00 25.20 105 LYS B CA 1
ATOM 5151 C C . LYS B 1 105 ? 5.311 -13.790 -43.505 1.00 26.96 105 LYS B C 1
ATOM 5152 O O . LYS B 1 105 ? 4.096 -13.662 -43.594 1.00 24.63 105 LYS B O 1
ATOM 5171 N N . PHE B 1 106 ? 6.075 -14.189 -44.516 1.00 27.00 106 PHE B N 1
ATOM 5172 C CA . PHE B 1 106 ? 5.493 -14.633 -45.768 1.00 27.39 106 PHE B CA 1
ATOM 5173 C C . PHE B 1 106 ? 5.229 -16.128 -45.648 1.00 29.56 106 PHE B C 1
ATOM 5174 O O . PHE B 1 106 ? 6.078 -16.950 -45.988 1.00 29.99 106 PHE B O 1
ATOM 5191 N N . LEU B 1 107 ? 4.045 -16.477 -45.161 1.00 32.06 107 LEU B N 1
ATOM 5192 C CA . LEU B 1 107 ? 3.755 -17.864 -44.824 1.00 31.02 107 LEU B CA 1
ATOM 5193 C C . LEU B 1 107 ? 3.609 -18.755 -46.050 1.00 37.30 107 LEU B C 1
ATOM 5194 O O . LEU B 1 107 ? 3.826 -19.965 -45.965 1.00 38.04 107 LEU B O 1
ATOM 5210 N N . ASP B 1 108 ? 3.245 -18.161 -47.183 1.00 34.44 108 ASP B N 1
ATOM 5211 C CA . ASP B 1 108 ? 3.082 -18.907 -48.427 1.00 33.74 108 ASP B CA 1
ATOM 5212 C C . ASP B 1 108 ? 4.327 -18.865 -49.323 1.00 34.71 108 ASP B C 1
ATOM 5213 O O . ASP B 1 108 ? 4.321 -19.437 -50.416 1.00 36.75 108 ASP B O 1
ATOM 5222 N N . GLY B 1 109 ? 5.382 -18.187 -48.875 1.00 32.88 109 GLY B N 1
ATOM 5223 C CA . GLY B 1 109 ? 6.611 -18.081 -49.648 1.00 33.05 109 GLY B CA 1
ATOM 5224 C C . GLY B 1 109 ? 7.477 -19.325 -49.549 1.00 40.38 109 GLY B C 1
ATOM 5225 O O . GLY B 1 109 ? 7.283 -20.143 -48.647 1.00 37.41 109 GLY B O 1
ATOM 5229 N N . PRO B 1 110 ? 8.455 -19.475 -50.461 1.00 34.43 110 PRO B N 1
ATOM 5230 C CA . PRO B 1 110 ? 8.796 -18.516 -51.517 1.00 34.36 110 PRO B CA 1
ATOM 5231 C C . PRO B 1 110 ? 7.799 -18.541 -52.657 1.00 32.17 110 PRO B C 1
ATOM 5232 O O . PRO B 1 110 ? 6.952 -19.437 -52.728 1.00 29.92 110 PRO B O 1
ATOM 5243 N N . TYR B 1 111 ? 7.910 -17.566 -53.552 1.00 27.86 111 TYR B N 1
ATOM 5244 C CA . TYR B 1 111 ? 6.974 -17.442 -54.659 1.00 26.79 111 TYR B CA 1
ATOM 5245 C C . TYR B 1 111 ? 7.612 -17.727 -56.001 1.00 27.45 111 TYR B C 1
ATOM 5246 O O . TYR B 1 111 ? 8.804 -17.489 -56.199 1.00 24.74 111 TYR B O 1
ATOM 5264 N N . THR B 1 112 ? 6.792 -18.241 -56.912 1.00 28.62 112 THR B N 1
ATOM 5265 C CA . THR B 1 112 ? 7.142 -18.346 -58.320 1.00 30.05 112 THR B CA 1
ATOM 5266 C C . THR B 1 112 ? 5.996 -17.763 -59.134 1.00 28.27 112 THR B C 1
ATOM 5267 O O . THR B 1 112 ? 4.829 -17.866 -58.748 1.00 31.80 112 THR B O 1
ATOM 5278 N N . ALA B 1 113 ? 6.317 -17.148 -60.260 1.00 26.56 113 ALA B N 1
ATOM 5279 C CA . ALA B 1 113 ? 5.284 -16.575 -61.100 1.00 26.46 113 ALA B CA 1
ATOM 5280 C C . ALA B 1 113 ? 5.808 -16.411 -62.510 1.00 26.56 113 ALA B C 1
ATOM 5281 O O . ALA B 1 113 ? 7.009 -16.315 -62.732 1.00 27.33 113 ALA B O 1
ATOM 5288 N N . GLY B 1 114 ? 4.891 -16.418 -63.462 1.00 29.57 114 GLY B N 1
ATOM 5289 C CA . GLY B 1 114 ? 5.227 -16.185 -64.854 1.00 30.92 114 GLY B CA 1
ATOM 5290 C C . GLY B 1 114 ? 4.636 -14.867 -65.291 1.00 27.78 114 GLY B C 1
ATOM 5291 O O . GLY B 1 114 ? 3.646 -14.394 -64.726 1.00 31.49 114 GLY B O 1
ATOM 5295 N N . VAL B 1 115 ? 5.263 -14.246 -66.274 1.00 27.31 115 VAL B N 1
ATOM 5296 C CA . VAL B 1 115 ? 4.686 -13.061 -66.883 1.00 28.95 115 VAL B CA 1
ATOM 5297 C C . VAL B 1 115 ? 5.126 -13.064 -68.343 1.00 29.38 115 VAL B C 1
ATOM 5298 O O . VAL B 1 115 ? 6.249 -13.464 -68.661 1.00 29.36 115 VAL B O 1
ATOM 5311 N N . PRO B 1 116 ? 4.222 -12.683 -69.255 1.00 29.92 116 PRO B N 1
ATOM 5312 C CA . PRO B 1 116 ? 4.654 -12.683 -70.655 1.00 32.39 116 PRO B CA 1
ATOM 5313 C C . PRO B 1 116 ? 5.787 -11.683 -70.916 1.00 33.60 116 PRO B C 1
ATOM 5314 O O . PRO B 1 116 ? 5.765 -10.566 -70.377 1.00 31.50 116 PRO B O 1
ATOM 5325 N N . GLU B 1 117 ? 6.771 -12.079 -71.718 1.00 33.77 117 GLU B N 1
ATOM 5326 C CA . GLU B 1 117 ? 7.811 -11.152 -72.136 1.00 36.51 117 GLU B CA 1
ATOM 5327 C C . GLU B 1 117 ? 7.153 -9.991 -72.851 1.00 37.04 117 GLU B C 1
ATOM 5328 O O . GLU B 1 117 ? 6.041 -10.123 -73.350 1.00 31.85 117 GLU B O 1
ATOM 5340 N N . MET B 1 118 ? 7.813 -8.843 -72.880 1.00 35.19 118 MET B N 1
ATOM 5341 C CA . MET B 1 118 ? 7.254 -7.699 -73.595 1.00 40.99 118 MET B CA 1
ATOM 5342 C C . MET B 1 118 ? 5.869 -7.291 -73.058 1.00 40.51 118 MET B C 1
ATOM 5343 O O . MET B 1 118 ? 5.102 -6.644 -73.764 1.00 37.57 118 MET B O 1
ATOM 5357 N N . SER B 1 119 ? 5.535 -7.679 -71.826 1.00 33.75 119 SER B N 1
ATOM 5358 C CA . SER B 1 119 ? 4.362 -7.108 -71.169 1.00 30.80 119 SER B CA 1
ATOM 5359 C C . SER B 1 119 ? 4.579 -5.605 -71.076 1.00 29.30 119 SER B C 1
ATOM 5360 O O . SER B 1 119 ? 5.712 -5.156 -70.904 1.00 28.81 119 SER B O 1
ATOM 5368 N N . PRO B 1 120 ? 3.499 -4.816 -71.174 1.00 28.82 120 PRO B N 1
ATOM 5369 C CA . PRO B 1 120 ? 3.643 -3.390 -70.873 1.00 27.50 120 PRO B CA 1
ATOM 5370 C C . PRO B 1 120 ? 4.066 -3.145 -69.430 1.00 28.46 120 PRO B C 1
ATOM 5371 O O . PRO B 1 120 ? 3.802 -3.983 -68.555 1.00 25.38 120 PRO B O 1
ATOM 5382 N N . VAL B 1 121 ? 4.696 -1.998 -69.187 1.00 26.62 121 VAL B N 1
ATOM 5383 C CA . VAL B 1 121 ? 4.997 -1.544 -67.833 1.00 28.33 121 VAL B CA 1
ATOM 5384 C C . VAL B 1 121 ? 3.730 -1.521 -66.985 1.00 28.13 121 VAL B C 1
ATOM 5385 O O . VAL B 1 121 ? 2.686 -1.100 -67.452 1.00 28.48 121 VAL B O 1
ATOM 5398 N N . GLY B 1 122 ? 3.819 -1.968 -65.737 1.00 24.44 122 GLY B N 1
ATOM 5399 C CA . GLY B 1 122 ? 2.682 -1.903 -64.834 1.00 23.58 122 GLY B CA 1
ATOM 5400 C C . GLY B 1 122 ? 1.853 -3.173 -64.798 1.00 25.91 122 GLY B C 1
ATOM 5401 O O . GLY B 1 122 ? 0.859 -3.249 -64.075 1.00 27.14 122 GLY B O 1
ATOM 5405 N N . THR B 1 123 ? 2.281 -4.171 -65.560 1.00 23.40 123 THR B N 1
ATOM 5406 C CA . THR B 1 123 ? 1.626 -5.466 -65.604 1.00 24.16 123 THR B CA 1
ATOM 5407 C C . THR B 1 123 ? 1.780 -6.161 -64.254 1.00 25.24 123 THR B C 1
ATOM 5408 O O . THR B 1 123 ? 2.882 -6.270 -63.724 1.00 23.05 123 THR B O 1
ATOM 5419 N N . SER B 1 124 ? 0.671 -6.601 -63.673 1.00 23.35 124 SER B N 1
ATOM 5420 C CA . SER B 1 124 ? 0.746 -7.340 -62.415 1.00 25.75 124 SER B CA 1
ATOM 5421 C C . SER B 1 124 ? 1.352 -8.729 -62.637 1.00 26.59 124 SER B C 1
ATOM 5422 O O . SER B 1 124 ? 1.025 -9.424 -63.599 1.00 28.53 124 SER B O 1
ATOM 5430 N N . VAL B 1 125 ? 2.269 -9.108 -61.747 1.00 24.31 125 VAL B N 1
ATOM 5431 C CA . VAL B 1 125 ? 3.015 -10.366 -61.839 1.00 25.38 125 VAL B CA 1
ATOM 5432 C C . VAL B 1 125 ? 2.522 -11.372 -60.802 1.00 26.63 125 VAL B C 1
ATOM 5433 O O . VAL B 1 125 ? 2.165 -12.504 -61.136 1.00 25.43 125 VAL B O 1
ATOM 5446 N N . VAL B 1 126 ? 2.552 -10.949 -59.540 1.00 24.94 126 VAL B N 1
ATOM 5447 C CA . VAL B 1 126 ? 2.081 -11.760 -58.419 1.00 24.96 126 VAL B CA 1
ATOM 5448 C C . VAL B 1 126 ? 1.852 -10.850 -57.208 1.00 24.23 126 VAL B C 1
ATOM 5449 O O . VAL B 1 126 ? 2.445 -9.779 -57.105 1.00 23.69 126 VAL B O 1
ATOM 5462 N N . GLN B 1 127 ? 0.957 -11.262 -56.314 1.00 24.04 127 GLN B N 1
ATOM 5463 C CA . GLN B 1 127 ? 0.745 -10.568 -55.050 1.00 23.11 127 GLN B CA 1
ATOM 5464 C C . GLN B 1 127 ? 1.357 -11.424 -53.962 1.00 26.45 127 GLN B C 1
ATOM 5465 O O . GLN B 1 127 ? 0.990 -12.591 -53.806 1.00 26.16 127 GLN B O 1
ATOM 5479 N N . VAL B 1 128 ? 2.301 -10.852 -53.232 1.00 22.42 128 VAL B N 1
ATOM 5480 C CA . VAL B 1 128 ? 2.855 -11.517 -52.055 1.00 25.97 128 VAL B CA 1
ATOM 5481 C C . VAL B 1 128 ? 2.162 -10.988 -50.806 1.00 25.63 128 VAL B C 1
ATOM 5482 O O . VAL B 1 128 ? 1.727 -9.837 -50.761 1.00 23.53 128 VAL B O 1
ATOM 5495 N N . THR B 1 129 ? 2.026 -11.837 -49.790 1.00 24.44 129 THR B N 1
ATOM 5496 C CA . THR B 1 129 ? 1.318 -11.430 -48.590 1.00 25.08 129 THR B CA 1
ATOM 5497 C C . THR B 1 129 ? 2.104 -11.807 -47.355 1.00 23.42 129 THR B C 1
ATOM 5498 O O . THR B 1 129 ? 2.372 -12.980 -47.132 1.00 25.41 129 THR B O 1
ATOM 5509 N N . ALA B 1 130 ? 2.473 -10.797 -46.574 1.00 23.63 130 ALA B N 1
ATOM 5510 C CA . ALA B 1 130 ? 3.080 -11.013 -45.279 1.00 24.08 130 ALA B CA 1
ATOM 5511 C C . ALA B 1 130 ? 1.972 -10.916 -44.251 1.00 29.02 130 ALA B C 1
ATOM 5512 O O . ALA B 1 130 ? 1.112 -10.038 -44.326 1.00 29.57 130 ALA B O 1
ATOM 5519 N N . THR B 1 131 ? 1.978 -11.841 -43.309 1.00 27.50 131 THR B N 1
ATOM 5520 C CA . THR B 1 131 ? 1.041 -11.778 -42.205 1.00 28.15 131 THR B CA 1
ATOM 5521 C C . THR B 1 131 ? 1.806 -11.346 -40.960 1.00 24.31 131 THR B C 1
ATOM 5522 O O . THR B 1 131 ? 2.950 -11.736 -40.762 1.00 24.08 131 THR B O 1
ATOM 5533 N N . ASP B 1 132 ? 1.179 -10.516 -40.136 1.00 25.80 132 ASP B N 1
ATOM 5534 C CA . ASP B 1 132 ? 1.801 -10.031 -38.914 1.00 22.78 132 ASP B CA 1
ATOM 5535 C C . ASP B 1 132 ? 0.807 -10.316 -37.804 1.00 25.82 132 ASP B C 1
ATOM 5536 O O . ASP B 1 132 ? -0.300 -9.765 -37.793 1.00 23.89 132 ASP B O 1
ATOM 5545 N N . ALA B 1 133 ? 1.207 -11.189 -36.887 1.00 24.50 133 ALA B N 1
ATOM 5546 C CA . ALA B 1 133 ? 0.317 -11.672 -35.834 1.00 23.48 133 ALA B CA 1
ATOM 5547 C C . ALA B 1 133 ? -0.064 -10.641 -34.778 1.00 23.93 133 ALA B C 1
ATOM 5548 O O . ALA B 1 133 ? -0.920 -10.923 -33.943 1.00 22.51 133 ALA B O 1
ATOM 5555 N N . ASP B 1 134 ? 0.537 -9.459 -34.802 1.00 21.46 134 ASP B N 1
ATOM 5556 C CA . ASP B 1 134 ? 0.207 -8.448 -33.807 1.00 23.02 134 ASP B CA 1
ATOM 5557 C C . ASP B 1 134 ? -1.133 -7.756 -34.149 1.00 22.38 134 ASP B C 1
ATOM 5558 O O . ASP B 1 134 ? -1.830 -8.173 -35.050 1.00 22.95 134 ASP B O 1
ATOM 5567 N N . ASP B 1 135 ? -1.476 -6.715 -33.399 1.00 24.19 135 ASP B N 1
ATOM 5568 C CA . ASP B 1 135 ? -2.817 -6.131 -33.442 1.00 25.03 135 ASP B CA 1
ATOM 5569 C C . ASP B 1 135 ? -2.891 -5.012 -34.466 1.00 26.08 135 ASP B C 1
ATOM 5570 O O . ASP B 1 135 ? -2.323 -3.938 -34.240 1.00 25.06 135 ASP B O 1
ATOM 5579 N N . PRO B 1 136 ? -3.614 -5.235 -35.574 1.00 28.88 136 PRO B N 1
ATOM 5580 C CA . PRO B 1 136 ? -3.652 -4.190 -36.607 1.00 30.21 136 PRO B CA 1
ATOM 5581 C C . PRO B 1 136 ? -4.459 -2.938 -36.220 1.00 33.54 136 PRO B C 1
ATOM 5582 O O . PRO B 1 136 ? -4.372 -1.925 -36.923 1.00 32.76 136 PRO B O 1
ATOM 5593 N N . THR B 1 137 ? -5.212 -3.001 -35.126 1.00 29.93 137 THR B N 1
ATOM 5594 C CA . THR B 1 137 ? -6.012 -1.863 -34.680 1.00 32.72 137 THR B CA 1
ATOM 5595 C C . THR B 1 137 ? -5.340 -1.015 -33.588 1.00 42.88 137 THR B C 1
ATOM 5596 O O . THR B 1 137 ? -5.880 0.021 -33.202 1.00 40.41 137 THR B O 1
ATOM 5607 N N . TYR B 1 138 ? -4.172 -1.432 -33.096 1.00 33.85 138 TYR B N 1
ATOM 5608 C CA . TYR B 1 138 ? -3.474 -0.653 -32.070 1.00 29.51 138 TYR B CA 1
ATOM 5609 C C . TYR B 1 138 ? -2.055 -0.272 -32.498 1.00 33.80 138 TYR B C 1
ATOM 5610 O O . TYR B 1 138 ? -1.150 -1.113 -32.599 1.00 28.78 138 TYR B O 1
ATOM 5628 N N . GLY B 1 139 ? -1.869 1.018 -32.747 1.00 32.86 139 GLY B N 1
ATOM 5629 C CA . GLY B 1 139 ? -0.616 1.515 -33.271 1.00 32.67 139 GLY B CA 1
ATOM 5630 C C . GLY B 1 139 ? -0.345 0.855 -34.604 1.00 32.98 139 GLY B C 1
ATOM 5631 O O . GLY B 1 139 ? -1.282 0.439 -35.301 1.00 32.88 139 GLY B O 1
ATOM 5635 N N . ASN B 1 140 ? 0.937 0.731 -34.939 1.00 33.75 140 ASN B N 1
ATOM 5636 C CA . ASN B 1 140 ? 1.353 0.251 -36.251 1.00 34.92 140 ASN B CA 1
ATOM 5637 C C . ASN B 1 140 ? 2.055 -1.106 -36.193 1.00 30.20 140 ASN B C 1
ATOM 5638 O O . ASN B 1 140 ? 2.703 -1.516 -37.153 1.00 28.34 140 ASN B O 1
ATOM 5649 N N . SER B 1 141 ? 1.933 -1.789 -35.061 1.00 27.70 141 SER B N 1
ATOM 5650 C CA . SER B 1 141 ? 2.642 -3.044 -34.834 1.00 24.30 141 SER B CA 1
ATOM 5651 C C . SER B 1 141 ? 2.352 -4.112 -35.868 1.00 24.35 141 SER B C 1
ATOM 5652 O O . SER B 1 141 ? 3.150 -5.032 -36.055 1.00 22.83 141 SER B O 1
ATOM 5660 N N . ALA B 1 142 ? 1.196 -4.018 -36.519 1.00 23.40 142 ALA B N 1
ATOM 5661 C CA . ALA B 1 142 ? 0.841 -4.960 -37.575 1.00 23.16 142 ALA B CA 1
ATOM 5662 C C . ALA B 1 142 ? 0.467 -4.250 -38.885 1.00 28.09 142 ALA B C 1
ATOM 5663 O O . ALA B 1 142 ? -0.224 -4.827 -39.721 1.00 29.94 142 ALA B O 1
ATOM 5670 N N . ARG B 1 143 ? 0.924 -3.008 -39.048 1.00 24.86 143 ARG B N 1
ATOM 5671 C CA . ARG B 1 143 ? 0.702 -2.251 -40.272 1.00 27.76 143 ARG B CA 1
ATOM 5672 C C . ARG B 1 143 ? 2.001 -2.293 -41.061 1.00 27.43 143 ARG B C 1
ATOM 5673 O O . ARG B 1 143 ? 3.007 -1.693 -40.673 1.00 26.49 143 ARG B O 1
ATOM 5694 N N A VAL B 1 144 ? 1.961 -3.012 -42.176 0.22 27.17 144 VAL B N 1
ATOM 5695 N N B VAL B 1 144 ? 1.950 -3.002 -42.180 0.78 27.10 144 VAL B N 1
ATOM 5696 C CA A VAL B 1 144 ? 3.168 -3.378 -42.896 0.22 27.34 144 VAL B CA 1
ATOM 5697 C CA B VAL B 1 144 ? 3.135 -3.406 -42.924 0.78 27.31 144 VAL B CA 1
ATOM 5698 C C A VAL B 1 144 ? 3.327 -2.613 -44.206 0.22 28.06 144 VAL B C 1
ATOM 5699 C C B VAL B 1 144 ? 3.322 -2.607 -44.215 0.78 28.11 144 VAL B C 1
ATOM 5700 O O A VAL B 1 144 ? 2.345 -2.238 -44.850 0.22 28.64 144 VAL B O 1
ATOM 5701 O O B VAL B 1 144 ? 2.350 -2.197 -44.859 0.78 28.65 144 VAL B O 1
ATOM 5726 N N . VAL B 1 145 ? 4.582 -2.383 -44.582 1.00 26.45 145 VAL B N 1
ATOM 5727 C CA . VAL B 1 145 ? 4.921 -1.767 -45.853 1.00 24.37 145 VAL B CA 1
ATOM 5728 C C . VAL B 1 145 ? 5.817 -2.738 -46.602 1.00 24.41 145 VAL B C 1
ATOM 5729 O O . VAL B 1 145 ? 6.762 -3.294 -46.034 1.00 22.71 145 VAL B O 1
ATOM 5742 N N . TYR B 1 146 ? 5.508 -2.927 -47.876 1.00 20.71 146 TYR B N 1
ATOM 5743 C CA . TYR B 1 146 ? 6.253 -3.805 -48.755 1.00 21.41 146 TYR B CA 1
ATOM 5744 C C . TYR B 1 146 ? 7.302 -3.015 -49.521 1.00 21.65 146 TYR B C 1
ATOM 5745 O O . TYR B 1 146 ? 7.050 -1.889 -49.938 1.00 22.39 146 TYR B O 1
ATOM 5763 N N . SER B 1 147 ? 8.472 -3.605 -49.724 1.00 21.96 147 SER B N 1
ATOM 5764 C CA . SER B 1 147 ? 9.475 -2.974 -50.573 1.00 20.62 147 SER B CA 1
ATOM 5765 C C . SER B 1 147 ? 10.291 -4.044 -51.287 1.00 21.41 147 SER B C 1
ATOM 5766 O O . SER B 1 147 ? 10.312 -5.206 -50.883 1.00 20.78 147 SER B O 1
ATOM 5774 N N . ILE B 1 148 ? 10.933 -3.662 -52.384 1.00 19.85 148 ILE B N 1
ATOM 5775 C CA . ILE B 1 148 ? 11.808 -4.591 -53.087 1.00 19.80 148 ILE B CA 1
ATOM 5776 C C . ILE B 1 148 ? 13.252 -4.337 -52.639 1.00 24.00 148 ILE B C 1
ATOM 5777 O O . ILE B 1 148 ? 13.772 -3.242 -52.830 1.00 22.67 148 ILE B O 1
ATOM 5793 N N . LEU B 1 149 ? 13.883 -5.335 -52.022 1.00 21.96 149 LEU B N 1
ATOM 5794 C CA . LEU B 1 149 ? 15.277 -5.184 -51.612 1.00 22.75 149 LEU B CA 1
ATOM 5795 C C . LEU B 1 149 ? 16.219 -5.424 -52.769 1.00 23.79 149 LEU B C 1
ATOM 5796 O O . LEU B 1 149 ? 17.247 -4.758 -52.878 1.00 24.01 149 LEU B O 1
ATOM 5812 N N . GLN B 1 150 ? 15.859 -6.386 -53.614 1.00 22.48 150 GLN B N 1
ATOM 5813 C CA . GLN B 1 150 ? 16.621 -6.706 -54.810 1.00 23.77 150 GLN B CA 1
ATOM 5814 C C . GLN B 1 150 ? 15.661 -6.964 -55.958 1.00 22.22 150 GLN B C 1
ATOM 5815 O O . GLN B 1 150 ? 14.843 -7.886 -55.895 1.00 23.28 150 GLN B O 1
ATOM 5829 N N . GLY B 1 151 ? 15.763 -6.142 -56.998 1.00 24.99 151 GLY B N 1
ATOM 5830 C CA . GLY B 1 151 ? 14.871 -6.271 -58.141 1.00 27.06 151 GLY B CA 1
ATOM 5831 C C . GLY B 1 151 ? 14.452 -4.952 -58.756 1.00 27.24 151 GLY B C 1
ATOM 5832 O O . GLY B 1 151 ? 13.922 -4.926 -59.864 1.00 28.69 151 GLY B O 1
ATOM 5836 N N . GLN B 1 152 ? 14.657 -3.852 -58.049 1.00 27.26 152 GLN B N 1
ATOM 5837 C CA . GLN B 1 152 ? 14.543 -2.557 -58.700 1.00 34.65 152 GLN B CA 1
ATOM 5838 C C . GLN B 1 152 ? 15.754 -2.470 -59.625 1.00 30.60 152 GLN B C 1
ATOM 5839 O O . GLN B 1 152 ? 16.828 -2.968 -59.282 1.00 34.33 152 GLN B O 1
ATOM 5853 N N . PRO B 1 153 ? 15.606 -1.853 -60.798 1.00 33.40 153 PRO B N 1
ATOM 5854 C CA . PRO B 1 153 ? 14.451 -1.163 -61.375 1.00 29.97 153 PRO B CA 1
ATOM 5855 C C . PRO B 1 153 ? 13.606 -1.996 -62.333 1.00 28.99 153 PRO B C 1
ATOM 5856 O O . PRO B 1 153 ? 12.841 -1.435 -63.120 1.00 32.26 153 PRO B O 1
ATOM 5867 N N . TYR B 1 154 ? 13.741 -3.309 -62.274 1.00 25.34 154 TYR B N 1
ATOM 5868 C CA . TYR B 1 154 ? 13.080 -4.183 -63.225 1.00 24.63 154 TYR B CA 1
ATOM 5869 C C . TYR B 1 154 ? 11.626 -4.441 -62.853 1.00 21.60 154 TYR B C 1
ATOM 5870 O O . TYR B 1 154 ? 10.800 -4.734 -63.721 1.00 20.04 154 TYR B O 1
ATOM 5888 N N . PHE B 1 155 ? 11.332 -4.316 -61.558 1.00 22.65 155 PHE B N 1
ATOM 5889 C CA . PHE B 1 155 ? 9.997 -4.564 -61.012 1.00 21.33 155 PHE B CA 1
ATOM 5890 C C . PHE B 1 155 ? 9.714 -3.536 -59.934 1.00 24.86 155 PHE B C 1
ATOM 5891 O O . PHE B 1 155 ? 10.642 -2.918 -59.387 1.00 25.44 155 PHE B O 1
ATOM 5908 N N . SER B 1 156 ? 8.432 -3.345 -59.642 1.00 23.21 156 SER B N 1
ATOM 5909 C CA . SER B 1 156 ? 7.994 -2.487 -58.550 1.00 22.40 156 SER B CA 1
ATOM 5910 C C . SER B 1 156 ? 7.076 -3.301 -57.663 1.00 21.67 156 SER B C 1
ATOM 5911 O O . SER B 1 156 ? 6.586 -4.329 -58.102 1.00 20.29 156 SER B O 1
ATOM 5919 N N . VAL B 1 157 ? 6.865 -2.844 -56.433 1.00 21.03 157 VAL B N 1
ATOM 5920 C CA . VAL B 1 157 ? 5.873 -3.457 -55.540 1.00 19.44 157 VAL B CA 1
ATOM 5921 C C . VAL B 1 157 ? 5.053 -2.369 -54.883 1.00 22.55 157 VAL B C 1
ATOM 5922 O O . VAL B 1 157 ? 5.588 -1.354 -54.407 1.00 21.59 157 VAL B O 1
ATOM 5935 N N . GLU B 1 158 ? 3.736 -2.561 -54.871 1.00 21.82 158 GLU B N 1
ATOM 5936 C CA A GLU B 1 158 ? 2.849 -1.640 -54.171 0.61 24.08 158 GLU B CA 1
ATOM 5937 C CA B GLU B 1 158 ? 2.849 -1.637 -54.177 0.22 24.11 158 GLU B CA 1
ATOM 5938 C CA C GLU B 1 158 ? 2.849 -1.633 -54.175 0.17 24.11 158 GLU B CA 1
ATOM 5939 C C . GLU B 1 158 ? 3.079 -1.734 -52.674 1.00 22.18 158 GLU B C 1
ATOM 5940 O O . GLU B 1 158 ? 2.978 -2.813 -52.104 1.00 23.12 158 GLU B O 1
ATOM 5970 N N . PRO B 1 159 ? 3.379 -0.599 -52.029 1.00 22.06 159 PRO B N 1
ATOM 5971 C CA . PRO B 1 159 ? 3.809 -0.641 -50.629 1.00 22.29 159 PRO B CA 1
ATOM 5972 C C . PRO B 1 159 ? 2.792 -1.200 -49.638 1.00 21.46 159 PRO B C 1
ATOM 5973 O O . PRO B 1 159 ? 3.213 -1.716 -48.619 1.00 19.84 159 PRO B O 1
ATOM 5984 N N . LYS B 1 160 ? 1.498 -1.120 -49.929 1.00 22.50 160 LYS B N 1
ATOM 5985 C CA . LYS B 1 160 ? 0.504 -1.547 -48.948 1.00 24.81 160 LYS B CA 1
ATOM 5986 C C . LYS B 1 160 ? -0.118 -2.892 -49.291 1.00 24.19 160 LYS B C 1
ATOM 5987 O O . LYS B 1 160 ? -0.638 -3.574 -48.413 1.00 28.89 160 LYS B O 1
ATOM 6006 N N . THR B 1 161 ? -0.036 -3.285 -50.557 1.00 22.35 161 THR B N 1
ATOM 6007 C CA . THR B 1 161 ? -0.768 -4.437 -51.059 1.00 22.23 161 THR B CA 1
ATOM 6008 C C . THR B 1 161 ? 0.108 -5.629 -51.403 1.00 23.17 161 THR B C 1
ATOM 6009 O O . THR B 1 161 ? -0.390 -6.747 -51.515 1.00 23.85 161 THR B O 1
ATOM 6020 N N . GLY B 1 162 ? 1.405 -5.400 -51.605 1.00 22.10 162 GLY B N 1
ATOM 6021 C CA . GLY B 1 162 ? 2.295 -6.487 -51.963 1.00 19.79 162 GLY B CA 1
ATOM 6022 C C . GLY B 1 162 ? 2.187 -6.971 -53.397 1.00 20.58 162 GLY B C 1
ATOM 6023 O O . GLY B 1 162 ? 2.724 -8.006 -53.750 1.00 19.25 162 GLY B O 1
ATOM 6027 N N . VAL B 1 163 ? 1.499 -6.224 -54.257 1.00 21.94 163 VAL B N 1
ATOM 6028 C CA . VAL B 1 163 ? 1.420 -6.605 -55.649 1.00 19.87 163 VAL B CA 1
ATOM 6029 C C . VAL B 1 163 ? 2.680 -6.174 -56.404 1.00 20.96 163 VAL B C 1
ATOM 6030 O O . VAL B 1 163 ? 3.024 -4.995 -56.447 1.00 21.84 163 VAL B O 1
ATOM 6043 N N . ILE B 1 164 ? 3.347 -7.152 -56.988 1.00 19.21 164 ILE B N 1
ATOM 6044 C CA . ILE B 1 164 ? 4.528 -6.912 -57.808 1.00 20.16 164 ILE B CA 1
ATOM 6045 C C . ILE B 1 164 ? 4.128 -6.668 -59.249 1.00 21.06 164 ILE B C 1
ATOM 6046 O O . ILE B 1 164 ? 3.316 -7.399 -59.815 1.00 20.87 164 ILE B O 1
ATOM 6062 N N . LYS B 1 165 ? 4.695 -5.622 -59.833 1.00 19.36 165 LYS B N 1
ATOM 6063 C CA . LYS B 1 165 ? 4.411 -5.290 -61.217 1.00 20.42 165 LYS B CA 1
ATOM 6064 C C . LYS B 1 165 ? 5.688 -5.127 -62.022 1.00 22.62 165 LYS B C 1
ATOM 6065 O O . LYS B 1 165 ? 6.719 -4.758 -61.484 1.00 18.72 165 LYS B O 1
ATOM 6084 N N . THR B 1 166 ? 5.598 -5.408 -63.312 1.00 21.14 166 THR B N 1
ATOM 6085 C CA . THR B 1 166 ? 6.713 -5.135 -64.238 1.00 21.16 166 THR B CA 1
ATOM 6086 C C . THR B 1 166 ? 7.010 -3.632 -64.276 1.00 23.79 166 THR B C 1
ATOM 6087 O O . THR B 1 166 ? 6.107 -2.798 -64.131 1.00 20.93 166 THR B O 1
ATOM 6098 N N . ALA B 1 167 ? 8.286 -3.288 -64.458 1.00 22.79 167 ALA B N 1
ATOM 6099 C CA . ALA B 1 167 ? 8.695 -1.879 -64.504 1.00 28.46 167 ALA B CA 1
ATOM 6100 C C . ALA B 1 167 ? 9.463 -1.520 -65.774 1.00 31.71 167 ALA B C 1
ATOM 6101 O O . ALA B 1 167 ? 9.607 -0.340 -66.088 1.00 36.30 167 ALA B O 1
ATOM 6108 N N . LEU B 1 168 ? 9.913 -2.515 -66.526 1.00 26.02 168 LEU B N 1
ATOM 6109 C CA . LEU B 1 168 ? 10.639 -2.221 -67.758 1.00 30.63 168 LEU B CA 1
ATOM 6110 C C . LEU B 1 168 ? 9.918 -2.786 -68.959 1.00 30.85 168 LEU B C 1
ATOM 6111 O O . LEU B 1 168 ? 9.473 -3.935 -68.947 1.00 30.93 168 LEU B O 1
ATOM 6127 N N . PRO B 1 169 ? 9.778 -1.968 -70.008 1.00 30.01 169 PRO B N 1
ATOM 6128 C CA . PRO B 1 169 ? 9.108 -2.456 -71.208 1.00 31.63 169 PRO B CA 1
ATOM 6129 C C . PRO B 1 169 ? 10.065 -3.302 -72.037 1.00 31.25 169 PRO B C 1
ATOM 6130 O O . PRO B 1 169 ? 11.272 -3.229 -71.837 1.00 33.33 169 PRO B O 1
ATOM 6141 N N . ASN B 1 170 ? 9.528 -4.101 -72.942 1.00 35.95 170 ASN B N 1
ATOM 6142 C CA . ASN B 1 170 ? 10.354 -4.806 -73.925 1.00 38.90 170 ASN B CA 1
ATOM 6143 C C . ASN B 1 170 ? 11.398 -5.767 -73.325 1.00 37.03 170 ASN B C 1
ATOM 6144 O O . ASN B 1 170 ? 12.512 -5.897 -73.848 1.00 30.56 170 ASN B O 1
ATOM 6155 N N . MET B 1 171 ? 11.033 -6.455 -72.245 1.00 30.43 171 MET B N 1
ATOM 6156 C CA . MET B 1 171 ? 11.864 -7.532 -71.741 1.00 30.23 171 MET B CA 1
ATOM 6157 C C . MET B 1 171 ? 11.979 -8.632 -72.773 1.00 34.14 171 MET B C 1
ATOM 6158 O O . MET B 1 171 ? 10.989 -9.041 -73.373 1.00 38.54 171 MET B O 1
ATOM 6172 N N . ASP B 1 172 ? 13.194 -9.120 -72.958 1.00 35.95 172 ASP B N 1
ATOM 6173 C CA . ASP B 1 172 ? 13.473 -10.145 -73.954 1.00 36.48 172 ASP B CA 1
ATOM 6174 C C . ASP B 1 172 ? 13.892 -11.439 -73.263 1.00 35.76 172 ASP B C 1
ATOM 6175 O O . ASP B 1 172 ? 14.939 -11.481 -72.618 1.00 32.42 172 ASP B O 1
ATOM 6184 N N . ARG B 1 173 ? 13.086 -12.464 -73.399 1.00 34.13 173 ARG B N 1
ATOM 6185 C CA . ARG B 1 173 ? 13.425 -13.722 -72.790 1.00 35.89 173 ARG B CA 1
ATOM 6186 C C . ARG B 1 173 ? 14.724 -14.291 -73.284 1.00 39.29 173 ARG B C 1
ATOM 6187 O O . ARG B 1 173 ? 15.383 -14.956 -72.564 1.00 35.21 173 ARG B O 1
ATOM 6208 N N . GLU B 1 174 ? 15.075 -14.022 -74.528 1.00 40.10 174 GLU B N 1
ATOM 6209 C CA . GLU B 1 174 ? 16.306 -14.546 -75.100 1.00 44.35 174 GLU B CA 1
ATOM 6210 C C . GLU B 1 174 ? 17.517 -13.964 -74.397 1.00 41.19 174 GLU B C 1
ATOM 6211 O O . GLU B 1 174 ? 18.549 -14.622 -74.263 1.00 41.14 174 GLU B O 1
ATOM 6223 N N . ALA B 1 175 ? 17.391 -12.719 -73.957 1.00 33.82 175 ALA B N 1
ATOM 6224 C CA . ALA B 1 175 ? 18.493 -12.042 -73.310 1.00 33.07 175 ALA B CA 1
ATOM 6225 C C . ALA B 1 175 ? 18.543 -12.474 -71.844 1.00 33.78 175 ALA B C 1
ATOM 6226 O O . ALA B 1 175 ? 19.609 -12.771 -71.314 1.00 32.93 175 ALA B O 1
ATOM 6233 N N . LYS B 1 176 ? 17.378 -12.544 -71.207 1.00 31.28 176 LYS B N 1
ATOM 6234 C CA . LYS B 1 176 ? 17.298 -12.974 -69.813 1.00 28.16 176 LYS B CA 1
ATOM 6235 C C . LYS B 1 176 ? 15.875 -13.450 -69.514 1.00 29.47 176 LYS B C 1
ATOM 6236 O O . LYS B 1 176 ? 14.919 -12.678 -69.618 1.00 25.38 176 LYS B O 1
ATOM 6255 N N . ASP B 1 177 ? 15.734 -14.722 -69.151 1.00 29.03 177 ASP B N 1
ATOM 6256 C CA . ASP B 1 177 ? 14.412 -15.330 -69.061 1.00 30.32 177 ASP B CA 1
ATOM 6257 C C . ASP B 1 177 ? 13.878 -15.426 -67.629 1.00 29.00 177 ASP B C 1
ATOM 6258 O O . ASP B 1 177 ? 12.716 -15.757 -67.423 1.00 25.73 177 ASP B O 1
ATOM 6267 N N . GLN B 1 178 ? 14.711 -15.115 -66.643 1.00 28.68 178 GLN B N 1
ATOM 6268 C CA . GLN B 1 178 ? 14.305 -15.285 -65.247 1.00 27.63 178 GLN B CA 1
ATOM 6269 C C . GLN B 1 178 ? 14.880 -14.190 -64.338 1.00 24.05 178 GLN B C 1
ATOM 6270 O O . GLN B 1 178 ? 15.976 -13.706 -64.565 1.00 23.01 178 GLN B O 1
ATOM 6284 N N . TYR B 1 179 ? 14.103 -13.783 -63.340 1.00 22.05 179 TYR B N 1
ATOM 6285 C CA . TYR B 1 179 ? 14.527 -12.767 -62.380 1.00 22.31 179 TYR B CA 1
ATOM 6286 C C . TYR B 1 179 ? 14.281 -13.295 -60.976 1.00 21.83 179 TYR B C 1
ATOM 6287 O O . TYR B 1 179 ? 13.225 -13.860 -60.695 1.00 23.25 179 TYR B O 1
ATOM 6305 N N . LEU B 1 180 ? 15.254 -13.101 -60.091 1.00 20.68 180 LEU B N 1
ATOM 6306 C CA . LEU B 1 180 ? 15.114 -13.521 -58.696 1.00 22.08 180 LEU B CA 1
ATOM 6307 C C . LEU B 1 180 ? 15.047 -12.295 -57.796 1.00 21.74 180 LEU B C 1
ATOM 6308 O O . LEU B 1 180 ? 16.043 -11.581 -57.631 1.00 22.39 180 LEU B O 1
ATOM 6324 N N . LEU B 1 181 ? 13.865 -12.051 -57.236 1.00 20.20 181 LEU B N 1
ATOM 6325 C CA . LEU B 1 181 ? 13.611 -10.859 -56.449 1.00 20.19 181 LEU B CA 1
ATOM 6326 C C . LEU B 1 181 ? 13.610 -11.193 -54.974 1.00 18.54 181 LEU B C 1
ATOM 6327 O O . LEU B 1 181 ? 13.275 -12.310 -54.601 1.00 22.43 181 LEU B O 1
ATOM 6343 N N . VAL B 1 182 ? 13.978 -10.206 -54.169 1.00 18.86 182 VAL B N 1
ATOM 6344 C CA . VAL B 1 182 ? 13.780 -10.261 -52.730 1.00 19.18 182 VAL B CA 1
ATOM 6345 C C . VAL B 1 182 ? 12.864 -9.136 -52.315 1.00 21.02 182 VAL B C 1
ATOM 6346 O O . VAL B 1 182 ? 13.131 -7.956 -52.594 1.00 20.15 182 VAL B O 1
ATOM 6359 N N . ILE B 1 183 ? 11.786 -9.531 -51.635 1.00 20.86 183 ILE B N 1
ATOM 6360 C CA . ILE B 1 183 ? 10.752 -8.630 -51.161 1.00 19.79 183 ILE B CA 1
ATOM 6361 C C . ILE B 1 183 ? 10.819 -8.565 -49.644 1.00 19.72 183 ILE B C 1
ATOM 6362 O O . ILE B 1 183 ? 10.950 -9.597 -48.994 1.00 22.64 183 ILE B O 1
ATOM 6378 N N . GLN B 1 184 ? 10.741 -7.354 -49.107 1.00 19.91 184 GLN B N 1
ATOM 6379 C CA . GLN B 1 184 ? 10.637 -7.132 -47.662 1.00 22.39 184 GLN B CA 1
ATOM 6380 C C . GLN B 1 184 ? 9.252 -6.626 -47.251 1.00 21.59 184 GLN B C 1
ATOM 6381 O O . GLN B 1 184 ? 8.625 -5.847 -47.965 1.00 19.77 184 GLN B O 1
ATOM 6395 N N . ALA B 1 185 ? 8.808 -7.067 -46.077 1.00 20.45 185 ALA B N 1
ATOM 6396 C CA . ALA B 1 185 ? 7.633 -6.530 -45.416 1.00 23.41 185 ALA B CA 1
ATOM 6397 C C . ALA B 1 185 ? 8.048 -6.013 -44.040 1.00 21.70 185 ALA B C 1
ATOM 6398 O O . ALA B 1 185 ? 8.674 -6.741 -43.288 1.00 22.28 185 ALA B O 1
ATOM 6405 N N . LYS B 1 186 ? 7.718 -4.766 -43.718 1.00 23.82 186 LYS B N 1
ATOM 6406 C CA . LYS B 1 186 ? 8.182 -4.174 -42.461 1.00 23.11 186 LYS B CA 1
ATOM 6407 C C . LYS B 1 186 ? 7.046 -3.507 -41.725 1.00 24.39 186 LYS B C 1
ATOM 6408 O O . LYS B 1 186 ? 6.314 -2.709 -42.307 1.00 22.71 186 LYS B O 1
ATOM 6427 N N . ASP B 1 187 ? 6.896 -3.830 -40.440 1.00 23.89 187 ASP B N 1
ATOM 6428 C CA . ASP B 1 187 ? 5.794 -3.265 -39.680 1.00 23.37 187 ASP B CA 1
ATOM 6429 C C . ASP B 1 187 ? 6.186 -1.890 -39.146 1.00 26.26 187 ASP B C 1
ATOM 6430 O O . ASP B 1 187 ? 7.196 -1.329 -39.566 1.00 26.06 187 ASP B O 1
ATOM 6439 N N . MET B 1 188 ? 5.368 -1.327 -38.261 1.00 23.75 188 MET B N 1
ATOM 6440 C CA . MET B 1 188 ? 5.495 0.079 -37.888 1.00 30.41 188 MET B CA 1
ATOM 6441 C C . MET B 1 188 ? 5.523 0.940 -39.156 1.00 33.48 188 MET B C 1
ATOM 6442 O O . MET B 1 188 ? 6.218 1.953 -39.220 1.00 33.41 188 MET B O 1
ATOM 6456 N N . VAL B 1 189 ? 4.728 0.516 -40.139 1.00 29.79 189 VAL B N 1
ATOM 6457 C CA . VAL B 1 189 ? 4.658 1.110 -41.482 1.00 33.37 189 VAL B CA 1
ATOM 6458 C C . VAL B 1 189 ? 6.028 1.527 -42.001 1.00 35.42 189 VAL B C 1
ATOM 6459 O O . VAL B 1 189 ? 6.217 2.633 -42.522 1.00 34.17 189 VAL B O 1
ATOM 6472 N N . GLY B 1 190 ? 6.981 0.610 -41.862 1.00 32.99 190 GLY B N 1
ATOM 6473 C CA . GLY B 1 190 ? 8.294 0.764 -42.458 1.00 33.06 190 GLY B CA 1
ATOM 6474 C C . GLY B 1 190 ? 9.186 1.715 -41.704 1.00 35.81 190 GLY B C 1
ATOM 6475 O O . GLY B 1 190 ? 10.315 1.946 -42.121 1.00 38.83 190 GLY B O 1
ATOM 6479 N N . GLN B 1 191 ? 8.695 2.260 -40.594 1.00 36.98 191 GLN B N 1
ATOM 6480 C CA . GLN B 1 191 ? 9.471 3.217 -39.817 1.00 41.00 191 GLN B CA 1
ATOM 6481 C C . GLN B 1 191 ? 10.592 2.511 -39.088 1.00 43.07 191 GLN B C 1
ATOM 6482 O O . GLN B 1 191 ? 10.539 1.295 -38.876 1.00 39.53 191 GLN B O 1
ATOM 6496 N N . ASN B 1 192 ? 11.619 3.277 -38.729 1.00 44.18 192 ASN B N 1
ATOM 6497 C CA . ASN B 1 192 ? 12.749 2.740 -37.984 1.00 53.65 192 ASN B CA 1
ATOM 6498 C C . ASN B 1 192 ? 12.271 2.101 -36.685 1.00 41.57 192 ASN B C 1
ATOM 6499 O O . ASN B 1 192 ? 11.481 2.697 -35.948 1.00 47.21 192 ASN B O 1
ATOM 6510 N N . GLY B 1 193 ? 12.743 0.887 -36.417 1.00 40.78 193 GLY B N 1
ATOM 6511 C CA . GLY B 1 193 ? 12.332 0.153 -35.232 1.00 42.38 193 GLY B CA 1
ATOM 6512 C C . GLY B 1 193 ? 11.298 -0.911 -35.551 1.00 36.30 193 GLY B C 1
ATOM 6513 O O . GLY B 1 193 ? 10.989 -1.765 -34.725 1.00 35.34 193 GLY B O 1
ATOM 6517 N N . GLY B 1 194 ? 10.752 -0.860 -36.756 1.00 34.23 194 GLY B N 1
ATOM 6518 C CA . GLY B 1 194 ? 9.813 -1.874 -37.176 1.00 29.78 194 GLY B CA 1
ATOM 6519 C C . GLY B 1 194 ? 10.522 -3.193 -37.360 1.00 28.99 194 GLY B C 1
ATOM 6520 O O . GLY B 1 194 ? 11.710 -3.228 -37.681 1.00 28.22 194 GLY B O 1
ATOM 6524 N N . LEU B 1 195 ? 9.792 -4.278 -37.144 1.00 25.00 195 LEU B N 1
ATOM 6525 C CA . LEU B 1 195 ? 10.275 -5.628 -37.432 1.00 23.97 195 LEU B CA 1
ATOM 6526 C C . LEU B 1 195 ? 9.989 -6.001 -38.897 1.00 22.77 195 LEU B C 1
ATOM 6527 O O . LEU B 1 195 ? 8.987 -5.561 -39.471 1.00 22.96 195 LEU B O 1
ATOM 6543 N N . SER B 1 196 ? 10.840 -6.840 -39.491 1.00 25.15 196 SER B N 1
ATOM 6544 C CA A SER B 1 196 ? 10.709 -7.166 -40.909 0.51 24.86 196 SER B CA 1
ATOM 6545 C CA B SER B 1 196 ? 10.723 -7.170 -40.911 0.49 24.86 196 SER B CA 1
ATOM 6546 C C . SER B 1 196 ? 10.807 -8.665 -41.198 1.00 23.95 196 SER B C 1
ATOM 6547 O O . SER B 1 196 ? 11.341 -9.435 -40.403 1.00 26.28 196 SER B O 1
ATOM 6560 N N . GLY B 1 197 ? 10.279 -9.048 -42.356 1.00 21.87 197 GLY B N 1
ATOM 6561 C CA . GLY B 1 197 ? 10.372 -10.397 -42.889 1.00 22.66 197 GLY B CA 1
ATOM 6562 C C . GLY B 1 197 ? 10.647 -10.286 -44.381 1.00 24.47 197 GLY B C 1
ATOM 6563 O O . GLY B 1 197 ? 10.392 -9.235 -44.973 1.00 23.45 197 GLY B O 1
ATOM 6567 N N . THR B 1 198 ? 11.172 -11.345 -44.985 1.00 22.51 198 THR B N 1
ATOM 6568 C CA . THR B 1 198 ? 11.457 -11.317 -46.423 1.00 24.60 198 THR B CA 1
ATOM 6569 C C . THR B 1 198 ? 11.082 -12.614 -47.098 1.00 25.95 198 THR B C 1
ATOM 6570 O O . THR B 1 198 ? 10.924 -13.663 -46.460 1.00 27.66 198 THR B O 1
ATOM 6581 N N . THR B 1 199 ? 10.923 -12.528 -48.413 1.00 23.53 199 THR B N 1
ATOM 6582 C CA . THR B 1 199 ? 10.660 -13.686 -49.226 1.00 25.87 199 THR B CA 1
ATOM 6583 C C . THR B 1 199 ? 11.334 -13.498 -50.582 1.00 25.53 199 THR B C 1
ATOM 6584 O O . THR B 1 199 ? 11.687 -12.379 -50.956 1.00 22.33 199 THR B O 1
ATOM 6595 N N . SER B 1 200 ? 11.495 -14.602 -51.299 1.00 25.79 200 SER B N 1
ATOM 6596 C CA . SER B 1 200 ? 12.049 -14.595 -52.646 1.00 25.80 200 SER B CA 1
ATOM 6597 C C . SER B 1 200 ? 10.934 -14.724 -53.644 1.00 23.69 200 SER B C 1
ATOM 6598 O O . SER B 1 200 ? 9.926 -15.373 -53.378 1.00 26.43 200 SER B O 1
ATOM 6606 N N . VAL B 1 201 ? 11.121 -14.114 -54.810 1.00 24.76 201 VAL B N 1
ATOM 6607 C CA . VAL B 1 201 ? 10.197 -14.286 -55.907 1.00 23.36 201 VAL B CA 1
ATOM 6608 C C . VAL B 1 201 ? 10.985 -14.584 -57.167 1.00 23.75 201 VAL B C 1
ATOM 6609 O O . VAL B 1 201 ? 11.809 -13.780 -57.586 1.00 24.85 201 VAL B O 1
ATOM 6622 N N . THR B 1 202 ? 10.722 -15.747 -57.753 1.00 22.11 202 THR B N 1
ATOM 6623 C CA . THR B 1 202 ? 11.325 -16.155 -59.019 1.00 23.76 202 THR B CA 1
ATOM 6624 C C . THR B 1 202 ? 10.325 -15.896 -60.140 1.00 24.71 202 THR B C 1
ATOM 6625 O O . THR B 1 202 ? 9.287 -16.554 -60.220 1.00 24.96 202 THR B O 1
ATOM 6636 N N . VAL B 1 203 ? 10.652 -14.917 -60.981 1.00 22.56 203 VAL B N 1
ATOM 6637 C CA . VAL B 1 203 ? 9.803 -14.506 -62.087 1.00 23.57 203 VAL B CA 1
ATOM 6638 C C . VAL B 1 203 ? 10.375 -15.066 -63.373 1.00 24.95 203 VAL B C 1
ATOM 6639 O O . VAL B 1 203 ? 11.511 -14.778 -63.730 1.00 24.70 203 VAL B O 1
ATOM 6652 N N . THR B 1 204 ? 9.577 -15.875 -64.059 1.00 25.96 204 THR B N 1
ATOM 6653 C CA . THR B 1 204 ? 9.958 -16.433 -65.345 1.00 28.90 204 THR B CA 1
ATOM 6654 C C . THR B 1 204 ? 9.207 -15.705 -66.457 1.00 28.69 204 THR B C 1
ATOM 6655 O O . THR B 1 204 ? 7.987 -15.498 -66.367 1.00 27.82 204 THR B O 1
ATOM 6666 N N . LEU B 1 205 ? 9.935 -15.292 -67.494 1.00 26.89 205 LEU B N 1
ATOM 6667 C CA . LEU B 1 205 ? 9.302 -14.672 -68.653 1.00 31.04 205 LEU B CA 1
ATOM 6668 C C . LEU B 1 205 ? 8.764 -15.762 -69.574 1.00 34.79 205 LEU B C 1
ATOM 6669 O O . LEU B 1 205 ? 9.497 -16.650 -69.986 1.00 33.73 205 LEU B O 1
ATOM 6685 N N . THR B 1 206 ? 7.474 -15.686 -69.875 1.00 33.11 206 THR B N 1
ATOM 6686 C CA . THR B 1 206 ? 6.823 -16.665 -70.729 1.00 39.97 206 THR B CA 1
ATOM 6687 C C . THR B 1 206 ? 6.668 -16.088 -72.131 1.00 43.81 206 THR B C 1
ATOM 6688 O O . THR B 1 206 ? 6.586 -14.872 -72.297 1.00 38.13 206 THR B O 1
ATOM 6699 N N . ASP B 1 207 ? 6.652 -16.958 -73.138 1.00 55.40 207 ASP B N 1
ATOM 6700 C CA . ASP B 1 207 ? 6.462 -16.514 -74.519 1.00 61.10 207 ASP B CA 1
ATOM 6701 C C . ASP B 1 207 ? 4.972 -16.359 -74.797 1.00 67.96 207 ASP B C 1
ATOM 6702 O O . ASP B 1 207 ? 4.323 -17.248 -75.354 1.00 74.64 207 ASP B O 1
#

InterPro domains:
  IPR000233 Cadherin, Y-type LIR-motif [PF01049] (718-777)
  IPR002126 Cadherin-like [PF00028] (57-143)
  IPR002126 Cadherin-like [PF00028] (158-252)
  IPR002126 Cadherin-like [PF00028] (267-368)
  IPR002126 Cadherin-like [PF00028] (382-473)
  IPR002126 Cadherin-like [PF00028] (486-583)
  IPR002126 Cadherin-like [PR00205] (93-112)
  IPR002126 Cadherin-like [PR00205] (153-182)
  IPR002126 Cadherin-like [PR00205] (225-237)
  IPR002126 Cadherin-like [PR00205] (241-260)
  IPR002126 Cadherin-like [PR00205] (260-273)
  IPR002126 Cadherin-like [PR00205] (319-345)
  IPR002126 Cadherin-like [PR00205] (464-481)
  IPR002126 Cadherin-like [PS50268] (73-153)
  IPR002126 Cadherin-like [PS50268] (154-262)
  IPR002126 Cadherin-like [PS50268] (263-377)
  IPR002126 Cadherin-like [PS50268] (378-482)
  IPR002126 Cadherin-like [PS50268] (482-599)
  IPR002126 Cadherin-like [SM00112] (70-151)
  IPR002126 Cadherin-like [SM00112] (175-260)

Solvent-accessible surface area: 21807 Å² total; per-residue (Å²): 83,30,33,40,41,88,25,50,5,90,4,27,75,153,42,119,104,60,53,27,1,1,67,0,59,0,93,54,32,159,71,92,13,48,9,41,0,36,12,46,48,84,17,24,96,72,26,0,76,33,70,82,83,25,0,10,0,42,4,60,115,121,7,51,32,54,142,63,26,100,14,55,1,105,0,54,0,20,41,140,172,75,87,139,87,53,14,106,97,24,89,0,18,0,30,0,35,34,59,39,58,32,84,1,103,21,128,126,27,105,31,113,18,43,2,62,53,115,14,103,90,36,38,73,19,34,102,0,76,10,68,21,59,3,8,77,96,104,51,48,20,18,112,26,45,13,40,12,81,113,17,124,81,88,2,44,20,59,78,163,66,0,30,0,54,3,32,67,72,103,17,67,102,171,82,104,68,94,24,112,1,39,0,37,0,54,0,60,55,32,97,152,70,14,61,45,11,75,14,39,0,40,0,57,3,51,135,81,34,54,39,45,71,22,47,5,93,2,28,68,160,43,116,108,75,48,58,1,1,68,0,60,0,92,68,36,149,71,78,26,15,8,56,2,49,15,26,32,85,18,22,95,70,25,0,78,41,67,104,86,58,0,33,0,58,5,62,121,132,8,57,36,54,141,67,36,128,16,38,0,93,0,44,0,19,39,138,155,74,82,141,91,46,10,103,92,27,104,1,35,0,42,1,4,6,60,42,58,33,87,1,112,21,124,114,28,108,28,111,20,44,4,72,46,97,11,101,86,39,38,72,19,32,101,0,65,12,64,25,56,3,11,84,90,42,53,39,13,16,122,23,34,12,40,13,93,114,14,124,85,90,3,50,21,59,74,116,59,0,25,0,56,3,29,65,74,110,16,58,78,158,86,109,78,85,28,122,2,34,0,37,0,49,0,58,34,30,98,154,60,13,59,44,12,79,13,46,0,37,0,52,1,57,143

CATH classification: 2.60.40.60

Radius of gyration: 32.82 Å; Cα contacts (8 Å, |Δi|>4): 1102; chains: 2; bounding box: 47×40×117 Å

Organism: Mus musculus (NCBI:txid10090)

Secondary structure (DSSP, 8-state):
-B---EEEEETT---SSPEEEEE--BTT--SSS-EEEEEEETTBTTTEEE-TTT-EEEE-S---TTT-SEEEEEEEEEETTT--BSS--EEEEEEEE-------B-TT-SEEEEEESSPPTT-EEEE---B--S--SSSSTT--EEEEEEBTBTEEE-TTT-EEEE-SSS--TTT--EEEEEEEEESGGG-TT--EEEEEEEEEEE-/-B---EEEEETT---SSPEEEEE--BTT--SSS-EEEEEEETTBTTTEEE-TTT-EEEE-S---TTT-SEEEEEEEEEETTT--BSS--EEEEEEEE--S----B-TT-SEEEEEETTPPTT-EEEE---B--S-TTSTTTT--EEEEEEBTBTEEE-TTT-EEEE-SSS--TTT--EEEEEEEEETGGG-TT--EEEEEEEEEEE-

Sequence (414 aa):
SWVWNQQFFVLEEYMMGSDDPLLYVGKLHSDVDKGDGSIIKYIILSGEGASSIFIIDEENNTGDIHATKRLDREEQAYYYTLRAQALDRRLTNKPVEPESEFVIKIQDINDNEPKFLDGPYTAGVPEMMSPVGTSVVQVTATDADDPTYGNSSARVVYSILQQGQPYFSVEEPKKTGVIKTALPNMMDREAKDQYLLVIQAKDMMVGQNGGLSSGTTSSVTVTLTDSWVWNQFFVVLEEYMMGSDPLYVGKKLHSDVDKGDGSIKYILLSGEGASSIFIIDENNTGDIHATKRLDRREEQAYYTLRAQALDRRLTNKPVEPESEFVIKKIQDINDNEPKFLDGPYTAGVPEMSPVGTSVVQVTATDADDPTYGNSARVVVYSILQGQPYFSVEEEPKTGVIKTALPNMDREAKDQYLLVIQAKDMVGQNGGLSSGTTSVTVTLTD

B-factor: mean 27.21, std 10.56, range [11.06, 90.67]

Nearest PDB structures (foldseek):
  6cgs-assembly1_B  TM=9.641E-01  e=1.531E-39  Mus musculus
  6cg6-assembly1_A-2  TM=9.742E-01  e=2.039E-34  Mus musculus
  6cg7-assembly1_B  TM=9.413E-01  e=1.059E-33  Mus musculus
  6cgu-assembly2_C  TM=9.526E-01  e=3.067E-33  Mus musculus
  2a4e-assembly1_A-2  TM=9.397E-01  e=8.581E-31  Mus musculus

Foldseek 3Di:
DDDDQEWEDEAQDDDQDWAWTDFDDDPVDPLPQQKFKAKDFDCGPHQWDADRRTRTITGRDGHDCLVPFKTKMKIFIAGPVPRHGPDDIDIGMYGHDWDLDWAWAQPVDDAEWEDAAQDPWFAWTDATDTFTSTDPPDAFSTQKFKAWPPDPPQWTAHGRGRTITGRDGRGDCVVPFKDKIKMKIWISHPDPPTHIDIGMYIYGHDD/DDDDQEWEDEAQDDDQDWDWTDFDDDPVDPLPQQKFKAKAFDCEPHQWDADRRTRIITGRDGHDCLVPFKTKMKIFIAGNPPRHTPDPIDIGMYGHDWDLPWAWAQPVDDAEWEDAAQDDWFAWTDATDTFTSTDVVPQFSGQKFKAWPPDPPQWGAHGRTRTITGRDGRGDCVVPFKDKTKMKIWISSPDPPTHMDIGIYIYGHDD